Protein AF-0000000072193934 (afdb_homodimer)

Sequence (524 aa):
MEKSPLLPLPPGCVVGRFIRRYKRFSVEMLLDGRNVWVHSNNSGSMLGLTQAGVPLLASPAASPARKLPYTQEAVWLAQRAVPPLPGGTAGADGPAPGRGFWVGVNTSVPNRMIEAAFHAGRLDFAAGYTQCRREARRGESRLDACLTGPDLPPLWVECKNVTMVEDGVACFPDAATERGRKHLRELMDIVRCGERAAMFYLVQRPDGHCFGPADVVDPAYAALFYAALDAGVEVFPYRASVSPAGIDLEGLLPVAPRPAGLMEKSPLLPLPPGCVVGRFIRRYKRFSVEMLLDGRNVWVHSNNSGSMLGLTQAGVPLLASPAASPARKLPYTQEAVWLAQRAVPPLPGGTAGADGPAPGRGFWVGVNTSVPNRMIEAAFHAGRLDFAAGYTQCRREARRGESRLDACLTGPDLPPLWVECKNVTMVEDGVACFPDAATERGRKHLRELMDIVRCGERAAMFYLVQRPDGHCFGPADVVDPAYAALFYAALDAGVEVFPYRASVSPAGIDLEGLLPVAPRPAGL

InterPro domains:
  IPR005224 Sugar fermentation stimulation protein [MF_00095] (7-257)
  IPR005224 Sugar fermentation stimulation protein [PTHR30545] (5-256)
  IPR005224 Sugar fermentation stimulation protein [TIGR00230] (100-255)
  IPR005224 Sugar fermentation stimulation protein [cd22359] (17-255)
  IPR040452 Sugar fermentation stimulation protein, C-terminal [PF03749] (109-245)
  IPR041465 SfsA, N-terminal OB domain [PF17746] (19-81)

pLDDT: mean 92.3, std 11.14, range [39.12, 98.88]

Foldseek 3Di:
DPDFFLFFADPPKDKFWWAFDDPQQWTWTQGPNDTFIAGEPFNADLPQQRDTGWIWIWGADPDPPDPGGTHTFWTWDADDFDAADVVGDGPPVTDDPPDTAIFTRRFCVFLVQVVSCVVVVNDPVLPQFDDKDAQDDDVVDTAGIWTHHPPAFIETEHEGEFRDDDPQETEDDNAADPPLLVVLVVQLVCVVVPHAYEYEYEYRGDRHQAYAYDCVHYVSSRVSVVVSVVSHYYYWYWYWHDDNRGIHTDHTHHHDDDDPPD/DPDFFLFFADPPKDKFWWAFDDPQQWTWTQGPNDTFIAGEPFNADLPQQRDTGWIWIWGADPDPPDPGGTHTFWTWDADDFDAADVVGDGPPVTDDPPHTAIFTRRFCVFLVQVVSCVVVVNDPVLPQFDDKDAQDDDVVDTAGIWTHHPPAFIETEHEGEWRDDDPQETEDDNAADPPLLVVLVVQLVCVVVVHAYEYEYEYRGDRHQAYAYDCVHYVSSRVSVVVSVVSHYHYWYWYWHDDNRGIHTDHTHHHDDDDPPD

Radius of gyration: 24.93 Å; Cα contacts (8 Å, |Δi|>4): 1227; chains: 2; bounding box: 55×71×55 Å

Secondary structure (DSSP, 8-state):
-----SEEPPTT-EEEEEEEEETTTEEEEEETTEEEEEE----S--TT---TTSEEEEEEPS-TT-SSSEEEEEEEEEPPP-PPPTT----TTS--TT-EEEEE--TTHHHHHHHHHHHTT--GGGTT--EEEEEEEETTEEEEEEEE-TTS--EEEEEEEE-EEETTEEEE-SS--HHHHHHHHHHHHHHHTT-EEEEEEEE-SS---EEEE-TTT-HHHHHHHHHHHHHT-EEEEEEEEEETTEEEEEEEPPBPPPPTT-/-----SEEPPTT-EEEEEEEEETTTEEEEEETTEEEEEE----S--TT---TTSEEEEEEPS-TT-SSSEEEEEEEEEPPP-PPPTT----TTS--TT-EEEEE--TTHHHHHHHHHHHTT--GGGTT--EEEEEEEETTEEEEEEEE-TTS--EEEEEEEE-EEETTEEEE-SS--HHHHHHHHHHHHHHHTT-EEEEEEEE-SS---EEEE-TTT-HHHHHHHHHHHHHT-EEEEEEEEEETTEEEEEEEPPBPPPPTT-

Solvent-accessible surface area (backbone atoms only — not comparable to full-atom values): 27691 Å² total; per-residue (Å²): 125,87,78,75,43,74,42,60,50,65,81,74,54,46,76,28,24,28,56,46,80,45,96,53,44,30,32,37,25,41,45,94,91,35,84,41,61,26,33,30,72,33,82,58,58,55,66,93,66,56,57,63,52,21,40,28,34,28,32,56,42,89,49,87,82,45,89,41,62,25,33,45,40,28,34,50,45,47,49,61,42,49,48,47,50,92,93,46,65,68,54,94,74,37,58,57,91,69,44,56,48,41,31,43,53,36,51,64,46,35,52,53,43,55,54,46,32,53,78,68,68,70,42,78,92,49,68,75,48,78,44,77,40,66,67,30,73,58,91,95,42,70,36,41,26,34,33,36,30,84,98,48,66,48,34,38,33,42,58,39,66,28,71,36,62,56,80,43,28,25,27,41,52,64,25,54,50,70,68,61,42,51,50,45,54,51,34,35,51,41,29,72,72,69,36,44,24,33,40,38,36,34,27,20,41,83,73,44,68,24,32,41,59,23,43,47,27,25,50,67,45,30,49,46,51,52,50,21,46,74,59,60,35,41,77,47,39,27,34,24,49,48,52,92,68,20,36,28,81,56,58,76,41,52,71,52,77,79,57,91,92,103,125,86,77,75,44,74,43,58,50,66,82,75,53,45,76,27,24,28,57,46,78,44,94,53,42,30,31,38,27,41,43,95,90,35,82,40,62,25,33,30,74,31,80,59,59,56,66,91,65,59,58,62,51,21,40,28,35,28,31,56,43,89,50,87,83,45,90,40,61,25,33,43,39,30,32,50,44,45,48,62,42,50,49,47,51,93,94,46,66,69,56,94,75,41,57,55,93,69,43,56,47,42,30,44,52,36,51,63,48,35,51,53,43,56,53,47,32,53,78,68,67,70,42,77,93,49,67,74,48,78,43,78,38,66,66,31,72,56,89,94,41,71,35,42,27,34,34,36,30,82,98,47,65,47,34,38,32,42,58,39,66,26,72,35,62,56,79,43,28,24,26,41,52,64,24,55,51,71,67,61,41,51,50,46,54,50,35,36,50,40,30,72,72,69,34,44,24,32,40,38,35,35,26,22,42,83,76,43,68,25,30,40,60,22,42,47,27,25,50,67,44,28,50,45,51,52,53,22,47,74,58,59,34,41,78,47,39,29,33,23,49,49,51,92,66,20,36,28,80,58,57,76,41,52,72,52,78,78,57,90,93,104

Structure (mmCIF, N/CA/C/O backbone):
data_AF-0000000072193934-model_v1
#
loop_
_entity.id
_entity.type
_entity.pdbx_description
1 polymer 'Sugar fermentation stimulation protein homolog'
#
loop_
_atom_site.group_PDB
_atom_site.id
_atom_site.type_symbol
_atom_site.label_atom_id
_atom_site.label_alt_id
_atom_site.label_comp_id
_atom_site.label_asym_id
_atom_site.label_entity_id
_atom_site.label_seq_id
_atom_site.pdbx_PDB_ins_code
_atom_site.Cartn_x
_atom_site.Cartn_y
_atom_site.Cartn_z
_atom_site.occupancy
_atom_site.B_iso_or_equiv
_atom_site.auth_seq_id
_atom_site.auth_comp_id
_atom_site.auth_asym_id
_atom_site.auth_atom_id
_atom_site.pdbx_PDB_model_num
ATOM 1 N N . MET A 1 1 ? -18.656 24.438 23.984 1 39.12 1 MET A N 1
ATOM 2 C CA . MET A 1 1 ? -18.719 24.875 22.594 1 39.12 1 MET A CA 1
ATOM 3 C C . MET A 1 1 ? -17.781 24.047 21.719 1 39.12 1 MET A C 1
ATOM 5 O O . MET A 1 1 ? -16.625 23.828 22.078 1 39.12 1 MET A O 1
ATOM 9 N N . GLU A 1 2 ? -18.266 23.203 20.859 1 54.59 2 GLU A N 1
ATOM 10 C CA . GLU A 1 2 ? -17.422 22.344 20.047 1 54.59 2 GLU A CA 1
ATOM 11 C C . GLU A 1 2 ? -16.312 23.141 19.359 1 54.59 2 GLU A C 1
ATOM 13 O O . GLU A 1 2 ? -16.594 24.141 18.672 1 54.59 2 GLU A O 1
ATOM 18 N N . LYS A 1 3 ? -15.172 23.203 19.859 1 68.38 3 LYS A N 1
ATOM 19 C CA . LYS A 1 3 ? -14.047 24 19.375 1 68.38 3 LYS A CA 1
ATOM 20 C C . LYS A 1 3 ? -13.898 23.859 17.859 1 68.38 3 LYS A C 1
ATOM 22 O O . LYS A 1 3 ? -13.945 22.75 17.312 1 68.38 3 LYS A O 1
ATOM 27 N N . SER A 1 4 ? -14.055 24.953 17.156 1 89.31 4 SER A N 1
ATOM 28 C CA . SER A 1 4 ? -13.883 25.078 15.711 1 89.31 4 SER A CA 1
ATOM 29 C C . SER A 1 4 ? -12.516 24.562 15.273 1 89.31 4 SER A C 1
ATOM 31 O O . SER A 1 4 ? -11.508 24.812 15.945 1 89.31 4 SER A O 1
ATOM 33 N N . PRO A 1 5 ? -12.484 23.828 14.211 1 96.88 5 PRO A N 1
ATOM 34 C CA . PRO A 1 5 ? -11.195 23.328 13.727 1 96.88 5 PRO A CA 1
ATOM 35 C C . PRO A 1 5 ? -10.266 24.453 13.273 1 96.88 5 PRO A C 1
ATOM 37 O O . PRO A 1 5 ? -10.727 25.547 12.922 1 96.88 5 PRO A O 1
ATOM 40 N N . LEU A 1 6 ? -8.992 24.234 13.344 1 98 6 LEU A N 1
ATOM 41 C CA . LEU A 1 6 ? -7.996 25.219 12.922 1 98 6 LEU A CA 1
ATOM 42 C C . LEU A 1 6 ? -8.18 25.578 11.453 1 98 6 LEU A C 1
ATOM 44 O O . LEU A 1 6 ? -7.922 26.703 11.047 1 98 6 LEU A O 1
ATOM 48 N N . LEU A 1 7 ? -8.562 24.531 10.617 1 98.44 7 LEU A N 1
ATOM 49 C CA . LEU A 1 7 ? -8.836 24.75 9.195 1 98.44 7 LEU A CA 1
ATOM 50 C C . LEU A 1 7 ? -10.258 24.328 8.852 1 98.44 7 LEU A C 1
ATOM 52 O O . LEU A 1 7 ? -10.492 23.172 8.469 1 98.44 7 LEU A O 1
ATOM 56 N N . PRO A 1 8 ? -11.172 25.297 9.016 1 97.94 8 PRO A N 1
ATOM 57 C CA . PRO A 1 8 ? -12.523 24.953 8.562 1 97.94 8 PRO A CA 1
ATOM 58 C C . PRO A 1 8 ? -12.609 24.719 7.059 1 97.94 8 PRO A C 1
ATOM 60 O O . PRO A 1 8 ? -11.891 25.359 6.289 1 97.94 8 PRO A O 1
ATOM 63 N N . LEU A 1 9 ? -13.422 23.719 6.656 1 97.25 9 LEU A N 1
ATOM 64 C CA . LEU A 1 9 ? -13.703 23.562 5.23 1 97.25 9 LEU A CA 1
ATOM 65 C C . LEU A 1 9 ? -14.617 24.672 4.727 1 97.25 9 LEU A C 1
ATOM 67 O O . LEU A 1 9 ? -15.438 25.203 5.484 1 97.25 9 LEU A O 1
ATOM 71 N N . PRO A 1 10 ? -14.406 25.062 3.471 1 94.81 10 PRO A N 1
ATOM 72 C CA . PRO A 1 10 ? -15.281 26.109 2.955 1 94.81 10 PRO A CA 1
ATOM 73 C C . PRO A 1 10 ? -16.75 25.688 2.904 1 94.81 10 PRO A C 1
ATOM 75 O O . PRO A 1 10 ? -17.047 24.484 2.844 1 94.81 10 PRO A O 1
ATOM 78 N N . PRO A 1 11 ? -17.609 26.688 2.992 1 94.69 11 PRO A N 1
ATOM 79 C CA . PRO A 1 11 ? -19.031 26.344 2.834 1 94.69 11 PRO A CA 1
ATOM 80 C C . PRO A 1 11 ? -19.328 25.734 1.473 1 94.69 11 PRO A C 1
ATOM 82 O O . PRO A 1 11 ? -18.625 26 0.495 1 94.69 11 PRO A O 1
ATOM 85 N N . GLY A 1 12 ? -20.312 24.875 1.41 1 95.5 12 GLY A N 1
ATOM 86 C CA . GLY A 1 12 ? -20.75 24.297 0.15 1 95.5 12 GLY A CA 1
ATOM 87 C C . GLY A 1 12 ? -20.094 22.969 -0.166 1 95.5 12 GLY A C 1
ATOM 88 O O . GLY A 1 12 ? -20.188 22.484 -1.292 1 95.5 12 GLY A O 1
ATOM 89 N N . CYS A 1 13 ? -19.469 22.406 0.814 1 97.31 13 CYS A N 1
ATOM 90 C CA . CYS A 1 13 ? -18.891 21.078 0.611 1 97.31 13 CYS A CA 1
ATOM 91 C C . CYS A 1 13 ? -19.984 20.047 0.375 1 97.31 13 CYS A C 1
ATOM 93 O O . CYS A 1 13 ? -21.094 20.188 0.888 1 97.31 13 CYS A O 1
ATOM 95 N N . VAL A 1 14 ? -19.656 19.094 -0.427 1 97 14 VAL A N 1
ATOM 96 C CA . VAL A 1 14 ? -20.609 18.047 -0.756 1 97 14 VAL A CA 1
ATOM 97 C C . VAL A 1 14 ? -19.984 16.672 -0.462 1 97 14 VAL A C 1
ATOM 99 O O . VAL A 1 14 ? -18.766 16.547 -0.42 1 97 14 VAL A O 1
ATOM 102 N N . VAL A 1 15 ? -20.844 15.75 -0.174 1 97.19 15 VAL A N 1
ATOM 103 C CA . VAL A 1 15 ? -20.438 14.359 -0.012 1 97.19 15 VAL A CA 1
ATOM 104 C C . VAL A 1 15 ? -21.125 13.484 -1.065 1 97.19 15 VAL A C 1
ATOM 106 O O . VAL A 1 15 ? -22.344 13.484 -1.175 1 97.19 15 VAL A O 1
ATOM 109 N N . GLY A 1 16 ? -20.344 12.859 -1.936 1 97.31 16 GLY A N 1
ATOM 110 C CA . GLY A 1 16 ? -20.797 11.891 -2.922 1 97.31 16 GLY A CA 1
ATOM 111 C C . GLY A 1 16 ? -20.109 10.547 -2.801 1 97.31 16 GLY A C 1
ATOM 112 O O . GLY A 1 16 ? -19.5 10.242 -1.769 1 97.31 16 GLY A O 1
ATOM 113 N N . ARG A 1 17 ? -20.297 9.711 -3.809 1 96.56 17 ARG A N 1
ATOM 114 C CA . ARG A 1 17 ? -19.672 8.391 -3.822 1 96.56 17 ARG A CA 1
ATOM 115 C C . ARG A 1 17 ? -18.5 8.352 -4.797 1 96.56 17 ARG A C 1
ATOM 117 O O . ARG A 1 17 ? -18.641 8.758 -5.953 1 96.56 17 ARG A O 1
ATOM 124 N N . PHE A 1 18 ? -17.438 7.836 -4.297 1 95.81 18 PHE A N 1
ATOM 125 C CA . PHE A 1 18 ? -16.266 7.648 -5.137 1 95.81 18 PHE A CA 1
ATOM 126 C C . PHE A 1 18 ? -16.531 6.613 -6.223 1 95.81 18 PHE A C 1
ATOM 128 O O . PHE A 1 18 ? -17.062 5.535 -5.938 1 95.81 18 PHE A O 1
ATOM 135 N N . ILE A 1 19 ? -16.172 6.938 -7.449 1 94.56 19 ILE A N 1
ATOM 136 C CA . ILE A 1 19 ? -16.344 5.969 -8.531 1 94.56 19 ILE A CA 1
ATOM 137 C C . ILE A 1 19 ? -14.977 5.461 -8.977 1 94.56 19 ILE A C 1
ATOM 139 O O . ILE A 1 19 ? -14.68 4.27 -8.875 1 94.56 19 ILE A O 1
ATOM 143 N N . ARG A 1 20 ? -14.156 6.43 -9.352 1 91.81 20 ARG A N 1
ATOM 144 C CA . ARG A 1 20 ? -12.828 6.047 -9.828 1 91.81 20 ARG A CA 1
ATOM 145 C C . ARG A 1 20 ? -11.906 7.258 -9.906 1 91.81 20 ARG A C 1
ATOM 147 O O . ARG A 1 20 ? -12.375 8.398 -9.969 1 91.81 20 ARG A O 1
ATOM 154 N N . ARG A 1 21 ? -10.656 6.934 -9.836 1 90.88 21 ARG A N 1
ATOM 155 C CA . ARG A 1 21 ? -9.625 7.941 -10.094 1 90.88 21 ARG A CA 1
ATOM 156 C C . ARG A 1 21 ? -9.164 7.898 -11.547 1 90.88 21 ARG A C 1
ATOM 158 O O . ARG A 1 21 ? -9.086 6.824 -12.148 1 90.88 21 ARG A O 1
ATOM 165 N N . TYR A 1 22 ? -8.953 9.141 -12.078 1 86.44 22 TYR A N 1
ATOM 166 C CA . TYR A 1 22 ? -8.484 9.266 -13.453 1 86.44 22 TYR A CA 1
ATOM 167 C C . TYR A 1 22 ? -7.188 10.062 -13.516 1 86.44 22 TYR A C 1
ATOM 169 O O . TYR A 1 22 ? -7.137 11.211 -13.062 1 86.44 22 TYR A O 1
ATOM 177 N N . LYS A 1 23 ? -6.078 9.602 -14.172 1 77 23 LYS A N 1
ATOM 178 C CA . LYS A 1 23 ? -4.777 10.227 -14.398 1 77 23 LYS A CA 1
ATOM 179 C C . LYS A 1 23 ? -4.242 10.859 -13.117 1 77 23 LYS A C 1
ATOM 181 O O . LYS A 1 23 ? -3.578 11.898 -13.156 1 77 23 LYS A O 1
ATOM 186 N N . ARG A 1 24 ? -4.594 10.617 -11.922 1 81.56 24 ARG A N 1
ATOM 187 C CA . ARG A 1 24 ? -4.094 11.008 -10.609 1 81.56 24 ARG A CA 1
ATOM 188 C C . ARG A 1 24 ? -4.773 12.281 -10.117 1 81.56 24 ARG A C 1
ATOM 190 O O . ARG A 1 24 ? -4.953 12.477 -8.914 1 81.56 24 ARG A O 1
ATOM 197 N N . PHE A 1 25 ? -5.129 13.164 -11.133 1 90.5 25 PHE A N 1
ATOM 198 C CA . PHE A 1 25 ? -5.512 14.5 -10.68 1 90.5 25 PHE A CA 1
ATOM 199 C C . PHE A 1 25 ? -7.02 14.703 -10.805 1 90.5 25 PHE A C 1
ATOM 201 O O . PHE A 1 25 ? -7.52 15.812 -10.625 1 90.5 25 PHE A O 1
ATOM 208 N N . SER A 1 26 ? -7.695 13.641 -11.156 1 94.12 26 SER A N 1
ATOM 209 C CA . SER A 1 26 ? -9.148 13.719 -11.242 1 94.12 26 SER A CA 1
ATOM 210 C C . SER A 1 26 ? -9.805 12.469 -10.656 1 94.12 26 SER A C 1
ATOM 212 O O . SER A 1 26 ? -9.289 11.367 -10.805 1 94.12 26 SER A O 1
ATOM 214 N N . VAL A 1 27 ? -10.938 12.742 -10 1 95.62 27 VAL A N 1
ATOM 215 C CA . VAL A 1 27 ? -11.75 11.656 -9.461 1 95.62 27 VAL A CA 1
ATOM 216 C C . VAL A 1 27 ? -13.195 11.812 -9.914 1 95.62 27 VAL A C 1
ATOM 218 O O . VAL A 1 27 ? -13.727 12.93 -9.953 1 95.62 27 VAL A O 1
ATOM 221 N N . GLU A 1 28 ? -13.75 10.711 -10.328 1 96.69 28 GLU A N 1
ATOM 222 C CA . GLU A 1 28 ? -15.18 10.68 -10.648 1 96.69 28 GLU A CA 1
ATOM 223 C C . GLU A 1 28 ? -16.016 10.383 -9.406 1 96.69 28 GLU A C 1
ATOM 225 O O . GLU A 1 28 ? -15.703 9.461 -8.648 1 96.69 28 GLU A O 1
ATOM 230 N N . MET A 1 29 ? -17.016 11.195 -9.211 1 97.19 29 MET A N 1
ATOM 231 C CA . MET A 1 29 ? -17.891 11.094 -8.039 1 97.19 29 MET A CA 1
ATOM 232 C C . MET A 1 29 ? -19.359 11.023 -8.461 1 97.19 29 MET A C 1
ATOM 234 O O . MET A 1 29 ? -19.781 11.734 -9.375 1 97.19 29 MET A O 1
ATOM 238 N N . LEU A 1 30 ? -20.094 10.141 -7.883 1 97.31 30 LEU A N 1
ATOM 239 C CA . LEU A 1 30 ? -21.547 10.148 -8.016 1 97.31 30 LEU A CA 1
ATOM 240 C C . LEU A 1 30 ? -22.172 11.078 -6.988 1 97.31 30 LEU A C 1
ATOM 242 O O . LEU A 1 30 ? -22.125 10.812 -5.785 1 97.31 30 LEU A O 1
ATOM 246 N N . LEU A 1 31 ? -22.672 12.164 -7.445 1 96.56 31 LEU A N 1
ATOM 247 C CA . LEU A 1 31 ? -23.312 13.172 -6.605 1 96.56 31 LEU A CA 1
ATOM 248 C C . LEU A 1 31 ? -24.766 13.367 -7 1 96.56 31 LEU A C 1
ATOM 250 O O . LEU A 1 31 ? -25.062 13.828 -8.102 1 96.56 31 LEU A O 1
ATOM 254 N N . ASP A 1 32 ? -25.688 13.031 -6.125 1 92.75 32 ASP A N 1
ATOM 255 C CA . ASP A 1 32 ? -27.109 13.172 -6.367 1 92.75 32 ASP A CA 1
ATOM 256 C C . ASP A 1 32 ? -27.516 12.508 -7.684 1 92.75 32 ASP A C 1
ATOM 258 O O . ASP A 1 32 ? -28.203 13.109 -8.508 1 92.75 32 ASP A O 1
ATOM 262 N N . GLY A 1 33 ? -26.969 11.32 -7.934 1 93.19 33 GLY A N 1
ATOM 263 C CA . GLY A 1 33 ? -27.344 10.516 -9.086 1 93.19 33 GLY A CA 1
ATOM 264 C C . GLY A 1 33 ? -26.609 10.93 -10.359 1 93.19 33 GLY A C 1
ATOM 265 O O . GLY A 1 33 ? -26.812 10.328 -11.414 1 93.19 33 GLY A O 1
ATOM 266 N N . ARG A 1 34 ? -25.797 11.867 -10.281 1 96.19 34 ARG A N 1
ATOM 267 C CA . ARG A 1 34 ? -25.062 12.352 -11.445 1 96.19 34 ARG A CA 1
ATOM 268 C C . ARG A 1 34 ? -23.562 12.172 -11.266 1 96.19 34 ARG A C 1
ATOM 270 O O . ARG A 1 34 ? -23.031 12.367 -10.172 1 96.19 34 ARG A O 1
ATOM 277 N N . ASN A 1 35 ? -22.875 11.852 -12.336 1 97 35 ASN A N 1
ATOM 278 C CA . ASN A 1 35 ? -21.422 11.781 -12.328 1 97 35 ASN A CA 1
ATOM 279 C C . ASN A 1 35 ? -20.797 13.164 -12.422 1 97 35 ASN A C 1
ATOM 281 O O . ASN A 1 35 ? -21.156 13.969 -13.281 1 97 35 ASN A O 1
ATOM 285 N N . VAL A 1 36 ? -19.938 13.422 -11.508 1 96.25 36 VAL A N 1
ATOM 286 C CA . VAL A 1 36 ? -19.234 14.695 -11.469 1 96.25 36 VAL A CA 1
ATOM 287 C C . VAL A 1 36 ? -17.719 14.445 -11.359 1 96.25 36 VAL A C 1
ATOM 289 O O . VAL A 1 36 ? -17.297 13.539 -10.641 1 96.25 36 VAL A O 1
ATOM 292 N N . TRP A 1 37 ? -16.953 15.242 -12.109 1 96.38 37 TRP A N 1
ATOM 293 C CA . TRP A 1 37 ? -15.5 15.164 -11.992 1 96.38 37 TRP A CA 1
ATOM 294 C C . TRP A 1 37 ? -14.992 16.141 -10.938 1 96.38 37 TRP A C 1
ATOM 296 O O . TRP A 1 37 ? -15.414 17.297 -10.898 1 96.38 37 TRP A O 1
ATOM 306 N N . VAL A 1 38 ? -14.148 15.641 -10.062 1 96.88 38 VAL A N 1
ATOM 307 C CA . VAL A 1 38 ? -13.578 16.375 -8.945 1 96.88 38 VAL A CA 1
ATOM 308 C C . VAL A 1 38 ? -12.062 16.469 -9.102 1 96.88 38 VAL A C 1
ATOM 310 O O . VAL A 1 38 ? -11.398 15.484 -9.438 1 96.88 38 VAL A O 1
ATOM 313 N N . HIS A 1 39 ? -11.539 17.656 -8.867 1 96.75 39 HIS A N 1
ATOM 314 C CA . HIS A 1 39 ? -10.094 17.828 -8.914 1 96.75 39 HIS A CA 1
ATOM 315 C C . HIS A 1 39 ? -9.422 17.172 -7.703 1 96.75 39 HIS A C 1
ATOM 317 O O . HIS A 1 39 ? -9.898 17.312 -6.574 1 96.75 39 HIS A O 1
ATOM 323 N N . SER A 1 40 ? -8.406 16.422 -7.949 1 95.94 40 SER A N 1
ATOM 324 C CA . SER A 1 40 ? -7.539 15.906 -6.898 1 95.94 40 SER A CA 1
ATOM 325 C C . SER A 1 40 ? -6.125 16.453 -7.02 1 95.94 40 SER A C 1
ATOM 327 O O . SER A 1 40 ? -5.508 16.375 -8.086 1 95.94 40 SER A O 1
ATOM 329 N N . ASN A 1 41 ? -5.637 17.016 -5.984 1 94.75 41 ASN A N 1
ATOM 330 C CA . ASN A 1 41 ? -4.273 17.531 -6 1 94.75 41 ASN A CA 1
ATOM 331 C C . ASN A 1 41 ? -3.293 16.547 -5.363 1 94.75 41 ASN A C 1
ATOM 333 O O . ASN A 1 41 ? -2.197 16.938 -4.953 1 94.75 41 ASN A O 1
ATOM 337 N N . ASN A 1 42 ? -3.738 15.367 -5.176 1 93.44 42 ASN A N 1
ATOM 338 C CA . ASN A 1 42 ? -2.91 14.312 -4.605 1 93.44 42 ASN A CA 1
ATOM 339 C C . ASN A 1 42 ? -2.238 13.477 -5.691 1 93.44 42 ASN A C 1
ATOM 341 O O . ASN A 1 42 ? -2.871 12.617 -6.301 1 93.44 42 ASN A O 1
ATOM 345 N N . SER A 1 43 ? -0.944 13.734 -5.828 1 88.44 43 SER A N 1
ATOM 346 C CA . SER A 1 43 ? -0.217 13.008 -6.867 1 88.44 43 SER A CA 1
ATOM 347 C C . SER A 1 43 ? 0.221 11.633 -6.383 1 88.44 43 SER A C 1
ATOM 349 O O . SER A 1 43 ? 0.778 10.844 -7.152 1 88.44 43 SER A O 1
ATOM 351 N N . GLY A 1 44 ? -0.005 11.359 -5.137 1 88 44 GLY A N 1
ATOM 352 C CA . GLY A 1 44 ? 0.38 10.07 -4.59 1 88 44 GLY A CA 1
ATOM 353 C C . GLY A 1 44 ? -0.542 8.938 -5.012 1 88 44 GLY A C 1
ATOM 354 O O . GLY A 1 44 ? -1.383 9.117 -5.895 1 88 44 GLY A O 1
ATOM 355 N N . SER A 1 45 ? -0.258 7.816 -4.461 1 87.81 45 SER A N 1
ATOM 356 C CA . SER A 1 45 ? -0.974 6.609 -4.863 1 87.81 45 SER A CA 1
ATOM 357 C C . SER A 1 45 ? -2.346 6.535 -4.203 1 87.81 45 SER A C 1
ATOM 359 O O . SER A 1 45 ? -3.252 5.871 -4.711 1 87.81 45 SER A O 1
ATOM 361 N N . MET A 1 46 ? -2.498 7.102 -3.035 1 90.94 46 MET A N 1
ATOM 362 C CA . MET A 1 46 ? -3.693 6.977 -2.207 1 90.94 46 MET A CA 1
ATOM 363 C C . MET A 1 46 ? -4.023 5.508 -1.945 1 90.94 46 MET A C 1
ATOM 365 O O . MET A 1 46 ? -5.188 5.109 -2.006 1 90.94 46 MET A O 1
ATOM 369 N N . LEU A 1 47 ? -2.936 4.797 -1.726 1 88.5 47 LEU A N 1
ATOM 370 C CA . LEU A 1 47 ? -3.049 3.363 -1.475 1 88.5 47 LEU A CA 1
ATOM 371 C C . LEU A 1 47 ? -4.098 3.08 -0.402 1 88.5 47 LEU A C 1
ATOM 373 O O . LEU A 1 47 ? -4.051 3.66 0.685 1 88.5 47 LEU A O 1
ATOM 377 N N . GLY A 1 48 ? -5.102 2.238 -0.784 1 89.25 48 GLY A N 1
ATOM 378 C CA . GLY A 1 48 ? -6.109 1.794 0.167 1 89.25 48 GLY A CA 1
ATOM 379 C C . GLY A 1 48 ? -7.289 2.74 0.271 1 89.25 48 GLY A C 1
ATOM 380 O O . GLY A 1 48 ? -8.242 2.473 1.005 1 89.25 48 GLY A O 1
ATOM 381 N N . LEU A 1 49 ? -7.262 3.791 -0.489 1 93.5 49 LEU A N 1
ATOM 382 C CA . LEU A 1 49 ? -8.273 4.824 -0.292 1 93.5 49 LEU A CA 1
ATOM 383 C C . LEU A 1 49 ? -9.141 4.98 -1.538 1 93.5 49 LEU A C 1
ATOM 385 O O . LEU A 1 49 ? -9.961 5.898 -1.616 1 93.5 49 LEU A O 1
ATOM 389 N N . THR A 1 50 ? -9.023 4.074 -2.498 1 88.94 50 THR A N 1
ATOM 390 C CA . THR A 1 50 ? -9.68 4.277 -3.785 1 88.94 50 THR A CA 1
ATOM 391 C C . THR A 1 50 ? -10.758 3.221 -4.02 1 88.94 50 THR A C 1
ATOM 393 O O . THR A 1 50 ? -10.969 2.783 -5.152 1 88.94 50 THR A O 1
ATOM 396 N N . GLN A 1 51 ? -11.375 2.826 -2.984 1 88.5 51 GLN A N 1
ATOM 397 C CA . GLN A 1 51 ? -12.469 1.868 -3.129 1 88.5 51 GLN A CA 1
ATOM 398 C C . GLN A 1 51 ? -13.711 2.533 -3.709 1 88.5 51 GLN A C 1
ATOM 400 O O . GLN A 1 51 ? -14.18 3.545 -3.184 1 88.5 51 GLN A O 1
ATOM 405 N N . ALA A 1 52 ? -14.273 1.92 -4.715 1 90.38 52 ALA A N 1
ATOM 406 C CA . ALA A 1 52 ? -15.492 2.445 -5.332 1 90.38 52 ALA A CA 1
ATOM 407 C C . ALA A 1 52 ? -16.656 2.43 -4.352 1 90.38 52 ALA A C 1
ATOM 409 O O . ALA A 1 52 ? -16.828 1.469 -3.598 1 90.38 52 ALA A O 1
ATOM 410 N N . GLY A 1 53 ? -17.422 3.516 -4.324 1 91.5 53 GLY A N 1
ATOM 411 C CA . GLY A 1 53 ? -18.641 3.572 -3.545 1 91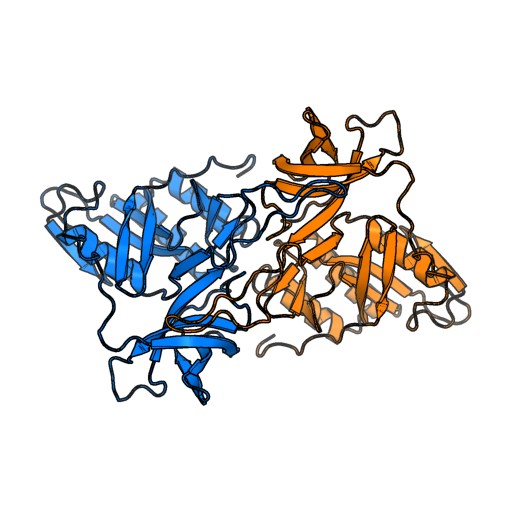.5 53 GLY A CA 1
ATOM 412 C C . GLY A 1 53 ? -18.484 4.301 -2.225 1 91.5 53 GLY A C 1
ATOM 413 O O . GLY A 1 53 ? -19.469 4.707 -1.606 1 91.5 53 GLY A O 1
ATOM 414 N N . VAL A 1 54 ? -17.234 4.43 -1.753 1 92 54 VAL A N 1
ATOM 415 C CA . VAL A 1 54 ? -17.031 5.047 -0.447 1 92 54 VAL A CA 1
ATOM 416 C C . VAL A 1 54 ? -17.359 6.535 -0.519 1 92 54 VAL A C 1
ATOM 418 O O . VAL A 1 54 ? -17.266 7.148 -1.585 1 92 54 VAL A O 1
ATOM 421 N N . PRO A 1 55 ? -17.75 7.086 0.566 1 95.25 55 PRO A N 1
ATOM 422 C CA . PRO A 1 55 ? -18.016 8.523 0.586 1 95.25 55 PRO A CA 1
ATOM 423 C C . PRO A 1 55 ? -16.781 9.359 0.278 1 95.25 55 PRO A C 1
ATOM 425 O O . PRO A 1 55 ? -15.688 9.039 0.746 1 95.25 55 PRO A O 1
ATOM 428 N N . LEU A 1 56 ? -16.969 10.305 -0.519 1 97.62 56 LEU A N 1
ATOM 429 C CA . LEU A 1 56 ? -15.961 11.289 -0.914 1 97.62 56 LEU A CA 1
ATOM 430 C C . LEU A 1 56 ? -16.422 12.703 -0.567 1 97.62 56 LEU A C 1
ATOM 432 O O . LEU A 1 56 ? -17.547 13.094 -0.902 1 97.62 56 LEU A O 1
ATOM 436 N N . LEU A 1 57 ? -15.586 13.43 0.172 1 98.25 57 LEU A N 1
ATOM 437 C CA . LEU A 1 57 ? -15.844 14.812 0.557 1 98.25 57 LEU A CA 1
ATOM 438 C C . LEU A 1 57 ? -15.125 15.781 -0.373 1 98.25 57 LEU A C 1
ATOM 440 O O . LEU A 1 57 ? -13.914 15.672 -0.574 1 98.25 57 LEU A O 1
ATOM 444 N N . ALA A 1 58 ? -15.914 16.703 -0.961 1 98.19 58 ALA A N 1
ATOM 445 C CA . ALA A 1 58 ? -15.336 17.656 -1.908 1 98.19 58 ALA A CA 1
ATOM 446 C C . ALA A 1 58 ? -15.781 19.078 -1.596 1 98.19 58 ALA A C 1
ATOM 448 O O . ALA A 1 58 ? -16.922 19.297 -1.161 1 98.19 58 ALA A O 1
ATOM 449 N N . SER A 1 59 ? -14.867 19.984 -1.782 1 97.81 59 SER A N 1
ATOM 450 C CA . SER A 1 59 ? -15.172 21.406 -1.609 1 97.81 59 SER A CA 1
ATOM 451 C C . SER A 1 59 ? -15.344 22.109 -2.955 1 97.81 59 SER A C 1
ATOM 453 O O . SER A 1 59 ? -14.781 21.672 -3.963 1 97.81 59 SER A O 1
ATOM 455 N N . PRO A 1 60 ? -16.141 23.203 -2.941 1 95.56 60 PRO A N 1
ATOM 456 C CA . PRO A 1 60 ? -16.281 23.938 -4.195 1 95.56 60 PRO A CA 1
ATOM 457 C C . PRO A 1 60 ? -14.992 24.609 -4.633 1 95.56 60 PRO A C 1
ATOM 459 O O . PRO A 1 60 ? -14.219 25.078 -3.791 1 95.56 60 PRO A O 1
ATOM 462 N N . ALA A 1 61 ? -14.812 24.562 -5.996 1 91.56 61 ALA A N 1
ATOM 463 C CA . ALA A 1 61 ? -13.656 25.281 -6.523 1 91.56 61 ALA A CA 1
ATOM 464 C C . ALA A 1 61 ? -13.719 26.75 -6.145 1 91.56 61 ALA A C 1
ATOM 466 O O . ALA A 1 61 ? -14.789 27.375 -6.16 1 91.56 61 ALA A O 1
ATOM 467 N N . ALA A 1 62 ? -12.578 27.234 -5.816 1 79.19 62 ALA A N 1
ATOM 468 C CA . ALA A 1 62 ? -12.508 28.625 -5.395 1 79.19 62 ALA A CA 1
ATOM 469 C C . ALA A 1 62 ? -12.719 29.578 -6.578 1 79.19 62 ALA A C 1
ATOM 471 O O . ALA A 1 62 ? -13.289 30.656 -6.422 1 79.19 62 ALA A O 1
ATOM 472 N N . SER A 1 63 ? -12.156 29.078 -7.711 1 79.38 63 SER A N 1
ATOM 473 C CA . SER A 1 63 ? -12.266 29.938 -8.891 1 79.38 63 SER A CA 1
ATOM 474 C C . SER A 1 63 ? -13.273 29.375 -9.883 1 79.38 63 SER A C 1
ATOM 476 O O . SER A 1 63 ? -13.242 28.172 -10.195 1 79.38 63 SER A O 1
ATOM 478 N N . PRO A 1 64 ? -14.109 30.266 -10.312 1 71.94 64 PRO A N 1
ATOM 479 C CA . PRO A 1 64 ? -15.07 29.828 -11.328 1 71.94 64 PRO A CA 1
ATOM 480 C C . PRO A 1 64 ? -14.398 29.406 -12.633 1 71.94 64 PRO A C 1
ATOM 482 O O . PRO A 1 64 ? -15.008 28.719 -13.453 1 71.94 64 PRO A O 1
ATOM 485 N N . ALA A 1 65 ? -13.18 29.812 -12.766 1 73.12 65 ALA A N 1
ATOM 486 C CA . ALA A 1 65 ? -12.461 29.531 -14.008 1 73.12 65 ALA A CA 1
ATOM 487 C C . ALA A 1 65 ? -11.969 28.094 -14.039 1 73.12 65 ALA A C 1
ATOM 489 O O . ALA A 1 65 ? -11.594 27.562 -15.094 1 73.12 65 ALA A O 1
ATOM 490 N N . ARG A 1 66 ? -12.094 27.516 -12.867 1 77.5 66 ARG A N 1
ATOM 491 C CA . ARG A 1 66 ? -11.617 26.125 -12.828 1 77.5 66 ARG A CA 1
ATOM 492 C C . ARG A 1 66 ? -12.539 25.203 -13.617 1 77.5 66 ARG A C 1
ATOM 494 O O . ARG A 1 66 ? -13.758 25.344 -13.562 1 77.5 66 ARG A O 1
ATOM 501 N N . LYS A 1 67 ? -11.844 24.328 -14.344 1 82.19 67 LYS A N 1
ATOM 502 C CA . LYS A 1 67 ? -12.555 23.406 -15.227 1 82.19 67 LYS A CA 1
ATOM 503 C C . LYS A 1 67 ? -13.438 22.453 -14.422 1 82.19 67 LYS A C 1
ATOM 505 O O . LYS A 1 67 ? -14.594 22.203 -14.789 1 82.19 67 LYS A O 1
ATOM 510 N N . LEU A 1 68 ? -12.898 22.062 -13.258 1 90.44 68 LEU A N 1
ATOM 511 C CA . LEU A 1 68 ? -13.672 21.141 -12.43 1 90.44 68 LEU A CA 1
ATOM 512 C C . LEU A 1 68 ? -14.273 21.875 -11.234 1 90.44 68 LEU A C 1
ATOM 514 O O . LEU A 1 68 ? -13.578 22.625 -10.539 1 90.44 68 LEU A O 1
ATOM 518 N N . PRO A 1 69 ? -15.531 21.672 -10.914 1 93.56 69 PRO A N 1
ATOM 519 C CA . PRO A 1 69 ? -16.266 22.5 -9.969 1 93.56 69 PRO A CA 1
ATOM 520 C C . PRO A 1 69 ? -15.914 22.203 -8.516 1 93.56 69 PRO A C 1
ATOM 522 O O . PRO A 1 69 ? -16.266 22.969 -7.613 1 93.56 69 PRO A O 1
ATOM 525 N N . TYR A 1 70 ? -15.242 21.031 -8.266 1 97.06 70 TYR A N 1
ATOM 526 C CA . TYR A 1 70 ? -14.961 20.641 -6.887 1 97.06 70 TYR A CA 1
ATOM 527 C C . TYR A 1 70 ? -13.508 20.234 -6.727 1 97.06 70 TYR A C 1
ATOM 529 O O . TYR A 1 70 ? -12.836 19.906 -7.711 1 97.06 70 TYR A O 1
ATOM 537 N N . THR A 1 71 ? -13.023 20.297 -5.469 1 97.44 71 THR A N 1
ATOM 538 C CA . THR A 1 71 ? -11.734 19.766 -5.059 1 97.44 71 THR A CA 1
ATOM 539 C C . THR A 1 71 ? -11.906 18.656 -4.027 1 97.44 71 THR A C 1
ATOM 541 O O . THR A 1 71 ? -12.664 18.797 -3.068 1 97.44 71 THR A O 1
ATOM 544 N N . GLN A 1 72 ? -11.219 17.547 -4.273 1 97.62 72 GLN A N 1
ATOM 545 C CA . GLN A 1 72 ? -11.281 16.422 -3.346 1 97.62 72 GLN A CA 1
ATOM 546 C C . GLN A 1 72 ? -10.609 16.766 -2.018 1 97.62 72 GLN A C 1
ATOM 548 O O . GLN A 1 72 ? -9.461 17.203 -1.99 1 97.62 72 GLN A O 1
ATOM 553 N N . GLU A 1 73 ? -11.383 16.594 -0.916 1 98.38 73 GLU A N 1
ATOM 554 C CA . GLU A 1 73 ? -10.859 16.953 0.397 1 98.38 73 GLU A CA 1
ATOM 555 C C . GLU A 1 73 ? -10.539 15.719 1.23 1 98.38 73 GLU A C 1
ATOM 557 O O . GLU A 1 73 ? -9.516 15.672 1.914 1 98.38 73 GLU A O 1
ATOM 562 N N . ALA A 1 74 ? -11.453 14.734 1.225 1 98.38 74 ALA A N 1
ATOM 563 C CA . ALA A 1 74 ? -11.312 13.562 2.076 1 98.38 74 ALA A CA 1
ATOM 564 C C . ALA A 1 74 ? -12.094 12.375 1.515 1 98.38 74 ALA A C 1
ATOM 566 O O . ALA A 1 74 ? -12.961 12.555 0.656 1 98.38 74 ALA A O 1
ATOM 567 N N . VAL A 1 75 ? -11.711 11.219 1.946 1 97.25 75 VAL A N 1
ATOM 568 C CA . VAL A 1 75 ? -12.43 9.984 1.627 1 97.25 75 VAL A CA 1
ATOM 569 C C . VAL A 1 75 ? -12.703 9.203 2.908 1 97.25 75 VAL A C 1
ATOM 571 O O . VAL A 1 75 ? -11.891 9.211 3.834 1 97.25 75 VAL A O 1
ATOM 574 N N . TRP A 1 76 ? -13.883 8.562 2.91 1 95.44 76 TRP A N 1
ATOM 575 C CA . TRP A 1 76 ? -14.227 7.738 4.062 1 95.44 76 TRP A CA 1
ATOM 576 C C . TRP A 1 76 ? -13.516 6.391 4 1 95.44 76 TRP A C 1
ATOM 578 O O . TRP A 1 76 ? -13.539 5.715 2.967 1 95.44 76 TRP A O 1
ATOM 588 N N . LEU A 1 77 ? -12.836 6.066 5.031 1 93.75 77 LEU A N 1
ATOM 589 C CA . LEU A 1 77 ? -12.242 4.742 5.176 1 93.75 77 LEU A CA 1
ATOM 590 C C . LEU A 1 77 ? -12.984 3.93 6.238 1 93.75 77 LEU A C 1
ATOM 592 O O . LEU A 1 77 ? -12.922 4.254 7.426 1 93.75 77 LEU A O 1
ATOM 596 N N . ALA A 1 78 ? -13.625 2.885 5.742 1 88.56 78 ALA A N 1
ATOM 597 C CA . ALA A 1 78 ? -14.367 2.031 6.668 1 88.56 78 ALA A CA 1
ATOM 598 C C . ALA A 1 78 ? -13.414 1.17 7.496 1 88.56 78 ALA A C 1
ATOM 600 O O . ALA A 1 78 ? -12.406 0.682 6.984 1 88.56 78 ALA A O 1
ATOM 601 N N . GLN A 1 79 ? -13.75 1.087 8.719 1 83.38 79 GLN A N 1
ATOM 602 C CA . GLN A 1 79 ? -13.023 0.124 9.547 1 83.38 79 GLN A CA 1
ATOM 603 C C . GLN A 1 79 ? -13.359 -1.308 9.141 1 83.38 79 GLN A C 1
ATOM 605 O O . GLN A 1 79 ? -14.523 -1.627 8.883 1 83.38 79 GLN A O 1
ATOM 610 N N . ARG A 1 80 ? -12.297 -2.092 8.961 1 79.5 80 ARG A N 1
ATOM 611 C CA . ARG A 1 80 ? -12.516 -3.492 8.625 1 79.5 80 ARG A CA 1
ATOM 612 C C . ARG A 1 80 ? -12.977 -4.289 9.836 1 79.5 80 ARG A C 1
ATOM 614 O O . ARG A 1 80 ? -12.453 -4.105 10.938 1 79.5 80 ARG A O 1
ATOM 621 N N . ALA A 1 81 ? -14.023 -5.121 9.547 1 75.25 81 ALA A N 1
ATOM 622 C CA . ALA A 1 81 ? -14.484 -5.992 10.617 1 75.25 81 ALA A CA 1
ATOM 623 C C . ALA A 1 81 ? -13.523 -7.152 10.844 1 75.25 81 ALA A C 1
ATOM 625 O O . ALA A 1 81 ? -12.883 -7.625 9.898 1 75.25 81 ALA A O 1
ATOM 626 N N . VAL A 1 82 ? -13.359 -7.504 12.07 1 76.31 82 VAL A N 1
ATOM 627 C CA . VAL A 1 82 ? -12.672 -8.742 12.414 1 76.31 82 VAL A CA 1
ATOM 628 C C . VAL A 1 82 ? -13.695 -9.859 12.602 1 76.31 82 VAL A C 1
ATOM 630 O O . VAL A 1 82 ? -14.43 -9.875 13.594 1 76.31 82 VAL A O 1
ATOM 633 N N . PRO A 1 83 ? -13.75 -10.727 11.562 1 77.31 83 PRO A N 1
ATOM 634 C CA . PRO A 1 83 ? -14.742 -11.797 11.719 1 77.31 83 PRO A CA 1
ATOM 635 C C . PRO A 1 83 ? -14.375 -12.773 12.836 1 77.31 83 PRO A C 1
ATOM 637 O O . PRO A 1 83 ? -13.203 -12.852 13.234 1 77.31 83 PRO A O 1
ATOM 640 N N . PRO A 1 84 ? -15.438 -13.375 13.328 1 78.25 84 PRO A N 1
ATOM 641 C CA . PRO A 1 84 ? -15.117 -14.445 14.273 1 78.25 84 PRO A CA 1
ATOM 642 C C . PRO A 1 84 ? -14.336 -15.586 13.633 1 78.25 84 PRO A C 1
ATOM 644 O O . PRO A 1 84 ? -14.367 -15.742 12.406 1 78.25 84 PRO A O 1
ATOM 647 N N . LEU A 1 85 ? -13.547 -16.297 14.508 1 83.62 85 LEU A N 1
ATOM 648 C CA . LEU A 1 85 ? -12.914 -17.516 14.016 1 83.62 85 LEU A CA 1
ATOM 649 C C . LEU A 1 85 ? -13.961 -18.578 13.68 1 83.62 85 LEU A C 1
ATOM 651 O O . LEU A 1 85 ? -15.102 -18.5 14.148 1 83.62 85 LEU A O 1
ATOM 655 N N . PRO A 1 86 ? -13.469 -19.469 12.656 1 75.12 86 PRO A N 1
ATOM 656 C CA . PRO A 1 86 ? -14.422 -20.562 12.438 1 75.12 86 PRO A CA 1
ATOM 657 C C . PRO A 1 86 ? -14.906 -21.188 13.742 1 75.12 86 PRO A C 1
ATOM 659 O O . PRO A 1 86 ? -14.094 -21.484 14.625 1 75.12 86 PRO A O 1
ATOM 662 N N . GLY A 1 87 ? -16.234 -21.312 13.828 1 70.44 87 GLY A N 1
ATOM 663 C CA . GLY A 1 87 ? -16.812 -21.891 15.031 1 70.44 87 GLY A CA 1
ATOM 664 C C . GLY A 1 87 ? -16.969 -20.891 16.156 1 70.44 87 GLY A C 1
ATOM 665 O O . GLY A 1 87 ? -17.531 -21.219 17.203 1 70.44 87 GLY A O 1
ATOM 666 N N . GLY A 1 88 ? -16.328 -19.75 15.875 1 69.44 88 GLY A N 1
ATOM 667 C CA . GLY A 1 88 ? -16.422 -18.719 16.891 1 69.44 88 GLY A CA 1
ATOM 668 C C . GLY A 1 88 ? -17.656 -17.859 16.75 1 69.44 88 GLY A C 1
ATOM 669 O O . GLY A 1 88 ? -18.375 -17.938 15.758 1 69.44 88 GLY A O 1
ATOM 670 N N . THR A 1 89 ? -18.094 -17.281 17.875 1 60.97 89 THR A N 1
ATOM 671 C CA . THR A 1 89 ? -19.203 -16.328 17.859 1 60.97 89 THR A CA 1
ATOM 672 C C . THR A 1 89 ? -18.688 -14.914 17.641 1 60.97 89 THR A C 1
ATOM 674 O O . THR A 1 89 ? -17.562 -14.594 17.984 1 60.97 89 THR A O 1
ATOM 677 N N . ALA A 1 90 ? -19.438 -14.406 16.656 1 55.94 90 ALA A N 1
ATOM 678 C CA . ALA A 1 90 ? -19.078 -13.016 16.406 1 55.94 90 ALA A CA 1
ATOM 679 C C . ALA A 1 90 ? -18.984 -12.219 17.703 1 55.94 90 ALA A C 1
ATOM 681 O O . ALA A 1 90 ? -19.859 -12.32 18.562 1 55.94 90 ALA A O 1
ATOM 682 N N . GLY A 1 91 ? -17.797 -11.922 18.125 1 51.59 91 GLY A N 1
ATOM 683 C CA . GLY A 1 91 ? -17.734 -11.117 19.328 1 51.59 91 GLY A CA 1
ATOM 684 C C . GLY A 1 91 ? -18.516 -9.82 19.234 1 51.59 91 GLY A C 1
ATOM 685 O O . GLY A 1 91 ? -18.875 -9.398 18.125 1 51.59 91 GLY A O 1
ATOM 686 N N . ALA A 1 92 ? -19.203 -9.398 20.312 1 45.12 92 ALA A N 1
ATOM 687 C CA . ALA A 1 92 ? -19.969 -8.164 20.453 1 45.12 92 ALA A CA 1
ATOM 688 C C . ALA A 1 92 ? -19.234 -6.992 19.797 1 45.12 92 ALA A C 1
ATOM 690 O O . ALA A 1 92 ? -19.844 -5.945 19.547 1 45.12 92 ALA A O 1
ATOM 691 N N . ASP A 1 93 ? -17.984 -7.105 19.656 1 46.69 93 ASP A N 1
ATOM 692 C CA . ASP A 1 93 ? -17.172 -5.938 19.312 1 46.69 93 ASP A CA 1
ATOM 693 C C . ASP A 1 93 ? -16.844 -5.914 17.828 1 46.69 93 ASP A C 1
ATOM 695 O O . ASP A 1 93 ? -15.859 -5.289 17.422 1 46.69 93 ASP A O 1
ATOM 699 N N . GLY A 1 94 ? -17.469 -6.824 17.125 1 49.34 94 GLY A N 1
ATOM 700 C CA . GLY A 1 94 ? -17.156 -6.66 15.719 1 49.34 94 GLY A CA 1
ATOM 701 C C . GLY A 1 94 ? -17.516 -5.285 15.18 1 49.34 94 GLY A C 1
ATOM 702 O O . GLY A 1 94 ? -18.328 -4.574 15.781 1 49.34 94 GLY A O 1
ATOM 703 N N . PRO A 1 95 ? -16.719 -4.801 14.344 1 50.81 95 PRO A N 1
ATOM 704 C CA . PRO A 1 95 ? -17.047 -3.434 13.938 1 50.81 95 PRO A CA 1
ATOM 705 C C . PRO A 1 95 ? -18.484 -3.295 13.438 1 50.81 95 PRO A C 1
ATOM 707 O O . PRO A 1 95 ? -18.984 -4.168 12.727 1 50.81 95 PRO A O 1
ATOM 710 N N . ALA A 1 96 ? -19.25 -2.506 14.219 1 50.53 96 ALA A N 1
ATOM 711 C CA . ALA A 1 96 ? -20.594 -2.121 13.781 1 50.53 96 ALA A CA 1
ATOM 712 C C . ALA A 1 96 ? -20.562 -1.533 12.375 1 50.53 96 ALA A C 1
ATOM 714 O O . ALA A 1 96 ? -19.578 -0.898 11.977 1 50.53 96 ALA A O 1
ATOM 715 N N . PRO A 1 97 ? -21.531 -1.966 11.523 1 50.62 97 PRO A N 1
ATOM 716 C CA . PRO A 1 97 ? -21.734 -1.264 10.25 1 50.62 97 PRO A CA 1
ATOM 717 C C . PRO A 1 97 ? -21.609 0.252 10.391 1 50.62 97 PRO A C 1
ATOM 719 O O . PRO A 1 97 ? -22.156 0.835 11.328 1 50.62 97 PRO A O 1
ATOM 722 N N . GLY A 1 98 ? -20.641 0.788 9.672 1 59.59 98 GLY A N 1
ATOM 723 C CA . GLY A 1 98 ? -20.562 2.24 9.633 1 59.59 98 GLY A CA 1
ATOM 724 C C . GLY A 1 98 ? -19.359 2.797 10.367 1 59.59 98 GLY A C 1
ATOM 725 O O . GLY A 1 98 ? -19.094 4.004 10.328 1 59.59 98 GLY A O 1
ATOM 726 N N . ARG A 1 99 ? -18.609 1.842 10.969 1 82.25 99 ARG A N 1
ATOM 727 C CA . ARG A 1 99 ? -17.469 2.41 11.664 1 82.25 99 ARG A CA 1
ATOM 728 C C . ARG A 1 99 ? -16.344 2.729 10.695 1 82.25 99 ARG A C 1
ATOM 730 O O . ARG A 1 99 ? -16.156 2.025 9.703 1 82.25 99 ARG A O 1
ATOM 737 N N . GLY A 1 100 ? -15.742 3.826 10.875 1 91.75 100 GLY A N 1
ATOM 738 C CA . GLY A 1 100 ? -14.695 4.367 10.023 1 91.75 100 GLY A CA 1
ATOM 739 C C . GLY A 1 100 ? -14.352 5.812 10.336 1 91.75 100 GLY A C 1
ATOM 740 O O . GLY A 1 100 ? -14.656 6.305 11.422 1 91.75 100 GLY A O 1
ATOM 741 N N . PHE A 1 101 ? -13.641 6.336 9.469 1 95.12 101 PHE A N 1
ATOM 742 C CA . PHE A 1 101 ? -13.227 7.719 9.648 1 95.12 101 PHE A CA 1
ATOM 743 C C . PHE A 1 101 ? -12.875 8.359 8.312 1 95.12 101 PHE A C 1
ATOM 745 O O . PHE A 1 101 ? -12.664 7.656 7.316 1 95.12 101 PHE A O 1
ATOM 752 N N . TRP A 1 102 ? -12.906 9.688 8.289 1 97.06 102 TRP A N 1
ATOM 753 C CA . TRP A 1 102 ? -12.445 10.461 7.137 1 97.06 102 TRP A CA 1
ATOM 754 C C . TRP A 1 102 ? -10.922 10.508 7.086 1 97.06 102 TRP A C 1
ATOM 756 O O . TRP A 1 102 ? -10.266 10.688 8.109 1 97.06 102 TRP A O 1
ATOM 766 N N . VAL A 1 103 ? -10.367 10.32 5.926 1 98.25 103 VAL A N 1
ATOM 767 C CA . VAL A 1 103 ? -8.945 10.516 5.664 1 98.25 103 VAL A CA 1
ATOM 768 C C . VAL A 1 103 ? -8.75 11.742 4.77 1 98.25 103 VAL A C 1
ATOM 770 O O . VAL A 1 103 ? -9.32 11.82 3.68 1 98.25 103 VAL A O 1
ATOM 773 N N . GLY A 1 104 ? -7.988 12.711 5.262 1 98.62 104 GLY A N 1
ATOM 774 C CA . GLY A 1 104 ? -7.695 13.875 4.449 1 98.62 104 GLY A CA 1
ATOM 775 C C . GLY A 1 104 ? -6.699 13.594 3.338 1 98.62 104 GLY A C 1
ATOM 776 O O . GLY A 1 104 ? -5.586 13.133 3.598 1 98.62 104 GLY A O 1
ATOM 777 N N . VAL A 1 105 ? -7.094 13.953 2.047 1 98.06 105 VAL A N 1
ATOM 778 C CA . VAL A 1 105 ? -6.242 13.57 0.925 1 98.06 105 VAL A CA 1
ATOM 779 C C . VAL A 1 105 ? -5.797 14.82 0.167 1 98.06 105 VAL A C 1
ATOM 781 O O . VAL A 1 105 ? -5.004 14.727 -0.775 1 98.06 105 VAL A O 1
ATOM 784 N N . ASN A 1 106 ? -6.285 16 0.512 1 97.75 106 ASN A N 1
ATOM 785 C CA . ASN A 1 106 ? -5.852 17.25 -0.1 1 97.75 106 ASN A CA 1
ATOM 786 C C . ASN A 1 106 ? -4.445 17.641 0.347 1 97.75 106 ASN A C 1
ATOM 788 O O . ASN A 1 106 ? -4.238 18 1.503 1 97.75 106 ASN A O 1
ATOM 792 N N . THR A 1 107 ? -3.516 17.594 -0.563 1 97.5 107 THR A N 1
ATOM 793 C CA . THR A 1 107 ? -2.102 17.703 -0.219 1 97.5 107 THR A CA 1
ATOM 794 C C . THR A 1 107 ? -1.714 19.156 0.034 1 97.5 107 THR A C 1
ATOM 796 O O . THR A 1 107 ? -0.584 19.438 0.438 1 97.5 107 THR A O 1
ATOM 799 N N . SER A 1 108 ? -2.635 20.094 -0.1 1 96.56 108 SER A N 1
ATOM 800 C CA . SER A 1 108 ? -2.369 21.484 0.231 1 96.56 108 SER A CA 1
ATOM 801 C C . SER A 1 108 ? -2.645 21.766 1.704 1 96.56 108 SER A C 1
ATOM 803 O O . SER A 1 108 ? -2.256 22.812 2.225 1 96.56 108 SER A O 1
ATOM 805 N N . VAL A 1 109 ? -3.203 20.844 2.357 1 98.25 109 VAL A N 1
ATOM 806 C CA . VAL A 1 109 ? -3.658 21.078 3.725 1 98.25 109 VAL A CA 1
ATOM 807 C C . VAL A 1 109 ? -2.453 21.234 4.648 1 98.25 109 VAL A C 1
ATOM 809 O O . VAL A 1 109 ? -2.426 22.141 5.488 1 98.25 109 VAL A O 1
ATOM 812 N N . PRO A 1 110 ? -1.405 20.438 4.516 1 98.56 110 PRO A N 1
ATOM 813 C CA . PRO A 1 110 ? -0.298 20.562 5.465 1 98.56 110 PRO A CA 1
ATOM 814 C C . PRO A 1 110 ? 0.32 21.953 5.477 1 98.56 110 PRO A C 1
ATOM 816 O O . PRO A 1 110 ? 0.617 22.5 6.547 1 98.56 110 PRO A O 1
ATOM 819 N N . ASN A 1 111 ? 0.479 22.531 4.316 1 97.5 111 ASN A N 1
ATOM 820 C CA . ASN A 1 111 ? 1.051 23.875 4.25 1 97.5 111 ASN A CA 1
ATOM 821 C C . ASN A 1 111 ? 0.143 24.891 4.918 1 97.5 111 ASN A C 1
ATOM 823 O O . ASN A 1 111 ? 0.619 25.781 5.637 1 97.5 111 ASN A O 1
ATOM 827 N N . ARG A 1 112 ? -1.136 24.781 4.711 1 97.88 112 ARG A N 1
ATOM 828 C CA . ARG A 1 112 ? -2.096 25.656 5.363 1 97.88 112 ARG A CA 1
ATOM 829 C C . ARG A 1 112 ? -2.121 25.422 6.871 1 97.88 112 ARG A C 1
ATOM 831 O O . ARG A 1 112 ? -2.268 26.375 7.648 1 97.88 112 ARG A O 1
ATOM 838 N N . MET A 1 113 ? -1.936 24.219 7.23 1 98.69 113 MET A N 1
ATOM 839 C CA . MET A 1 113 ? -1.998 23.844 8.641 1 98.69 113 MET A CA 1
ATOM 840 C C . MET A 1 113 ? -0.821 24.438 9.414 1 98.69 113 MET A C 1
ATOM 842 O O . MET A 1 113 ? -0.988 24.922 10.531 1 98.69 113 MET A O 1
ATOM 846 N N . ILE A 1 114 ? 0.373 24.406 8.852 1 98.25 114 ILE A N 1
ATOM 847 C CA . ILE A 1 114 ? 1.548 24.922 9.539 1 98.25 114 ILE A CA 1
ATOM 848 C C . ILE A 1 114 ? 1.344 26.406 9.859 1 98.25 114 ILE A C 1
ATOM 850 O O . ILE A 1 114 ? 1.674 26.859 10.961 1 98.25 114 ILE A O 1
ATOM 854 N N . GLU A 1 115 ? 0.768 27.125 8.922 1 98.12 115 GLU A N 1
ATOM 855 C CA . GLU A 1 115 ? 0.518 28.547 9.141 1 98.12 115 GLU A CA 1
ATOM 856 C C . GLU A 1 115 ? -0.54 28.766 10.219 1 98.12 115 GLU A C 1
ATOM 858 O O . GLU A 1 115 ? -0.329 29.531 11.164 1 98.12 115 GLU A O 1
ATOM 863 N N . ALA A 1 116 ? -1.653 28.078 10.086 1 98.38 116 ALA A N 1
ATOM 864 C CA . ALA A 1 116 ? -2.742 28.219 11.047 1 98.38 116 ALA A CA 1
ATOM 865 C C . ALA A 1 116 ? -2.287 27.812 12.453 1 98.38 116 ALA A C 1
ATOM 867 O O . ALA A 1 116 ? -2.574 28.516 13.422 1 98.38 116 ALA A O 1
ATOM 868 N N . ALA A 1 117 ? -1.573 26.719 12.547 1 98.62 117 ALA A N 1
ATOM 869 C CA . ALA A 1 117 ? -1.1 26.219 13.836 1 98.62 117 ALA A CA 1
ATOM 870 C C . ALA A 1 117 ? -0.089 27.172 14.461 1 98.62 117 ALA A C 1
ATOM 872 O O . ALA A 1 117 ? -0.065 27.359 15.68 1 98.62 117 ALA A O 1
ATOM 873 N N . PHE A 1 118 ? 0.753 27.797 13.641 1 98.44 118 PHE A N 1
ATOM 874 C CA . PHE A 1 118 ? 1.719 28.781 14.109 1 98.44 118 PHE A CA 1
ATOM 875 C C . PHE A 1 118 ? 1.012 29.953 14.766 1 98.44 118 PHE A C 1
ATOM 877 O O . PHE A 1 118 ? 1.322 30.328 15.898 1 98.44 118 PHE A O 1
ATOM 884 N N . HIS A 1 119 ? 0.002 30.469 14.086 1 97.88 119 HIS A N 1
ATOM 885 C CA . HIS A 1 119 ? -0.7 31.656 14.562 1 97.88 119 HIS A CA 1
ATOM 886 C C . HIS A 1 119 ? -1.545 31.328 15.797 1 97.88 119 HIS A C 1
ATOM 888 O O . HIS A 1 119 ? -1.76 32.188 16.641 1 97.88 119 HIS A O 1
ATOM 894 N N . ALA A 1 120 ? -1.922 30.078 15.906 1 97.56 120 ALA A N 1
ATOM 895 C CA . ALA A 1 120 ? -2.729 29.641 17.047 1 97.56 120 ALA A CA 1
ATOM 896 C C . ALA A 1 120 ? -1.845 29.234 18.219 1 97.56 120 ALA A C 1
ATOM 898 O O . ALA A 1 120 ? -2.348 28.891 19.297 1 97.56 120 ALA A O 1
ATOM 899 N N . GLY A 1 121 ? -0.584 29.219 18.016 1 97.12 121 GLY A N 1
ATOM 900 C CA . GLY A 1 121 ? 0.339 28.828 19.078 1 97.12 121 GLY A CA 1
ATOM 901 C C . GLY A 1 121 ? 0.302 27.344 19.406 1 97.12 121 GLY A C 1
ATOM 902 O O . GLY A 1 121 ? 0.449 26.953 20.562 1 97.12 121 GLY A O 1
ATOM 903 N N . ARG A 1 122 ? 0.108 26.5 18.391 1 97.12 122 ARG A N 1
ATOM 904 C CA . ARG A 1 122 ? -0.088 25.078 18.625 1 97.12 122 ARG A CA 1
ATOM 905 C C . ARG A 1 122 ? 1.145 24.281 18.203 1 97.12 122 ARG A C 1
ATOM 907 O O . ARG A 1 122 ? 1.117 23.047 18.188 1 97.12 122 ARG A O 1
ATOM 914 N N . LEU A 1 123 ? 2.195 25 17.859 1 98 123 LEU A N 1
ATOM 915 C CA . LEU A 1 123 ? 3.447 24.359 17.453 1 98 123 LEU A CA 1
ATOM 916 C C . LEU A 1 123 ? 4.535 24.594 18.5 1 98 123 LEU A C 1
ATOM 918 O O . LEU A 1 123 ? 5.219 25.625 18.453 1 98 123 LEU A O 1
ATOM 922 N N . ASP A 1 124 ? 4.793 23.609 19.328 1 96.94 124 ASP A N 1
ATOM 923 C CA . ASP A 1 124 ? 5.766 23.766 20.406 1 96.94 124 ASP A CA 1
ATOM 924 C C . ASP A 1 124 ? 7.164 24.031 19.844 1 96.94 124 ASP A C 1
ATOM 926 O O . ASP A 1 124 ? 7.918 24.828 20.406 1 96.94 124 ASP A O 1
ATOM 930 N N . PHE A 1 125 ? 7.469 23.406 18.766 1 97.31 125 PHE A N 1
ATOM 931 C CA . PHE A 1 125 ? 8.812 23.516 18.203 1 97.31 125 PHE A CA 1
ATOM 932 C C . PHE A 1 125 ? 9.047 24.906 17.625 1 97.31 125 PHE A C 1
ATOM 934 O O . PHE A 1 125 ? 10.18 25.281 17.312 1 97.31 125 PHE A O 1
ATOM 941 N N . ALA A 1 126 ? 7.973 25.766 17.531 1 97.62 126 ALA A N 1
ATOM 942 C CA . ALA A 1 126 ? 8.062 27.109 16.938 1 97.62 126 ALA A CA 1
ATOM 943 C C . ALA A 1 126 ? 8.109 28.172 18.031 1 97.62 126 ALA A C 1
ATOM 945 O O . ALA A 1 126 ? 7.973 29.375 17.734 1 97.62 126 ALA A O 1
ATOM 946 N N . ALA A 1 127 ? 8.25 27.75 19.25 1 96.44 127 ALA A N 1
ATOM 947 C CA . ALA A 1 127 ? 8.32 28.719 20.344 1 96.44 127 ALA A CA 1
ATOM 948 C C . ALA A 1 127 ? 9.398 29.766 20.078 1 96.44 127 ALA A C 1
ATOM 950 O O . ALA A 1 127 ? 10.516 29.422 19.688 1 96.44 127 ALA A O 1
ATOM 951 N N . GLY A 1 128 ? 9.062 30.984 20.234 1 97.25 128 GLY A N 1
ATOM 952 C CA . GLY A 1 128 ? 10.016 32.094 20.078 1 97.25 128 GLY A CA 1
ATOM 953 C C . GLY A 1 128 ? 9.969 32.719 18.703 1 97.25 128 GLY A C 1
ATOM 954 O O . GLY A 1 128 ? 10.414 33.844 18.516 1 97.25 128 GLY A O 1
ATOM 955 N N . TYR A 1 129 ? 9.562 31.953 17.734 1 98.44 129 TYR A N 1
ATOM 956 C CA . TYR A 1 129 ? 9.406 32.531 16.391 1 98.44 129 TYR A CA 1
ATOM 957 C C . TYR A 1 129 ? 8.188 33.438 16.328 1 98.44 129 TYR A C 1
ATOM 959 O O . TYR A 1 129 ? 7.148 33.156 16.922 1 98.44 129 TYR A O 1
ATOM 967 N N . THR A 1 130 ? 8.258 34.531 15.531 1 98.12 130 THR A N 1
ATOM 968 C CA . THR A 1 130 ? 7.191 35.531 15.539 1 98.12 130 THR A CA 1
ATOM 969 C C . THR A 1 130 ? 6.594 35.688 14.141 1 98.12 130 THR A C 1
ATOM 971 O O . THR A 1 130 ? 5.531 36.312 13.984 1 98.12 130 THR A O 1
ATOM 974 N N . GLN A 1 131 ? 7.27 35.156 13.133 1 98.12 131 GLN A N 1
ATOM 975 C CA . GLN A 1 131 ? 6.789 35.281 11.766 1 98.12 131 GLN A CA 1
ATOM 976 C C . GLN A 1 131 ? 6.793 33.906 11.07 1 98.12 131 GLN A C 1
ATOM 978 O O . GLN A 1 131 ? 7.699 33.094 11.281 1 98.12 131 GLN A O 1
ATOM 983 N N . CYS A 1 132 ? 5.797 33.719 10.289 1 98.31 132 CYS A N 1
ATOM 984 C CA . CYS A 1 132 ? 5.672 32.531 9.453 1 98.31 132 CYS A CA 1
ATOM 985 C C . CYS A 1 132 ? 5.379 32.906 8.008 1 98.31 132 CYS A C 1
ATOM 987 O O . CYS A 1 132 ? 4.336 33.5 7.711 1 98.31 132 CYS A O 1
ATOM 989 N N . ARG A 1 133 ? 6.32 32.625 7.102 1 97.62 133 ARG A N 1
ATOM 990 C CA . ARG A 1 133 ? 6.141 32.844 5.672 1 97.62 133 ARG A CA 1
ATOM 991 C C . ARG A 1 133 ? 5.93 31.531 4.926 1 97.62 133 ARG A C 1
ATOM 993 O O . ARG A 1 133 ? 6.781 30.641 4.969 1 97.62 133 ARG A O 1
ATOM 1000 N N . ARG A 1 134 ? 4.84 31.438 4.246 1 96.94 134 ARG A N 1
ATOM 1001 C CA . ARG A 1 134 ? 4.578 30.234 3.449 1 96.94 134 ARG A CA 1
ATOM 1002 C C . ARG A 1 134 ? 5.258 30.328 2.088 1 96.94 134 ARG A C 1
ATOM 1004 O O . ARG A 1 134 ? 5.531 31.422 1.598 1 96.94 134 ARG A O 1
ATOM 1011 N N . GLU A 1 135 ? 5.488 29.188 1.56 1 96.94 135 GLU A N 1
ATOM 1012 C CA . GLU A 1 135 ? 6.09 29.094 0.233 1 96.94 135 GLU A CA 1
ATOM 1013 C C . GLU A 1 135 ? 7.324 29.984 0.122 1 96.94 135 GLU A C 1
ATOM 1015 O O . GLU A 1 135 ? 7.422 30.812 -0.787 1 96.94 135 GLU A O 1
ATOM 1020 N N . ALA A 1 136 ? 8.219 29.797 1.014 1 96.75 136 ALA A N 1
ATOM 1021 C CA . ALA A 1 136 ? 9.391 30.656 1.132 1 96.75 136 ALA A CA 1
ATOM 1022 C C . ALA A 1 136 ? 10.531 30.172 0.238 1 96.75 136 ALA A C 1
ATOM 1024 O O . ALA A 1 136 ? 10.82 28.969 0.199 1 96.75 136 ALA A O 1
ATOM 1025 N N . ARG A 1 137 ? 11.18 31.016 -0.385 1 96.06 137 ARG A N 1
ATOM 1026 C CA . ARG A 1 137 ? 12.266 30.672 -1.297 1 96.06 137 ARG A CA 1
ATOM 1027 C C . ARG A 1 137 ? 13.602 30.656 -0.568 1 96.06 137 ARG A C 1
ATOM 1029 O O . ARG A 1 137 ? 13.867 31.516 0.283 1 96.06 137 ARG A O 1
ATOM 1036 N N . ARG A 1 138 ? 14.367 29.688 -0.825 1 94.12 138 ARG A N 1
ATOM 1037 C CA . ARG A 1 138 ? 15.766 29.562 -0.416 1 94.12 138 ARG A CA 1
ATOM 1038 C C . ARG A 1 138 ? 16.656 29.203 -1.604 1 94.12 138 ARG A C 1
ATOM 1040 O O . ARG A 1 138 ? 16.781 28.031 -1.958 1 94.12 138 ARG A O 1
ATOM 1047 N N . GLY A 1 139 ? 17.391 30.141 -2.154 1 91.06 139 GLY A N 1
ATOM 1048 C CA . GLY A 1 139 ? 18.094 29.906 -3.404 1 91.06 139 GLY A CA 1
ATOM 1049 C C . GLY A 1 139 ? 17.172 29.562 -4.555 1 91.06 139 GLY A C 1
ATOM 1050 O O . GLY A 1 139 ? 16.266 30.328 -4.883 1 91.06 139 GLY A O 1
ATOM 1051 N N . GLU A 1 140 ? 17.391 28.359 -5.039 1 89 140 GLU A N 1
ATOM 1052 C CA . GLU A 1 140 ? 16.594 27.938 -6.188 1 89 140 GLU A CA 1
ATOM 1053 C C . GLU A 1 140 ? 15.414 27.062 -5.754 1 89 140 GLU A C 1
ATOM 1055 O O . GLU A 1 140 ? 14.609 26.641 -6.582 1 89 140 GLU A O 1
ATOM 1060 N N . SER A 1 141 ? 15.336 26.938 -4.402 1 92.19 141 SER A N 1
ATOM 1061 C CA . SER A 1 141 ? 14.297 26.047 -3.908 1 92.19 141 SER A CA 1
ATOM 1062 C C . SER A 1 141 ? 13.219 26.828 -3.16 1 92.19 141 SER A C 1
ATOM 1064 O O . SER A 1 141 ? 13.422 27.984 -2.781 1 92.19 141 SER A O 1
ATOM 1066 N N . ARG A 1 142 ? 12.07 26.25 -3.197 1 95.94 142 ARG A N 1
ATOM 1067 C CA . ARG A 1 142 ? 10.953 26.75 -2.402 1 95.94 142 ARG A CA 1
ATOM 1068 C C . ARG A 1 142 ? 10.5 25.719 -1.387 1 95.94 142 ARG A C 1
ATOM 1070 O O . ARG A 1 142 ? 10.297 24.547 -1.732 1 95.94 142 ARG A O 1
ATOM 1077 N N . LEU A 1 143 ? 10.492 26.172 -0.119 1 97.62 143 LEU A N 1
ATOM 1078 C CA . LEU A 1 143 ? 10.016 25.297 0.943 1 97.62 143 LEU A CA 1
ATOM 1079 C C . LEU A 1 143 ? 8.648 25.75 1.455 1 97.62 143 LEU A C 1
ATOM 1081 O O . LEU A 1 143 ? 8.234 26.891 1.19 1 97.62 143 LEU A O 1
ATOM 1085 N N . ASP A 1 144 ? 7.984 24.938 2.113 1 98.25 144 ASP A N 1
ATOM 1086 C CA . ASP A 1 144 ? 6.582 25.156 2.455 1 98.25 144 ASP A CA 1
ATOM 1087 C C . ASP A 1 144 ? 6.434 26.312 3.43 1 98.25 144 ASP A C 1
ATOM 1089 O O . ASP A 1 144 ? 5.449 27.062 3.373 1 98.25 144 ASP A O 1
ATOM 1093 N N . ALA A 1 145 ? 7.441 26.469 4.359 1 98.5 145 ALA A N 1
ATOM 1094 C CA . ALA A 1 145 ? 7.379 27.594 5.293 1 98.5 145 ALA A CA 1
ATOM 1095 C C . ALA A 1 145 ? 8.773 27.969 5.801 1 98.5 145 ALA A C 1
ATOM 1097 O O . ALA A 1 145 ? 9.688 27.141 5.781 1 98.5 145 ALA A O 1
ATOM 1098 N N . CYS A 1 146 ? 8.867 29.188 6.191 1 98.75 146 CYS A N 1
ATOM 1099 C CA . CYS A 1 146 ? 10.023 29.703 6.918 1 98.75 146 CYS A CA 1
ATOM 1100 C C . CYS A 1 146 ? 9.594 30.516 8.133 1 98.75 146 CYS A C 1
ATOM 1102 O O . CYS A 1 146 ? 8.805 31.453 8.016 1 98.75 146 CYS A O 1
ATOM 1104 N N . LEU A 1 147 ? 10 30.047 9.289 1 98.75 147 LEU A N 1
ATOM 1105 C CA . LEU A 1 147 ? 9.734 30.766 10.523 1 98.75 147 LEU A CA 1
ATOM 1106 C C . LEU A 1 147 ? 10.938 31.625 10.914 1 98.75 147 LEU A C 1
ATOM 1108 O O . LEU A 1 147 ? 12.086 31.188 10.797 1 98.75 147 LEU A O 1
ATOM 1112 N N . THR A 1 148 ? 10.641 32.875 11.305 1 98.38 148 THR A N 1
ATOM 1113 C CA . THR A 1 148 ? 11.695 33.75 11.766 1 98.38 148 THR A CA 1
ATOM 1114 C C . THR A 1 148 ? 11.297 34.438 13.086 1 98.38 148 THR A C 1
ATOM 1116 O O . THR A 1 148 ? 10.117 34.5 13.414 1 98.38 148 THR A O 1
ATOM 1119 N N . GLY A 1 149 ? 12.219 34.688 13.875 1 96.94 149 GLY A N 1
ATOM 1120 C CA . GLY A 1 149 ? 12.07 35.344 15.156 1 96.94 149 GLY A CA 1
ATOM 1121 C C . GLY A 1 149 ? 13.352 35.969 15.648 1 96.94 149 GLY A C 1
ATOM 1122 O O . GLY A 1 149 ? 14.43 35.719 15.109 1 96.94 149 GLY A O 1
ATOM 1123 N N . PRO A 1 150 ? 13.195 36.969 16.609 1 95.69 150 PRO A N 1
ATOM 1124 C CA . PRO A 1 150 ? 14.391 37.625 17.141 1 95.69 150 PRO A CA 1
ATOM 1125 C C . PRO A 1 150 ? 15.383 36.656 17.766 1 95.69 150 PRO A C 1
ATOM 1127 O O . PRO A 1 150 ? 14.984 35.75 18.531 1 95.69 150 PRO A O 1
ATOM 1130 N N . ASP A 1 151 ? 16.656 36.75 17.422 1 94.56 151 ASP A N 1
ATOM 1131 C CA . ASP A 1 151 ? 17.797 36.062 18.016 1 94.56 151 ASP A CA 1
ATOM 1132 C C . ASP A 1 151 ? 17.703 34.562 17.781 1 94.56 151 ASP A C 1
ATOM 1134 O O . ASP A 1 151 ? 18.188 33.781 18.609 1 94.56 151 ASP A O 1
ATOM 1138 N N . LEU A 1 152 ? 16.922 34.094 16.812 1 96.88 152 LEU A N 1
ATOM 1139 C CA . LEU A 1 152 ? 16.828 32.688 16.438 1 96.88 152 LEU A CA 1
ATOM 1140 C C . LEU A 1 152 ? 17.203 32.5 14.969 1 96.88 152 LEU A C 1
ATOM 1142 O O . LEU A 1 152 ? 16.906 33.344 14.125 1 96.88 152 LEU A O 1
ATOM 1146 N N . PRO A 1 153 ? 17.891 31.422 14.695 1 97.75 153 PRO A N 1
ATOM 1147 C CA . PRO A 1 153 ? 18.094 31.125 13.273 1 97.75 153 PRO A CA 1
ATOM 1148 C C . PRO A 1 153 ? 16.781 30.812 12.547 1 97.75 153 PRO A C 1
ATOM 1150 O O . PRO A 1 153 ? 15.844 30.297 13.156 1 97.75 153 PRO A O 1
ATOM 1153 N N . PRO A 1 154 ? 16.719 31.125 11.242 1 98.31 154 PRO A N 1
ATOM 1154 C CA . PRO A 1 154 ? 15.523 30.75 10.492 1 98.31 154 PRO A CA 1
ATOM 1155 C C . PRO A 1 154 ? 15.25 29.25 10.555 1 98.31 154 PRO A C 1
ATOM 1157 O O . PRO A 1 154 ? 16.188 28.438 10.562 1 98.31 154 PRO A O 1
ATOM 1160 N N . LEU A 1 155 ? 13.984 28.938 10.727 1 98.81 155 LEU A N 1
ATOM 1161 C CA . LEU A 1 155 ? 13.547 27.547 10.672 1 98.81 155 LEU A CA 1
ATOM 1162 C C . LEU A 1 155 ? 12.781 27.266 9.375 1 98.81 155 LEU A C 1
ATOM 1164 O O . LEU A 1 155 ? 11.703 27.828 9.156 1 98.81 155 LEU A O 1
ATOM 1168 N N . TRP A 1 156 ? 13.391 26.391 8.508 1 98.75 156 TRP A N 1
ATOM 1169 C CA . TRP A 1 156 ? 12.773 25.984 7.258 1 98.75 156 TRP A CA 1
ATOM 1170 C C . TRP A 1 156 ? 11.969 24.688 7.449 1 98.75 156 TRP A C 1
ATOM 1172 O O . TRP A 1 156 ? 12.477 23.719 8.008 1 98.75 156 TRP A O 1
ATOM 1182 N N . VAL A 1 157 ? 10.672 24.734 7.004 1 98.81 157 VAL A N 1
ATOM 1183 C CA . VAL A 1 157 ? 9.789 23.609 7.266 1 98.81 157 VAL A CA 1
ATOM 1184 C C . VAL A 1 157 ? 9.266 23.047 5.945 1 98.81 157 VAL A C 1
ATOM 1186 O O . VAL A 1 157 ? 8.781 23.797 5.09 1 98.81 157 VAL A O 1
ATOM 1189 N N . GLU A 1 158 ? 9.461 21.797 5.711 1 98.69 158 GLU A N 1
ATOM 1190 C CA . GLU A 1 158 ? 8.852 21.031 4.625 1 98.69 158 GLU A CA 1
ATOM 1191 C C . GLU A 1 158 ? 7.672 20.203 5.129 1 98.69 158 GLU A C 1
ATOM 1193 O O . GLU A 1 158 ? 7.781 19.516 6.141 1 98.69 158 GLU A O 1
ATOM 1198 N N . CYS A 1 159 ? 6.566 20.297 4.363 1 98.69 159 CYS A N 1
ATOM 1199 C CA . CYS A 1 159 ? 5.344 19.641 4.824 1 98.69 159 CYS A CA 1
ATOM 1200 C C . CYS A 1 159 ? 4.961 18.484 3.916 1 98.69 159 CYS A C 1
ATOM 1202 O O . CYS A 1 159 ? 5.133 18.562 2.697 1 98.69 159 CYS A O 1
ATOM 1204 N N . LYS A 1 160 ? 4.461 17.438 4.477 1 98.69 160 LYS A N 1
ATOM 1205 C CA . LYS A 1 160 ? 3.945 16.297 3.742 1 98.69 160 LYS A CA 1
ATOM 1206 C C . LYS A 1 160 ? 2.57 15.875 4.258 1 98.69 160 LYS A C 1
ATOM 1208 O O . LYS A 1 160 ? 2.297 15.977 5.457 1 98.69 160 LYS A O 1
ATOM 1213 N N . ASN A 1 161 ? 1.686 15.422 3.381 1 98.62 161 ASN A N 1
ATOM 1214 C CA . ASN A 1 161 ? 0.41 14.797 3.715 1 98.62 161 ASN A CA 1
ATOM 1215 C C . ASN A 1 161 ? 0.544 13.289 3.852 1 98.62 161 ASN A C 1
ATOM 1217 O O . ASN A 1 161 ? 0.996 12.609 2.926 1 98.62 161 ASN A O 1
ATOM 1221 N N . VAL A 1 162 ? 0.229 12.758 5.027 1 98.62 162 VAL A N 1
ATOM 1222 C CA . VAL A 1 162 ? 0.39 11.328 5.293 1 98.62 162 VAL A CA 1
ATOM 1223 C C . VAL A 1 162 ? -0.979 10.656 5.348 1 98.62 162 VAL A C 1
ATOM 1225 O O . VAL A 1 162 ? -1.811 10.992 6.195 1 98.62 162 VAL A O 1
ATOM 1228 N N . THR A 1 163 ? -1.173 9.68 4.414 1 97.56 163 THR A N 1
ATOM 1229 C CA . THR A 1 163 ? -2.475 9.023 4.348 1 97.56 163 THR A CA 1
ATOM 1230 C C . THR A 1 163 ? -2.328 7.512 4.527 1 97.56 163 THR A C 1
ATOM 1232 O O . THR A 1 163 ? -3.326 6.793 4.613 1 97.56 163 THR A O 1
ATOM 1235 N N . MET A 1 164 ? -1.128 7.035 4.594 1 96 164 MET A N 1
ATOM 1236 C CA . MET A 1 164 ? -0.905 5.594 4.676 1 96 164 MET A CA 1
ATOM 1237 C C . MET A 1 164 ? -0.614 5.168 6.109 1 96 164 MET A C 1
ATOM 1239 O O . MET A 1 164 ? 0.166 5.82 6.809 1 96 164 MET A O 1
ATOM 1243 N N . VAL A 1 165 ? -1.333 4.191 6.59 1 93.88 165 VAL A N 1
ATOM 1244 C CA . VAL A 1 165 ? -1.031 3.541 7.859 1 93.88 165 VAL A CA 1
ATOM 1245 C C . VAL A 1 165 ? -0.924 2.031 7.656 1 93.88 165 VAL A C 1
ATOM 1247 O O . VAL A 1 165 ? -1.812 1.415 7.059 1 93.88 165 VAL A O 1
ATOM 1250 N N . GLU A 1 166 ? 0.205 1.512 7.98 1 88.75 166 GLU A N 1
ATOM 1251 C CA . GLU A 1 166 ? 0.466 0.077 7.914 1 88.75 166 GLU A CA 1
ATOM 1252 C C . GLU A 1 166 ? 0.916 -0.464 9.266 1 88.75 166 GLU A C 1
ATOM 1254 O O . GLU A 1 166 ? 1.897 0.015 9.836 1 88.75 166 GLU A O 1
ATOM 1259 N N . ASP A 1 167 ? 0.226 -1.482 9.758 1 83.12 167 ASP A N 1
ATOM 1260 C CA . ASP A 1 167 ? 0.545 -2.105 11.039 1 83.12 167 ASP A CA 1
ATOM 1261 C C . ASP A 1 167 ? 0.622 -1.062 12.156 1 83.12 167 ASP A C 1
ATOM 1263 O O . ASP A 1 167 ? 1.58 -1.045 12.93 1 83.12 167 ASP A O 1
ATOM 1267 N N . GLY A 1 168 ? -0.298 -0.08 12.086 1 89 168 GLY A N 1
ATOM 1268 C CA . GLY A 1 168 ? -0.406 0.932 13.125 1 89 168 GLY A CA 1
ATOM 1269 C C . GLY A 1 168 ? 0.618 2.043 12.984 1 89 168 GLY A C 1
ATOM 1270 O O . GLY A 1 168 ? 0.655 2.967 13.805 1 89 168 GLY A O 1
ATOM 1271 N N . VAL A 1 169 ? 1.431 1.96 11.992 1 93.31 169 VAL A N 1
ATOM 1272 C CA . VAL A 1 169 ? 2.451 2.975 11.758 1 93.31 169 VAL A CA 1
ATOM 1273 C C . VAL A 1 169 ? 2.02 3.879 10.602 1 93.31 169 VAL A C 1
ATOM 1275 O O . VAL A 1 169 ? 1.782 3.408 9.492 1 93.31 169 VAL A O 1
ATOM 1278 N N . ALA A 1 170 ? 1.825 5.145 10.898 1 97.5 170 ALA A N 1
ATOM 1279 C CA . ALA A 1 170 ? 1.683 6.105 9.812 1 97.5 170 ALA A CA 1
ATOM 1280 C C . ALA A 1 170 ? 2.98 6.234 9.016 1 97.5 170 ALA A C 1
ATOM 1282 O O . ALA A 1 170 ? 4.062 6.336 9.602 1 97.5 170 ALA A O 1
ATOM 1283 N N . CYS A 1 171 ? 2.809 6.172 7.707 1 96.62 171 CYS A N 1
ATOM 1284 C CA . CYS A 1 171 ? 4.035 6.066 6.918 1 96.62 171 CYS A CA 1
ATOM 1285 C C . CYS A 1 171 ? 3.994 7.008 5.719 1 96.62 171 CYS A C 1
ATOM 1287 O O . CYS A 1 171 ? 2.922 7.277 5.172 1 96.62 171 CYS A O 1
ATOM 1289 N N . PHE A 1 172 ? 5.145 7.43 5.383 1 97.75 172 PHE A N 1
ATOM 1290 C CA . PHE A 1 172 ? 5.379 8.203 4.168 1 97.75 172 PHE A CA 1
ATOM 1291 C C . PHE A 1 172 ? 6.664 7.754 3.482 1 97.75 172 PHE A C 1
ATOM 1293 O O . PHE A 1 172 ? 7.656 7.453 4.148 1 97.75 172 PHE A O 1
ATOM 1300 N N . PRO A 1 173 ? 6.676 7.742 2.105 1 97.56 173 PRO A N 1
ATOM 1301 C CA . PRO A 1 173 ? 5.594 8.094 1.181 1 97.56 173 PRO A CA 1
ATOM 1302 C C . PRO A 1 173 ? 4.715 6.895 0.823 1 97.56 173 PRO A C 1
ATOM 1304 O O . PRO A 1 173 ? 5.039 5.762 1.178 1 97.56 173 PRO A O 1
ATOM 1307 N N . ASP A 1 174 ? 3.566 7.18 0.192 1 94.94 174 ASP A N 1
ATOM 1308 C CA . ASP A 1 174 ? 2.707 6.09 -0.26 1 94.94 174 ASP A CA 1
ATOM 1309 C C . ASP A 1 174 ? 3.027 5.695 -1.7 1 94.94 174 ASP A C 1
ATOM 1311 O O . ASP A 1 174 ? 2.326 4.875 -2.297 1 94.94 174 ASP A O 1
ATOM 1315 N N . ALA A 1 175 ? 4.008 6.27 -2.297 1 93.81 175 ALA A N 1
ATOM 1316 C CA . ALA A 1 175 ? 4.574 5.969 -3.609 1 93.81 175 ALA A CA 1
ATOM 1317 C C . ALA A 1 175 ? 6.043 6.375 -3.676 1 93.81 175 ALA A C 1
ATOM 1319 O O . ALA A 1 175 ? 6.48 7.273 -2.955 1 93.81 175 ALA A O 1
ATOM 1320 N N . ALA A 1 176 ? 6.789 5.688 -4.504 1 93.62 176 ALA A N 1
ATOM 1321 C CA . ALA A 1 176 ? 8.164 6.133 -4.695 1 93.62 176 ALA A CA 1
ATOM 1322 C C . ALA A 1 176 ? 8.219 7.617 -5.035 1 93.62 176 ALA A C 1
ATOM 1324 O O . ALA A 1 176 ? 7.406 8.109 -5.816 1 93.62 176 ALA A O 1
ATOM 1325 N N . THR A 1 177 ? 9.18 8.359 -4.426 1 96 177 THR A N 1
ATOM 1326 C CA . THR A 1 177 ? 9.133 9.812 -4.574 1 96 177 THR A CA 1
ATOM 1327 C C . THR A 1 177 ? 10.539 10.383 -4.719 1 96 177 THR A C 1
ATOM 1329 O O . THR A 1 177 ? 11.273 10.5 -3.732 1 96 177 THR A O 1
ATOM 1332 N N . GLU A 1 178 ? 10.891 10.773 -5.883 1 94.56 178 GLU A N 1
ATOM 1333 C CA . GLU A 1 178 ? 12.156 11.453 -6.137 1 94.56 178 GLU A CA 1
ATOM 1334 C C . GLU A 1 178 ? 12.164 12.859 -5.531 1 94.56 178 GLU A C 1
ATOM 1336 O O . GLU A 1 178 ? 13.156 13.281 -4.945 1 94.56 178 GLU A O 1
ATOM 1341 N N . ARG A 1 179 ? 11.078 13.578 -5.656 1 94.5 179 ARG A N 1
ATOM 1342 C CA . ARG A 1 179 ? 10.977 14.93 -5.129 1 94.5 179 ARG A CA 1
ATOM 1343 C C . ARG A 1 179 ? 11.109 14.945 -3.611 1 94.5 179 ARG A C 1
ATOM 1345 O O . ARG A 1 179 ? 11.75 15.828 -3.043 1 94.5 179 ARG A O 1
ATOM 1352 N N . GLY A 1 180 ? 10.508 13.945 -2.984 1 96.69 180 GLY A N 1
ATOM 1353 C CA . GLY A 1 180 ? 10.648 13.836 -1.54 1 96.69 180 GLY A CA 1
ATOM 1354 C C . GLY A 1 180 ? 12.086 13.664 -1.09 1 96.69 180 GLY A C 1
ATOM 1355 O O . GLY A 1 180 ? 12.516 14.281 -0.11 1 96.69 180 GLY A O 1
ATOM 1356 N N . ARG A 1 181 ? 12.805 12.891 -1.795 1 97.94 181 ARG A N 1
ATOM 1357 C CA . ARG A 1 181 ? 14.211 12.648 -1.482 1 97.94 181 ARG A CA 1
ATOM 1358 C C . ARG A 1 181 ? 15.031 13.914 -1.653 1 97.94 181 ARG A C 1
ATOM 1360 O O . ARG A 1 181 ? 15.891 14.219 -0.82 1 97.94 181 ARG A O 1
ATOM 1367 N N . LYS A 1 182 ? 14.719 14.625 -2.666 1 97.06 182 LYS A N 1
ATOM 1368 C CA . LYS A 1 182 ? 15.422 15.875 -2.918 1 97.06 182 LYS A CA 1
ATOM 1369 C C . LYS A 1 182 ? 15.211 16.859 -1.778 1 97.06 182 LYS A C 1
ATOM 1371 O O . LYS A 1 182 ? 16.141 17.547 -1.354 1 97.06 182 LYS A O 1
ATOM 1376 N N . HIS A 1 183 ? 14.023 16.906 -1.306 1 97.94 183 HIS A N 1
ATOM 1377 C CA . HIS A 1 183 ? 13.719 17.828 -0.208 1 97.94 183 HIS A CA 1
ATOM 1378 C C . HIS A 1 183 ? 14.508 17.453 1.045 1 97.94 183 HIS A C 1
ATOM 1380 O O . HIS A 1 183 ? 14.984 18.344 1.761 1 97.94 183 HIS A O 1
ATOM 1386 N N . LEU A 1 184 ? 14.625 16.156 1.336 1 98.56 184 LEU A N 1
ATOM 1387 C CA . LEU A 1 184 ? 15.391 15.727 2.498 1 98.56 184 LEU A CA 1
ATOM 1388 C C . LEU A 1 184 ? 16.844 16.172 2.383 1 98.56 184 LEU A C 1
ATOM 1390 O O . LEU A 1 184 ? 17.438 16.656 3.355 1 98.56 184 LEU A O 1
ATOM 1394 N N . ARG A 1 185 ? 17.391 16.016 1.202 1 98.19 185 ARG A N 1
ATOM 1395 C CA . ARG A 1 185 ? 18.781 16.438 0.977 1 98.19 185 ARG A CA 1
ATOM 1396 C C . ARG A 1 185 ? 18.922 17.953 1.172 1 98.19 185 ARG A C 1
ATOM 1398 O O . ARG A 1 185 ? 19.891 18.406 1.769 1 98.19 185 ARG A O 1
ATOM 1405 N N . GLU A 1 186 ? 17.969 18.641 0.681 1 98.19 186 GLU A N 1
ATOM 1406 C CA . GLU A 1 186 ? 17.984 20.094 0.832 1 98.19 186 GLU A CA 1
ATOM 1407 C C . GLU A 1 186 ? 17.922 20.484 2.303 1 98.19 186 GLU A C 1
ATOM 1409 O O . GLU A 1 186 ? 18.625 21.406 2.73 1 98.19 186 GLU A O 1
ATOM 1414 N N . LEU A 1 187 ? 17.109 19.844 3.08 1 98.69 187 LEU A N 1
ATOM 1415 C CA . LEU A 1 187 ? 16.984 20.156 4.5 1 98.69 187 LEU A CA 1
ATOM 1416 C C . LEU A 1 187 ? 18.297 19.875 5.227 1 98.69 187 LEU A C 1
ATOM 1418 O O . LEU A 1 187 ? 18.703 20.641 6.113 1 98.69 187 LEU A O 1
ATOM 1422 N N . MET A 1 188 ? 18.938 18.797 4.859 1 98.69 188 MET A N 1
ATOM 1423 C CA . MET A 1 188 ? 20.25 18.484 5.445 1 98.69 188 MET A CA 1
ATOM 1424 C C . MET A 1 188 ? 21.25 19.594 5.141 1 98.69 188 MET A C 1
ATOM 1426 O O . MET A 1 188 ? 22.047 19.969 6 1 98.69 188 MET A O 1
ATOM 1430 N N . ASP A 1 189 ? 21.188 20.094 3.955 1 98.19 189 ASP A N 1
ATOM 1431 C CA . ASP A 1 189 ? 22.078 21.188 3.555 1 98.19 189 ASP A CA 1
ATOM 1432 C C . ASP A 1 189 ? 21.797 22.438 4.375 1 98.19 189 ASP A C 1
ATOM 1434 O O . ASP A 1 189 ? 22.719 23.156 4.758 1 98.19 189 ASP A O 1
ATOM 1438 N N . ILE A 1 190 ? 20.609 22.703 4.637 1 98.44 190 ILE A N 1
ATOM 1439 C CA . ILE A 1 190 ? 20.219 23.859 5.434 1 98.44 190 ILE A CA 1
ATOM 1440 C C . ILE A 1 190 ? 20.828 23.766 6.824 1 98.44 190 ILE A C 1
ATOM 1442 O O . ILE A 1 190 ? 21.422 24.734 7.32 1 98.44 190 ILE A O 1
ATOM 1446 N N . VAL A 1 191 ? 20.719 22.625 7.406 1 98.62 191 VAL A N 1
ATOM 1447 C CA . VAL A 1 191 ? 21.281 22.406 8.742 1 98.62 191 VAL A CA 1
ATOM 1448 C C . VAL A 1 191 ? 22.797 22.578 8.703 1 98.62 191 VAL A C 1
ATOM 1450 O O . VAL A 1 191 ? 23.375 23.203 9.594 1 98.62 191 VAL A O 1
ATOM 1453 N N . ARG A 1 192 ? 23.375 22.078 7.684 1 98 192 ARG A N 1
ATOM 1454 C CA . ARG A 1 192 ? 24.828 22.203 7.527 1 98 192 ARG A CA 1
ATOM 1455 C C . ARG A 1 192 ? 25.25 23.672 7.48 1 98 192 ARG A C 1
ATOM 1457 O O . ARG A 1 192 ? 26.328 24.016 7.957 1 98 192 ARG A O 1
ATOM 1464 N N . CYS A 1 193 ? 24.438 24.516 7.027 1 97.31 193 CYS A N 1
ATOM 1465 C CA . CYS A 1 193 ? 24.719 25.938 6.875 1 97.31 193 CYS A CA 1
ATOM 1466 C C . CYS A 1 193 ? 24.422 26.688 8.164 1 97.31 193 CYS A C 1
ATOM 1468 O O . CYS A 1 193 ? 24.5 27.922 8.203 1 97.31 193 CYS A O 1
ATOM 1470 N N . GLY A 1 194 ? 23.953 26.062 9.141 1 97.44 194 GLY A N 1
ATOM 1471 C CA . GLY A 1 194 ? 23.797 26.688 10.445 1 97.44 194 GLY A CA 1
ATOM 1472 C C . GLY A 1 194 ? 22.375 27.156 10.711 1 97.44 194 GLY A C 1
ATOM 1473 O O . GLY A 1 194 ? 22.125 27.844 11.703 1 97.44 194 GLY A O 1
ATOM 1474 N N . GLU A 1 195 ? 21.469 26.75 9.852 1 98.06 195 GLU A N 1
ATOM 1475 C CA . GLU A 1 195 ? 20.062 27.078 10.055 1 98.06 195 GLU A CA 1
ATOM 1476 C C . GLU A 1 195 ? 19.281 25.859 10.562 1 98.06 195 GLU A C 1
ATOM 1478 O O . GLU A 1 195 ? 19.828 24.766 10.664 1 98.06 195 GLU A O 1
ATOM 1483 N N . ARG A 1 196 ? 18.062 26.125 10.992 1 98.62 196 ARG A N 1
ATOM 1484 C CA . ARG A 1 196 ? 17.219 25.031 11.461 1 98.62 196 ARG A CA 1
ATOM 1485 C C . ARG A 1 196 ? 16.312 24.516 10.344 1 98.62 196 ARG A C 1
ATOM 1487 O O . ARG A 1 196 ? 15.836 25.297 9.516 1 98.62 196 ARG A O 1
ATOM 1494 N N . ALA A 1 197 ? 16.094 23.219 10.203 1 98.81 197 ALA A N 1
ATOM 1495 C CA . ALA A 1 197 ? 15.227 22.594 9.219 1 98.81 197 ALA A CA 1
ATOM 1496 C C . ALA A 1 197 ? 14.359 21.516 9.852 1 98.81 197 ALA A C 1
ATOM 1498 O O . ALA A 1 197 ? 14.812 20.797 10.742 1 98.81 197 ALA A O 1
ATOM 1499 N N . ALA A 1 198 ? 13.094 21.469 9.414 1 98.88 198 ALA A N 1
ATOM 1500 C CA . ALA A 1 198 ? 12.164 20.5 10 1 98.88 198 ALA A CA 1
ATOM 1501 C C . ALA A 1 198 ? 11.258 19.891 8.93 1 98.88 198 ALA A C 1
ATOM 1503 O O . ALA A 1 198 ? 10.891 20.578 7.969 1 98.88 198 ALA A O 1
ATOM 1504 N N . MET A 1 199 ? 10.969 18.656 9.125 1 98.81 199 MET A N 1
ATOM 1505 C CA . MET A 1 199 ? 9.875 18 8.406 1 98.81 199 MET A CA 1
ATOM 1506 C C . MET A 1 199 ? 8.594 18.016 9.234 1 98.81 199 MET A C 1
ATOM 1508 O O . MET A 1 199 ? 8.594 17.609 10.398 1 98.81 199 MET A O 1
ATOM 1512 N N . PHE A 1 200 ? 7.547 18.547 8.641 1 98.81 200 PHE A N 1
ATOM 1513 C CA . PHE A 1 200 ? 6.203 18.516 9.211 1 98.81 200 PHE A CA 1
ATOM 1514 C C . PHE A 1 200 ? 5.328 17.5 8.492 1 98.81 200 PHE A C 1
ATOM 1516 O O . PHE A 1 200 ? 4.879 17.734 7.371 1 98.81 200 PHE A O 1
ATOM 1523 N N . TYR A 1 201 ? 5.125 16.344 9.086 1 98.88 201 TYR A N 1
ATOM 1524 C CA . TYR A 1 201 ? 4.25 15.312 8.539 1 98.88 201 TYR A CA 1
ATOM 1525 C C . TYR A 1 201 ? 2.855 15.406 9.141 1 98.88 201 TYR A C 1
ATOM 1527 O O . TYR A 1 201 ? 2.674 15.164 10.336 1 98.88 201 TYR A O 1
ATOM 1535 N N . LEU A 1 202 ? 1.909 15.766 8.336 1 98.88 202 LEU A N 1
ATOM 1536 C CA . LEU A 1 202 ? 0.533 15.828 8.82 1 98.88 202 LEU A CA 1
ATOM 1537 C C . LEU A 1 202 ? -0.203 14.523 8.539 1 98.88 202 LEU A C 1
ATOM 1539 O O . LEU A 1 202 ? -0.564 14.242 7.391 1 98.88 202 LEU A O 1
ATOM 1543 N N . VAL A 1 203 ? -0.441 13.734 9.609 1 98.81 203 VAL A N 1
ATOM 1544 C CA . VAL A 1 203 ? -1.12 12.445 9.492 1 98.81 203 VAL A CA 1
ATOM 1545 C C . VAL A 1 203 ? -2.631 12.656 9.57 1 98.81 203 VAL A C 1
ATOM 1547 O O . VAL A 1 203 ? -3.191 12.789 10.664 1 98.81 203 VAL A O 1
ATOM 1550 N N . GLN A 1 204 ? -3.275 12.625 8.422 1 98.62 204 GLN A N 1
ATOM 1551 C CA . GLN A 1 204 ? -4.691 12.977 8.375 1 98.62 204 GLN A CA 1
ATOM 1552 C C . GLN A 1 204 ? -5.57 11.727 8.461 1 98.62 204 GLN A C 1
ATOM 1554 O O . GLN A 1 204 ? -6.477 11.547 7.645 1 98.62 204 GLN A O 1
ATOM 1559 N N . ARG A 1 205 ? -5.355 10.945 9.414 1 96.69 205 ARG A N 1
ATOM 1560 C CA . ARG A 1 205 ? -6.172 9.82 9.844 1 96.69 205 ARG A CA 1
ATOM 1561 C C . ARG A 1 205 ? -5.848 9.422 11.281 1 96.69 205 ARG A C 1
ATOM 1563 O O . ARG A 1 205 ? -4.738 9.664 11.766 1 96.69 205 ARG A O 1
ATOM 1570 N N . PRO A 1 206 ? -6.789 8.789 11.992 1 95.69 206 PRO A N 1
ATOM 1571 C CA . PRO A 1 206 ? -6.672 8.672 13.445 1 95.69 206 PRO A CA 1
ATOM 1572 C C . PRO A 1 206 ? -6 7.371 13.883 1 95.69 206 PRO A C 1
ATOM 1574 O O . PRO A 1 206 ? -5.688 7.199 15.062 1 95.69 206 PRO A O 1
ATOM 1577 N N . ASP A 1 207 ? -5.695 6.453 13 1 92.94 207 ASP A N 1
ATOM 1578 C CA . ASP A 1 207 ? -5.457 5.074 13.422 1 92.94 207 ASP A CA 1
ATOM 1579 C C . ASP A 1 207 ? -3.965 4.75 13.406 1 92.94 207 ASP A C 1
ATOM 1581 O O . ASP A 1 207 ? -3.574 3.598 13.609 1 92.94 207 ASP A O 1
ATOM 1585 N N . GLY A 1 208 ? -3.145 5.711 13.188 1 94.69 208 GLY A N 1
ATOM 1586 C CA . GLY A 1 208 ? -1.711 5.527 13.352 1 94.69 208 GLY A CA 1
ATOM 1587 C C . GLY A 1 208 ? -1.231 5.809 14.766 1 94.69 208 GLY A C 1
ATOM 1588 O O . GLY A 1 208 ? -1.675 6.77 15.398 1 94.69 208 GLY A O 1
ATOM 1589 N N . HIS A 1 209 ? -0.236 5.047 15.258 1 95.44 209 HIS A N 1
ATOM 1590 C CA . HIS A 1 209 ? 0.214 5.191 16.641 1 95.44 209 HIS A CA 1
ATOM 1591 C C . HIS A 1 209 ? 1.618 5.781 16.703 1 95.44 209 HIS A C 1
ATOM 1593 O O . HIS A 1 209 ? 2.057 6.238 17.75 1 95.44 209 HIS A O 1
ATOM 1599 N N . CYS A 1 210 ? 2.297 5.672 15.711 1 97.56 210 CYS A N 1
ATOM 1600 C CA . CYS A 1 210 ? 3.607 6.273 15.5 1 97.56 210 CYS A CA 1
ATOM 1601 C C . CYS A 1 210 ? 3.842 6.578 14.023 1 97.56 210 CYS A C 1
ATOM 1603 O O . CYS A 1 210 ? 2.955 6.367 13.195 1 97.56 210 CYS A O 1
ATOM 1605 N N . PHE A 1 211 ? 5.008 7.25 13.82 1 98.31 211 PHE A N 1
ATOM 1606 C CA . PHE A 1 211 ? 5.328 7.605 12.445 1 98.31 211 PHE A CA 1
ATOM 1607 C C . PHE A 1 211 ? 6.699 7.07 12.055 1 98.31 211 PHE A C 1
ATOM 1609 O O . PHE A 1 211 ? 7.641 7.117 12.852 1 98.31 211 PHE A O 1
ATOM 1616 N N . GLY A 1 212 ? 6.75 6.637 10.797 1 97.38 212 GLY A N 1
ATOM 1617 C CA . GLY A 1 212 ? 8.031 6.285 10.195 1 97.38 212 GLY A CA 1
ATOM 1618 C C . GLY A 1 212 ? 8.008 6.316 8.68 1 97.38 212 GLY A C 1
ATOM 1619 O O . GLY A 1 212 ? 6.941 6.375 8.07 1 97.38 212 GLY A O 1
ATOM 1620 N N . PRO A 1 213 ? 9.227 6.352 8.094 1 97.62 213 PRO A N 1
ATOM 1621 C CA . PRO A 1 213 ? 9.281 6.27 6.629 1 97.62 213 PRO A CA 1
ATOM 1622 C C . PRO A 1 213 ? 8.805 4.918 6.098 1 97.62 213 PRO A C 1
ATOM 1624 O O . PRO A 1 213 ? 8.93 3.9 6.785 1 97.62 213 PRO A O 1
ATOM 1627 N N . ALA A 1 214 ? 8.18 4.945 4.926 1 95.06 214 ALA A N 1
ATOM 1628 C CA . ALA A 1 214 ? 7.715 3.725 4.273 1 95.06 214 ALA A CA 1
ATOM 1629 C C . ALA A 1 214 ? 8.836 3.07 3.475 1 95.06 214 ALA A C 1
ATOM 1631 O O . ALA A 1 214 ? 8.891 3.195 2.248 1 95.06 214 ALA A O 1
ATOM 1632 N N . ASP A 1 215 ? 9.664 2.305 4.098 1 93.06 215 ASP A N 1
ATOM 1633 C CA . ASP A 1 215 ? 10.828 1.689 3.459 1 93.06 215 ASP A CA 1
ATOM 1634 C C . ASP A 1 215 ? 10.398 0.656 2.42 1 93.06 215 ASP A C 1
ATOM 1636 O O . ASP A 1 215 ? 11.086 0.454 1.417 1 93.06 215 ASP A O 1
ATOM 1640 N N . VAL A 1 216 ? 9.195 0.123 2.619 1 90.44 216 VAL A N 1
ATOM 1641 C CA . VAL A 1 216 ? 8.695 -0.891 1.696 1 90.44 216 VAL A CA 1
ATOM 1642 C C . VAL A 1 216 ? 8.352 -0.244 0.357 1 90.44 216 VAL A C 1
ATOM 1644 O O . VAL A 1 216 ? 8.453 -0.882 -0.693 1 90.44 216 VAL A O 1
ATOM 1647 N N . VAL A 1 217 ? 7.973 0.985 0.434 1 93.44 217 VAL A N 1
ATOM 1648 C CA . VAL A 1 217 ? 7.555 1.7 -0.768 1 93.44 217 VAL A CA 1
ATOM 1649 C C . VAL A 1 217 ? 8.758 2.391 -1.401 1 93.44 217 VAL A C 1
ATOM 1651 O O . VAL A 1 217 ? 8.969 2.301 -2.613 1 93.44 217 VAL A O 1
ATOM 1654 N N . ASP A 1 218 ? 9.539 3.037 -0.573 1 95.62 218 ASP A N 1
ATOM 1655 C CA . ASP A 1 218 ? 10.695 3.785 -1.053 1 95.62 218 ASP A CA 1
ATOM 1656 C C . ASP A 1 218 ? 11.875 3.648 -0.091 1 95.62 218 ASP A C 1
ATOM 1658 O O . ASP A 1 218 ? 12.086 4.512 0.761 1 95.62 218 ASP A O 1
ATOM 1662 N N . PRO A 1 219 ? 12.688 2.619 -0.327 1 95 219 PRO A N 1
ATOM 1663 C CA . PRO A 1 219 ? 13.812 2.377 0.576 1 95 219 PRO A CA 1
ATOM 1664 C C . PRO A 1 219 ? 14.828 3.518 0.573 1 95 219 PRO A C 1
ATOM 1666 O O . PRO A 1 219 ? 15.445 3.801 1.601 1 95 219 PRO A O 1
ATOM 1669 N N . ALA A 1 220 ? 15.008 4.125 -0.558 1 96 220 ALA A N 1
ATOM 1670 C CA . ALA A 1 220 ? 15.945 5.246 -0.647 1 96 220 ALA A CA 1
ATOM 1671 C C . ALA A 1 220 ? 15.461 6.43 0.184 1 96 220 ALA A C 1
ATOM 1673 O O . ALA A 1 220 ? 16.266 7.094 0.849 1 96 220 ALA A O 1
ATOM 1674 N N . TYR A 1 221 ? 14.164 6.742 0.149 1 97.69 221 TYR A N 1
ATOM 1675 C CA . TYR A 1 221 ? 13.609 7.797 0.992 1 97.69 221 TYR A CA 1
ATOM 1676 C C . TYR A 1 221 ? 13.836 7.488 2.467 1 97.69 221 TYR A C 1
ATOM 1678 O O . TYR A 1 221 ? 14.219 8.367 3.24 1 97.69 221 TYR A O 1
ATOM 1686 N N . ALA A 1 222 ? 13.555 6.227 2.799 1 97.38 222 ALA A N 1
ATOM 1687 C CA . ALA A 1 222 ? 13.719 5.824 4.191 1 97.38 222 ALA A CA 1
ATOM 1688 C C . ALA A 1 222 ? 15.156 6.023 4.66 1 97.38 222 ALA A C 1
ATOM 1690 O O . ALA A 1 222 ? 15.391 6.547 5.754 1 97.38 222 ALA A O 1
ATOM 1691 N N . ALA A 1 223 ? 16.094 5.621 3.85 1 97.06 223 ALA A N 1
ATOM 1692 C CA . ALA A 1 223 ? 17.5 5.809 4.184 1 97.06 223 ALA A CA 1
ATOM 1693 C C . ALA A 1 223 ? 17.828 7.289 4.375 1 97.06 223 ALA A C 1
ATOM 1695 O O . ALA A 1 223 ? 18.5 7.664 5.34 1 97.06 223 ALA A O 1
ATOM 1696 N N . LEU A 1 224 ? 17.312 8.117 3.514 1 97.88 224 LEU A N 1
ATOM 1697 C CA . LEU A 1 224 ? 17.562 9.555 3.568 1 97.88 224 LEU A CA 1
ATOM 1698 C C . LEU A 1 224 ? 16.891 10.18 4.785 1 97.88 224 LEU A C 1
ATOM 1700 O O . LEU A 1 224 ? 17.406 11.125 5.375 1 97.88 224 LEU A O 1
ATOM 1704 N N . PHE A 1 225 ? 15.742 9.664 5.141 1 98.56 225 PHE A N 1
ATOM 1705 C CA . PHE A 1 225 ? 15.023 10.141 6.316 1 98.56 225 PHE A CA 1
ATOM 1706 C C . PHE A 1 225 ? 15.883 10.016 7.566 1 98.56 225 PHE A C 1
ATOM 1708 O O . PHE A 1 225 ? 16.031 10.977 8.32 1 98.56 225 PHE A O 1
ATOM 1715 N N . TYR A 1 226 ? 16.453 8.914 7.715 1 97.5 226 TYR A N 1
ATOM 1716 C CA . TYR A 1 226 ? 17.266 8.688 8.906 1 97.5 226 TYR A CA 1
ATOM 1717 C C . TYR A 1 226 ? 18.578 9.453 8.82 1 97.5 226 TYR A C 1
ATOM 1719 O O . TYR A 1 226 ? 19.094 9.953 9.828 1 97.5 226 TYR A O 1
ATOM 1727 N N . ALA A 1 227 ? 19.141 9.523 7.652 1 97.62 227 ALA A N 1
ATOM 1728 C CA . ALA A 1 227 ? 20.328 10.367 7.465 1 97.62 227 ALA A CA 1
ATOM 1729 C C . ALA A 1 227 ? 20.031 11.812 7.84 1 97.62 227 ALA A C 1
ATOM 1731 O O . ALA A 1 227 ? 20.875 12.5 8.422 1 97.62 227 ALA A O 1
ATOM 1732 N N . ALA A 1 228 ? 18.828 12.25 7.496 1 98.5 228 ALA A N 1
ATOM 1733 C CA . ALA A 1 228 ? 18.406 13.617 7.82 1 98.5 228 ALA A CA 1
ATOM 1734 C C . ALA A 1 228 ? 18.297 13.805 9.328 1 98.5 228 ALA A C 1
ATOM 1736 O O . ALA A 1 228 ? 18.75 14.828 9.867 1 98.5 228 ALA A O 1
ATOM 1737 N N . LEU A 1 229 ? 17.734 12.867 9.984 1 98.06 229 LEU A N 1
ATOM 1738 C CA . LEU A 1 229 ? 17.656 12.906 11.445 1 98.06 229 LEU A CA 1
ATOM 1739 C C . LEU A 1 229 ? 19.047 13.031 12.055 1 98.06 229 LEU A C 1
ATOM 1741 O O . LEU A 1 229 ? 19.281 13.867 12.93 1 98.06 229 LEU A O 1
ATOM 1745 N N . ASP A 1 230 ? 19.938 12.258 11.531 1 97.62 230 ASP A N 1
ATOM 1746 C CA . ASP A 1 230 ? 21.312 12.242 12.039 1 97.62 230 ASP A CA 1
ATOM 1747 C C . ASP A 1 230 ? 22 13.586 11.797 1 97.62 230 ASP A C 1
ATOM 1749 O O . ASP A 1 230 ? 22.859 14.008 12.578 1 97.62 230 ASP A O 1
ATOM 1753 N N . ALA A 1 231 ? 21.641 14.211 10.75 1 98.38 231 ALA A N 1
ATOM 1754 C CA . ALA A 1 231 ? 22.25 15.477 10.352 1 98.38 231 ALA A CA 1
ATOM 1755 C C . ALA A 1 231 ? 21.672 16.641 11.148 1 98.38 231 ALA A C 1
ATOM 1757 O O . ALA A 1 231 ? 22.172 17.766 11.07 1 98.38 231 ALA A O 1
ATOM 1758 N N . GLY A 1 232 ? 20.562 16.391 11.852 1 98.56 232 GLY A N 1
ATOM 1759 C CA . GLY A 1 232 ? 20.016 17.422 12.711 1 98.56 232 GLY A CA 1
ATOM 1760 C C . GLY A 1 232 ? 18.703 17.969 12.211 1 98.56 232 GLY A C 1
ATOM 1761 O O . GLY A 1 232 ? 18.141 18.891 12.812 1 98.56 232 GLY A O 1
ATOM 1762 N N . VAL A 1 233 ? 18.203 17.422 11.117 1 98.88 233 VAL A N 1
ATOM 1763 C CA . VAL A 1 233 ? 16.875 17.812 10.68 1 98.88 233 VAL A CA 1
ATOM 1764 C C . VAL A 1 233 ? 15.836 17.359 11.695 1 98.88 233 VAL A C 1
ATOM 1766 O O . VAL A 1 233 ? 15.867 16.203 12.156 1 98.88 233 VAL A O 1
ATOM 1769 N N . GLU A 1 234 ? 14.953 18.25 12.094 1 98.81 234 GLU A N 1
ATOM 1770 C CA . GLU A 1 234 ? 13.906 17.922 13.055 1 98.81 234 GLU A CA 1
ATOM 1771 C C . GLU A 1 234 ? 12.688 17.312 12.367 1 98.81 234 GLU A C 1
ATOM 1773 O O . GLU A 1 234 ? 12.422 17.625 11.203 1 98.81 234 GLU A O 1
ATOM 1778 N N . VAL A 1 235 ? 12.023 16.422 13.086 1 98.75 235 VAL A N 1
ATOM 1779 C CA . VAL A 1 235 ? 10.867 15.734 12.5 1 98.75 235 VAL A CA 1
ATOM 1780 C C . VAL A 1 235 ? 9.672 15.852 13.438 1 98.75 235 VAL A C 1
ATOM 1782 O O . VAL A 1 235 ? 9.75 15.477 14.609 1 98.75 235 VAL A O 1
ATOM 1785 N N . PHE A 1 236 ? 8.562 16.344 12.859 1 98.75 236 PHE A N 1
ATOM 1786 C CA . PHE A 1 236 ? 7.359 16.578 13.648 1 98.75 236 PHE A CA 1
ATOM 1787 C C . PHE A 1 236 ? 6.145 15.938 12.977 1 98.75 236 PHE A C 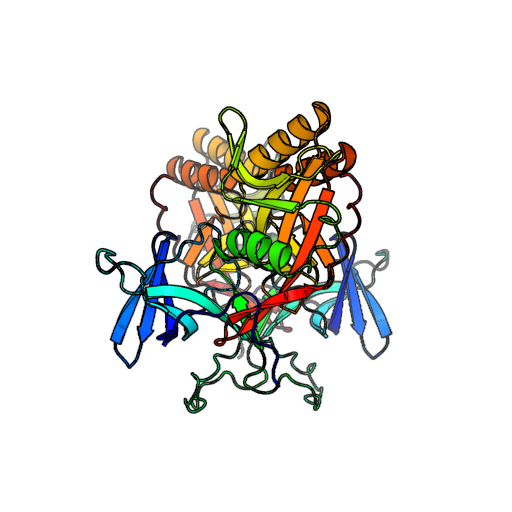1
ATOM 1789 O O . PHE A 1 236 ? 5.438 16.609 12.219 1 98.75 236 PHE A O 1
ATOM 1796 N N . PRO A 1 237 ? 5.898 14.672 13.258 1 98.81 237 PRO A N 1
ATOM 1797 C CA . PRO A 1 237 ? 4.641 14.062 12.828 1 98.81 237 PRO A CA 1
ATOM 1798 C C . PRO A 1 237 ? 3.465 14.438 13.727 1 98.81 237 PRO A C 1
ATOM 1800 O O . PRO A 1 237 ? 3.469 14.117 14.922 1 98.81 237 PRO A O 1
ATOM 1803 N N . TYR A 1 238 ? 2.5 15.148 13.164 1 98.75 238 TYR A N 1
ATOM 1804 C CA . TYR A 1 238 ? 1.305 15.539 13.906 1 98.75 238 TYR A CA 1
ATOM 1805 C C . TYR A 1 238 ? 0.084 14.773 13.406 1 98.75 238 TYR A C 1
ATOM 1807 O O . TYR A 1 238 ? -0.086 14.578 12.203 1 98.75 238 TYR A O 1
ATOM 1815 N N . ARG A 1 239 ? -0.746 14.312 14.305 1 98.62 239 ARG A N 1
ATOM 1816 C CA . ARG A 1 239 ? -2.057 13.781 13.945 1 98.62 239 ARG A CA 1
ATOM 1817 C C . ARG A 1 239 ? -3.045 14.914 13.672 1 98.62 239 ARG A C 1
ATOM 1819 O O . ARG A 1 239 ? -3.014 15.945 14.344 1 98.62 239 ARG A O 1
ATOM 1826 N N . ALA A 1 240 ? -3.85 14.703 12.719 1 98.5 240 ALA A N 1
ATOM 1827 C CA . ALA A 1 240 ? -4.953 15.625 12.453 1 98.5 240 ALA A CA 1
ATOM 1828 C C . ALA A 1 240 ? -6.297 14.898 12.516 1 98.5 240 ALA A C 1
ATOM 1830 O O . ALA A 1 240 ? -6.402 13.742 12.094 1 98.5 240 ALA A O 1
ATOM 1831 N N . SER A 1 241 ? -7.27 15.547 13.039 1 97.94 241 SER A N 1
ATOM 1832 C CA . SER A 1 241 ? -8.648 15.078 12.945 1 97.94 241 SER A CA 1
ATOM 1833 C C . SER A 1 241 ? -9.344 15.672 11.727 1 97.94 241 SER A C 1
ATOM 1835 O O . SER A 1 241 ? -9.234 16.875 11.461 1 97.94 241 SER A O 1
ATOM 1837 N N . VAL A 1 242 ? -10.023 14.812 10.969 1 98.19 242 VAL A N 1
ATOM 1838 C CA . VAL A 1 242 ? -10.664 15.211 9.719 1 98.19 242 VAL A CA 1
ATOM 1839 C C . VAL A 1 242 ? -12.172 14.992 9.812 1 98.19 242 VAL A C 1
ATOM 1841 O O . VAL A 1 242 ? -12.625 13.93 10.25 1 98.19 242 VAL A O 1
ATOM 1844 N N . SER A 1 243 ? -12.93 15.977 9.523 1 96.69 243 SER A N 1
ATOM 1845 C CA . SER A 1 243 ? -14.383 15.898 9.469 1 96.69 243 SER A CA 1
ATOM 1846 C C . SER A 1 243 ? -14.945 16.859 8.422 1 96.69 243 SER A C 1
ATOM 1848 O O . SER A 1 243 ? -14.227 17.719 7.914 1 96.69 243 SER A O 1
ATOM 1850 N N . PRO A 1 244 ? -16.219 16.719 8.078 1 96.25 244 PRO A N 1
ATOM 1851 C CA . PRO A 1 244 ? -16.828 17.656 7.137 1 96.25 244 PRO A CA 1
ATOM 1852 C C . PRO A 1 244 ? -16.812 19.109 7.637 1 96.25 244 PRO A C 1
ATOM 1854 O O . PRO A 1 244 ? -16.984 20.031 6.848 1 96.25 244 PRO A O 1
ATOM 1857 N N . ALA A 1 245 ? -16.578 19.281 8.922 1 96.81 245 ALA A N 1
ATOM 1858 C CA . ALA A 1 245 ? -16.484 20.641 9.469 1 96.81 245 ALA A CA 1
ATOM 1859 C C . ALA A 1 245 ? -15.109 21.234 9.195 1 96.81 245 ALA A C 1
ATOM 1861 O O . ALA A 1 245 ? -14.945 22.469 9.203 1 96.81 245 ALA A O 1
ATOM 1862 N N . GLY A 1 246 ? -14.148 20.391 9.039 1 98.19 246 GLY A N 1
ATOM 1863 C CA . GLY A 1 246 ? -12.797 20.859 8.812 1 98.19 246 GLY A CA 1
ATOM 1864 C C . GLY A 1 246 ? -11.742 19.938 9.398 1 98.19 246 GLY A C 1
ATOM 1865 O O . GLY A 1 246 ? -12.016 18.781 9.688 1 98.19 246 GLY A O 1
ATOM 1866 N N . ILE A 1 247 ? -10.484 20.453 9.43 1 98.62 247 ILE A N 1
ATOM 1867 C CA . ILE A 1 247 ? -9.32 19.703 9.891 1 98.62 247 ILE A CA 1
ATOM 1868 C C . ILE A 1 247 ? -8.68 20.406 11.078 1 98.62 247 ILE A C 1
ATOM 1870 O O . ILE A 1 247 ? -8.477 21.625 11.055 1 98.62 247 ILE A O 1
ATOM 1874 N N . ASP A 1 248 ? -8.477 19.625 12.125 1 98.62 248 ASP A N 1
ATOM 1875 C CA . ASP A 1 248 ? -7.832 20.188 13.312 1 98.62 248 ASP A CA 1
ATOM 1876 C C . ASP A 1 248 ? -6.52 19.453 13.609 1 98.62 248 ASP A C 1
ATOM 1878 O O . ASP A 1 248 ? -6.305 18.328 13.156 1 98.62 248 ASP A O 1
ATOM 1882 N N . LEU A 1 249 ? -5.664 20.188 14.289 1 98.5 249 LEU A N 1
ATOM 1883 C CA . LEU A 1 249 ? -4.371 19.625 14.664 1 98.5 249 LEU A CA 1
ATOM 1884 C C . LEU A 1 249 ? -4.438 18.984 16.047 1 98.5 249 LEU A C 1
ATOM 1886 O O . LEU A 1 249 ? -4.93 19.594 17 1 98.5 249 LEU A O 1
ATOM 1890 N N . GLU A 1 250 ? -4.016 17.703 16.062 1 97.12 250 GLU A N 1
ATOM 1891 C CA . GLU A 1 250 ? -3.922 17 17.328 1 97.12 250 GLU A CA 1
ATOM 1892 C C . GLU A 1 250 ? -2.477 16.922 17.828 1 97.12 250 GLU A C 1
ATOM 1894 O O . GLU A 1 250 ? -1.699 17.859 17.609 1 97.12 250 GLU A O 1
ATOM 1899 N N . GLY A 1 251 ? -2.129 15.914 18.531 1 96.25 251 GLY A N 1
ATOM 1900 C CA . GLY A 1 251 ? -0.812 15.852 19.156 1 96.25 251 GLY A CA 1
ATOM 1901 C C . GLY A 1 251 ? 0.23 15.195 18.266 1 96.25 251 GLY A C 1
ATOM 1902 O O . GLY A 1 251 ? -0.088 14.719 17.172 1 96.25 251 GLY A O 1
ATOM 1903 N N . LEU A 1 252 ? 1.476 15.242 18.781 1 98.12 252 LEU A N 1
ATOM 1904 C CA . LEU A 1 252 ? 2.615 14.625 18.109 1 98.12 252 LEU A CA 1
ATOM 1905 C C . LEU A 1 252 ? 2.564 13.109 18.234 1 98.12 252 LEU A C 1
ATOM 1907 O O . LEU A 1 252 ? 2.223 12.578 19.297 1 98.12 252 LEU A O 1
ATOM 1911 N N . LEU A 1 253 ? 2.807 12.453 17.125 1 98.38 253 LEU A N 1
ATOM 1912 C CA . LEU A 1 253 ? 3.076 11.016 17.172 1 98.38 253 LEU A CA 1
ATOM 1913 C C . LEU A 1 253 ? 4.559 10.75 17.406 1 98.38 253 LEU A C 1
ATOM 1915 O O . LEU A 1 253 ? 5.414 11.477 16.891 1 98.38 253 LEU A O 1
ATOM 1919 N N . PRO A 1 254 ? 4.844 9.688 18.188 1 97.88 254 PRO A N 1
ATOM 1920 C CA . PRO A 1 254 ? 6.262 9.328 18.281 1 97.88 254 PRO A CA 1
ATOM 1921 C C . PRO A 1 254 ? 6.836 8.828 16.953 1 97.88 254 PRO A C 1
ATOM 1923 O O . PRO A 1 254 ? 6.129 8.195 16.172 1 97.88 254 PRO A O 1
ATOM 1926 N N . VAL A 1 255 ? 8.094 9.195 16.703 1 96.75 255 VAL A N 1
ATOM 1927 C CA . VAL A 1 255 ? 8.797 8.625 15.555 1 96.75 255 VAL A CA 1
ATOM 1928 C C . VAL A 1 255 ? 9.188 7.18 15.852 1 96.75 255 VAL A C 1
ATOM 1930 O O . VAL A 1 255 ? 9.727 6.883 16.906 1 96.75 255 VAL A O 1
ATOM 1933 N N . ALA A 1 256 ? 8.82 6.32 14.914 1 93.06 256 ALA A N 1
ATOM 1934 C CA . ALA A 1 256 ? 9.117 4.902 15.094 1 93.06 256 ALA A CA 1
ATOM 1935 C C . ALA A 1 256 ? 10.625 4.66 15.172 1 93.06 256 ALA A C 1
ATOM 1937 O O . ALA A 1 256 ? 11.406 5.391 14.57 1 93.06 256 ALA A O 1
ATOM 1938 N N . PRO A 1 257 ? 10.969 3.613 15.906 1 88.81 257 PRO A N 1
ATOM 1939 C CA . PRO A 1 257 ? 12.391 3.275 15.977 1 88.81 257 PRO A CA 1
ATOM 1940 C C . PRO A 1 257 ? 12.977 2.922 14.609 1 88.81 257 PRO A C 1
ATOM 1942 O O . PRO A 1 257 ? 12.289 2.328 13.773 1 88.81 257 PRO A O 1
ATOM 1945 N N . ARG A 1 258 ? 14.211 3.291 14.523 1 89.69 258 ARG A N 1
ATOM 1946 C CA . ARG A 1 258 ? 14.938 2.977 13.297 1 89.69 258 ARG A CA 1
ATOM 1947 C C . ARG A 1 258 ? 15.086 1.469 13.117 1 89.69 258 ARG A C 1
ATOM 1949 O O . ARG A 1 258 ? 15.562 0.776 14.016 1 89.69 258 ARG A O 1
ATOM 1956 N N . PRO A 1 259 ? 14.531 0.948 11.922 1 81.81 259 PRO A N 1
ATOM 1957 C CA . PRO A 1 259 ? 14.758 -0.48 11.688 1 81.81 259 PRO A CA 1
ATOM 1958 C C . PRO A 1 259 ? 16.234 -0.842 11.633 1 81.81 259 PRO A C 1
ATOM 1960 O O . PRO A 1 259 ? 17.078 0 11.289 1 81.81 259 PRO A O 1
ATOM 1963 N N . ALA A 1 260 ? 16.453 -2.145 11.961 1 73.06 260 ALA A N 1
ATOM 1964 C CA . ALA A 1 260 ? 17.844 -2.619 11.922 1 73.06 260 ALA A CA 1
ATOM 1965 C C . ALA A 1 260 ? 18.422 -2.531 10.516 1 73.06 260 ALA A C 1
ATOM 1967 O O . ALA A 1 260 ? 17.734 -2.84 9.539 1 73.06 260 ALA A O 1
ATOM 1968 N N . GLY A 1 261 ? 19.578 -1.926 10.414 1 69.19 261 GLY A N 1
ATOM 1969 C CA . GLY A 1 261 ? 20.266 -1.875 9.133 1 69.19 261 GLY A CA 1
ATOM 1970 C C . GLY A 1 261 ? 20.141 -0.532 8.438 1 69.19 261 GLY A C 1
ATOM 1971 O O . GLY A 1 261 ? 20.734 -0.318 7.379 1 69.19 261 GLY A O 1
ATOM 1972 N N . LEU A 1 262 ? 19.188 0.21 8.891 1 70.69 262 LEU A N 1
ATOM 1973 C CA . LEU A 1 262 ? 19.047 1.54 8.312 1 70.69 262 LEU A CA 1
ATOM 1974 C C . LEU A 1 262 ? 19.766 2.586 9.164 1 70.69 262 LEU A C 1
ATOM 1976 O O . LEU A 1 262 ? 19.734 2.51 10.398 1 70.69 262 LEU A O 1
ATOM 1980 N N . MET B 1 1 ? -19.719 -33.469 -6.652 1 39.19 1 MET B N 1
ATOM 1981 C CA . MET B 1 1 ? -18.594 -33.656 -5.75 1 39.19 1 MET B CA 1
ATOM 1982 C C . MET B 1 1 ? -17.703 -32.406 -5.699 1 39.19 1 MET B C 1
ATOM 1984 O O . MET B 1 1 ? -17.375 -31.844 -6.738 1 39.19 1 MET B O 1
ATOM 1988 N N . GLU B 1 2 ? -17.672 -31.641 -4.637 1 54.66 2 GLU B N 1
ATOM 1989 C CA . GLU B 1 2 ? -16.891 -30.406 -4.566 1 54.66 2 GLU B CA 1
ATOM 1990 C C . GLU B 1 2 ? -15.453 -30.641 -5.02 1 54.66 2 GLU B C 1
ATOM 1992 O O . GLU B 1 2 ? -14.781 -31.547 -4.52 1 54.66 2 GLU B O 1
ATOM 1997 N N . LYS B 1 3 ? -15.133 -30.344 -6.211 1 65.88 3 LYS B N 1
ATOM 1998 C CA . LYS B 1 3 ? -13.836 -30.594 -6.832 1 65.88 3 LYS B CA 1
ATOM 1999 C C . LYS B 1 3 ? -12.695 -30.188 -5.902 1 65.88 3 LYS B C 1
ATOM 2001 O O . LYS B 1 3 ? -12.711 -29.094 -5.332 1 65.88 3 LYS B O 1
ATOM 2006 N N . SER B 1 4 ? -11.906 -31.156 -5.469 1 89.19 4 SER B N 1
ATOM 2007 C CA . SER B 1 4 ? -10.711 -30.969 -4.652 1 89.19 4 SER B CA 1
ATOM 2008 C C . SER B 1 4 ? -9.773 -29.938 -5.266 1 89.19 4 SER B C 1
ATOM 2010 O O . SER B 1 4 ? -9.578 -29.922 -6.48 1 89.19 4 SER B O 1
ATOM 2012 N N . PRO B 1 5 ? -9.234 -29.094 -4.453 1 96.81 5 PRO B N 1
ATOM 2013 C CA . PRO B 1 5 ? -8.305 -28.094 -4.98 1 96.81 5 PRO B CA 1
ATOM 2014 C C . PRO B 1 5 ? -7.027 -28.719 -5.543 1 96.81 5 PRO B C 1
ATOM 2016 O O . PRO B 1 5 ? -6.648 -29.828 -5.148 1 96.81 5 PRO B O 1
ATOM 2019 N N . LEU B 1 6 ? -6.426 -28.062 -6.48 1 98 6 LEU B N 1
ATOM 2020 C CA . LEU B 1 6 ? -5.188 -28.547 -7.086 1 98 6 LEU B CA 1
ATOM 2021 C C . LEU B 1 6 ? -4.094 -28.703 -6.031 1 98 6 LEU B C 1
ATOM 2023 O O . LEU B 1 6 ? -3.246 -29.594 -6.145 1 98 6 LEU B O 1
ATOM 2027 N N . LEU B 1 7 ? -4.074 -27.75 -5.023 1 98.44 7 LEU B N 1
ATOM 2028 C CA . LEU B 1 7 ? -3.133 -27.812 -3.912 1 98.44 7 LEU B CA 1
ATOM 2029 C C . LEU B 1 7 ? -3.869 -27.875 -2.578 1 98.44 7 LEU B C 1
ATOM 2031 O O . LEU B 1 7 ? -4.129 -26.844 -1.957 1 98.44 7 LEU B O 1
ATOM 2035 N N . PRO B 1 8 ? -4.172 -29.125 -2.172 1 97.94 8 PRO B N 1
ATOM 2036 C CA . PRO B 1 8 ? -4.762 -29.219 -0.835 1 97.94 8 PRO B CA 1
ATOM 2037 C C . PRO B 1 8 ? -3.801 -28.781 0.267 1 97.94 8 PRO B C 1
ATOM 2039 O O . PRO B 1 8 ? -2.59 -29 0.156 1 97.94 8 PRO B O 1
ATOM 2042 N N . LEU B 1 9 ? -4.336 -28.109 1.286 1 97.25 9 LEU B N 1
ATOM 2043 C CA . LEU B 1 9 ? -3.518 -27.828 2.461 1 97.25 9 LEU B CA 1
ATOM 2044 C C . LEU B 1 9 ? -3.301 -29.094 3.283 1 97.25 9 LEU B C 1
ATOM 2046 O O . LEU B 1 9 ? -4.148 -29.984 3.287 1 97.25 9 LEU B O 1
ATOM 2050 N N . PRO B 1 10 ? -2.141 -29.156 3.908 1 94.81 10 PRO B N 1
ATOM 2051 C CA . PRO B 1 10 ? -1.91 -30.359 4.719 1 94.81 10 PRO B CA 1
ATOM 2052 C C . PRO B 1 10 ? -2.893 -30.469 5.883 1 94.81 10 PRO B C 1
ATOM 2054 O O . PRO B 1 10 ? -3.445 -29.469 6.336 1 94.81 10 PRO B O 1
ATOM 2057 N N . PRO B 1 11 ? -3.109 -31.719 6.289 1 94.75 11 PRO B N 1
ATOM 2058 C CA . PRO B 1 11 ? -3.953 -31.891 7.473 1 94.75 11 PRO B CA 1
ATOM 2059 C C . PRO B 1 11 ? -3.371 -31.219 8.711 1 94.75 11 PRO B C 1
ATOM 2061 O O . PRO B 1 11 ? -2.152 -31.062 8.82 1 94.75 11 PRO B O 1
ATOM 2064 N N . GLY B 1 12 ? -4.207 -30.766 9.586 1 95.5 12 GLY B N 1
ATOM 2065 C CA . GLY B 1 12 ? -3.76 -30.188 10.852 1 95.5 12 GLY B CA 1
ATOM 2066 C C . GLY B 1 12 ? -3.615 -28.688 10.805 1 95.5 12 GLY B C 1
ATOM 2067 O O . GLY B 1 12 ? -3.027 -28.078 11.711 1 95.5 12 GLY B O 1
ATOM 2068 N N . CYS B 1 13 ? -4.137 -28.109 9.781 1 97.38 13 CYS B N 1
ATOM 2069 C CA . CYS B 1 13 ? -4.121 -26.641 9.727 1 97.38 13 CYS B CA 1
ATOM 2070 C C . CYS B 1 13 ? -4.965 -26.047 10.844 1 97.38 13 CYS B C 1
ATOM 2072 O O . CYS B 1 13 ? -5.941 -26.656 11.281 1 97.38 13 CYS B O 1
ATOM 2074 N N . VAL B 1 14 ? -4.516 -24.922 11.289 1 97.06 14 VAL B N 1
ATOM 2075 C CA . VAL B 1 14 ? -5.215 -24.234 12.375 1 97.06 14 VAL B CA 1
ATOM 2076 C C . VAL B 1 14 ? -5.547 -22.812 11.953 1 97.06 14 VAL B C 1
ATOM 2078 O O . VAL B 1 14 ? -4.902 -22.25 11.062 1 97.06 14 VAL B O 1
ATOM 2081 N N . VAL B 1 15 ? -6.594 -22.312 12.539 1 97.25 15 VAL B N 1
ATOM 2082 C CA . VAL B 1 15 ? -6.957 -20.906 12.359 1 97.25 15 VAL B CA 1
ATOM 2083 C C . VAL B 1 15 ? -6.898 -20.188 13.703 1 97.25 15 VAL B C 1
ATOM 2085 O O . VAL B 1 15 ? -7.543 -20.609 14.664 1 97.25 15 VAL B O 1
ATOM 2088 N N . GLY B 1 16 ? -6.027 -19.188 13.812 1 97.31 16 GLY B N 1
ATOM 2089 C CA . GLY B 1 16 ? -5.926 -18.312 14.961 1 97.31 16 GLY B CA 1
ATOM 2090 C C . GLY B 1 16 ? -6.078 -16.844 14.609 1 97.31 16 GLY B C 1
ATOM 2091 O O . GLY B 1 16 ? -6.562 -16.5 13.523 1 97.31 16 GLY B O 1
ATOM 2092 N N . ARG B 1 17 ? -5.77 -15.984 15.57 1 96.56 17 ARG B N 1
ATOM 2093 C CA . ARG B 1 17 ? -5.855 -14.539 15.344 1 96.56 17 ARG B CA 1
ATOM 2094 C C . ARG B 1 17 ? -4.469 -13.93 15.156 1 96.56 17 ARG B C 1
ATOM 2096 O O . ARG B 1 17 ? -3.566 -14.172 15.961 1 96.56 17 ARG B O 1
ATOM 2103 N N . PHE B 1 18 ? -4.387 -13.164 14.133 1 95.75 18 PHE B N 1
ATOM 2104 C CA . PHE B 1 18 ? -3.146 -12.445 13.875 1 95.75 18 PHE B CA 1
ATOM 2105 C C . PHE B 1 18 ? -2.887 -11.406 14.961 1 95.75 18 PHE B C 1
ATOM 2107 O O . PHE B 1 18 ? -3.785 -10.648 15.328 1 95.75 18 PHE B O 1
ATOM 2114 N N . ILE B 1 19 ? -1.66 -11.391 15.469 1 94.5 19 ILE B N 1
ATOM 2115 C CA . ILE B 1 19 ? -1.317 -10.383 16.469 1 94.5 19 ILE B CA 1
ATOM 2116 C C . ILE B 1 19 ? -0.362 -9.359 15.867 1 94.5 19 ILE B C 1
ATOM 2118 O O . ILE B 1 19 ? -0.689 -8.172 15.773 1 94.5 19 ILE B O 1
ATOM 2122 N N . ARG B 1 20 ? 0.748 -9.891 15.375 1 91.5 20 ARG B N 1
ATOM 2123 C CA . ARG B 1 20 ? 1.739 -8.992 14.789 1 91.5 20 ARG B CA 1
ATOM 2124 C C . ARG B 1 20 ? 2.771 -9.766 13.977 1 91.5 20 ARG B C 1
ATOM 2126 O O . ARG B 1 20 ? 2.943 -10.977 14.172 1 91.5 20 ARG B O 1
ATOM 2133 N N . ARG B 1 21 ? 3.34 -9.031 13.078 1 90.94 21 ARG B N 1
ATOM 2134 C CA . ARG B 1 21 ? 4.484 -9.555 12.336 1 90.94 21 ARG B CA 1
ATOM 2135 C C . ARG B 1 21 ? 5.797 -9.117 12.984 1 90.94 21 ARG B C 1
ATOM 2137 O O . ARG B 1 21 ? 5.902 -8.008 13.5 1 90.94 21 ARG B O 1
ATOM 2144 N N . TYR B 1 22 ? 6.738 -10.117 12.984 1 86.5 22 TYR B N 1
ATOM 2145 C CA . TYR B 1 22 ? 8.062 -9.836 13.539 1 86.5 22 TYR B CA 1
ATOM 2146 C C . TYR B 1 22 ? 9.148 -10.109 12.516 1 86.5 22 TYR B C 1
ATOM 2148 O O . TYR B 1 22 ? 9.25 -11.219 11.984 1 86.5 22 TYR B O 1
ATOM 2156 N N . LYS B 1 23 ? 10.117 -9.195 12.211 1 77.19 23 LYS B N 1
ATOM 2157 C CA . LYS B 1 23 ? 11.266 -9.273 11.32 1 77.19 23 LYS B CA 1
ATOM 2158 C C . LYS B 1 23 ? 10.875 -9.883 9.977 1 77.19 23 LYS B C 1
ATOM 2160 O O . LYS B 1 23 ? 11.664 -10.617 9.367 1 77.19 23 LYS B O 1
ATOM 2165 N N . ARG B 1 24 ? 9.711 -9.906 9.477 1 81.75 24 ARG B N 1
ATOM 2166 C CA . ARG B 1 24 ? 9.195 -10.305 8.172 1 81.75 24 ARG B CA 1
ATOM 2167 C C . ARG B 1 24 ? 8.898 -11.797 8.133 1 81.75 24 ARG B C 1
ATOM 2169 O O . ARG B 1 24 ? 7.992 -12.234 7.414 1 81.75 24 ARG B O 1
ATOM 2176 N N . PHE B 1 25 ? 9.727 -12.578 8.93 1 90.62 25 PHE B N 1
ATOM 2177 C CA . PHE B 1 25 ? 9.656 -14.016 8.688 1 90.62 25 PHE B CA 1
ATOM 2178 C C . PHE B 1 25 ? 8.922 -14.719 9.828 1 90.62 25 PHE B C 1
ATOM 2180 O O . PHE B 1 25 ? 8.891 -15.945 9.891 1 90.62 25 PHE B O 1
ATOM 2187 N N . SER B 1 26 ? 8.414 -13.93 10.727 1 94.19 26 SER B N 1
ATOM 2188 C CA . SER B 1 26 ? 7.645 -14.508 11.82 1 94.19 26 SER B CA 1
ATOM 2189 C C . SER B 1 26 ? 6.387 -13.695 12.102 1 94.19 26 SER B C 1
ATOM 2191 O O . SER B 1 26 ? 6.402 -12.461 12.016 1 94.19 26 SER B O 1
ATOM 2193 N N . VAL B 1 27 ? 5.332 -14.469 12.453 1 95.69 27 VAL B N 1
ATOM 2194 C CA . VAL B 1 27 ? 4.07 -13.844 12.844 1 95.69 27 VAL B CA 1
ATOM 2195 C C . VAL B 1 27 ? 3.594 -14.43 14.172 1 95.69 27 VAL B C 1
ATOM 2197 O O . VAL B 1 27 ? 3.701 -15.633 14.398 1 95.69 27 VAL B O 1
ATOM 2200 N N . GLU B 1 28 ? 3.199 -13.547 15.031 1 96.75 28 GLU B N 1
ATOM 2201 C CA . GLU B 1 28 ? 2.574 -13.977 16.281 1 96.75 28 GLU B CA 1
ATOM 2202 C C . GLU B 1 28 ? 1.075 -14.195 16.094 1 96.75 28 GLU B C 1
ATOM 2204 O O . GLU B 1 28 ? 0.383 -13.352 15.523 1 96.75 28 GLU B O 1
ATOM 2209 N N . MET B 1 29 ? 0.625 -15.328 16.562 1 97.19 29 MET B N 1
ATOM 2210 C CA . MET B 1 29 ? -0.773 -15.727 16.422 1 97.19 29 MET B CA 1
ATOM 2211 C C . MET B 1 29 ? -1.357 -16.125 17.781 1 97.19 29 MET B C 1
ATOM 2213 O O . MET B 1 29 ? -0.695 -16.781 18.578 1 97.19 29 MET B O 1
ATOM 2217 N N . LEU B 1 30 ? -2.525 -15.656 18.078 1 97.31 30 LEU B N 1
ATOM 2218 C CA . LEU B 1 30 ? -3.281 -16.156 19.219 1 97.31 30 LEU B CA 1
ATOM 2219 C C . LEU B 1 30 ? -4.074 -17.406 18.844 1 97.31 30 LEU B C 1
ATOM 2221 O O . LEU B 1 30 ? -5.004 -17.344 18.031 1 97.31 30 LEU B O 1
ATOM 2225 N N . LEU B 1 31 ? -3.662 -18.5 19.328 1 96.62 31 LEU B N 1
ATOM 2226 C CA . LEU B 1 31 ? -4.289 -19.797 19.062 1 96.62 31 LEU B CA 1
ATOM 2227 C C . LEU B 1 31 ? -4.793 -20.438 20.344 1 96.62 31 LEU B C 1
ATOM 2229 O O . LEU B 1 31 ? -3.998 -20.781 21.219 1 96.62 31 LEU B O 1
ATOM 2233 N N . ASP B 1 32 ? -6.086 -20.578 20.484 1 92.81 32 ASP B N 1
ATOM 2234 C CA . ASP B 1 32 ? -6.707 -21.188 21.656 1 92.81 32 ASP B CA 1
ATOM 2235 C C . ASP B 1 32 ? -6.23 -20.5 22.938 1 92.81 32 ASP B C 1
ATOM 2237 O O . ASP B 1 32 ? -5.836 -21.172 23.891 1 92.81 32 ASP B O 1
ATOM 2241 N N . GLY B 1 33 ? -6.148 -19.188 22.906 1 93.25 33 GLY B N 1
ATOM 2242 C CA . GLY B 1 33 ? -5.816 -18.391 24.078 1 93.25 33 GLY B CA 1
ATOM 2243 C C . GLY B 1 33 ? -4.324 -18.312 24.328 1 93.25 33 GLY B C 1
ATOM 2244 O O . GLY B 1 33 ? -3.891 -17.672 25.297 1 93.25 33 GLY B O 1
ATOM 2245 N N . ARG B 1 34 ? -3.547 -18.891 23.516 1 96.12 34 ARG B N 1
ATOM 2246 C CA . ARG B 1 34 ? -2.1 -18.891 23.688 1 96.12 34 ARG B CA 1
ATOM 2247 C C . ARG B 1 34 ? -1.406 -18.219 22.516 1 96.12 34 ARG B C 1
ATOM 2249 O O . ARG B 1 34 ? -1.817 -18.391 21.359 1 96.12 34 ARG B O 1
ATOM 2256 N N . ASN B 1 35 ? -0.35 -17.516 22.797 1 97.06 35 ASN B N 1
ATOM 2257 C CA . ASN B 1 35 ? 0.479 -16.922 21.75 1 97.06 35 ASN B CA 1
ATOM 2258 C C . ASN B 1 35 ? 1.407 -17.969 21.125 1 97.06 35 ASN B C 1
ATOM 2260 O O . ASN B 1 35 ? 2.105 -18.688 21.844 1 97.06 35 ASN B O 1
ATOM 2264 N N . VAL B 1 36 ? 1.338 -18.031 19.859 1 96.25 36 VAL B N 1
ATOM 2265 C CA . VAL B 1 36 ? 2.184 -18.969 19.109 1 96.25 36 VAL B CA 1
ATOM 2266 C C . VAL B 1 36 ? 2.898 -18.219 17.984 1 96.25 36 VAL B C 1
ATOM 2268 O O . VAL B 1 36 ? 2.312 -17.344 17.344 1 96.25 36 VAL B O 1
ATOM 2271 N N . TRP B 1 37 ? 4.188 -18.562 17.797 1 96.38 37 TRP B N 1
ATOM 2272 C CA . TRP B 1 37 ? 4.93 -17.984 16.672 1 96.38 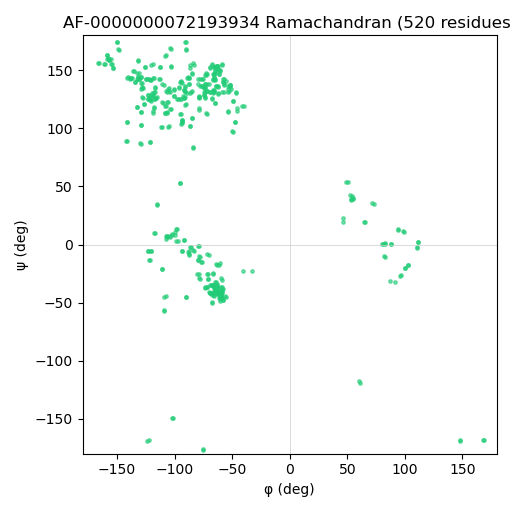37 TRP B CA 1
ATOM 2273 C C . TRP B 1 37 ? 4.812 -18.875 15.438 1 96.38 37 TRP B C 1
ATOM 2275 O O . TRP B 1 37 ? 4.953 -20.094 15.523 1 96.38 37 TRP B O 1
ATOM 2285 N N . VAL B 1 38 ? 4.496 -18.25 14.328 1 96.88 38 VAL B N 1
ATOM 2286 C CA . VAL B 1 38 ? 4.285 -18.906 13.039 1 96.88 38 VAL B CA 1
ATOM 2287 C C . VAL B 1 38 ? 5.336 -18.422 12.039 1 96.88 38 VAL B C 1
ATOM 2289 O O . VAL B 1 38 ? 5.617 -17.234 11.953 1 96.88 38 VAL B O 1
ATOM 2292 N N . HIS B 1 39 ? 5.898 -19.375 11.305 1 96.81 39 HIS B N 1
ATOM 2293 C CA . HIS B 1 39 ? 6.844 -19.016 10.258 1 96.81 39 HIS B CA 1
ATOM 2294 C C . HIS B 1 39 ? 6.133 -18.359 9.078 1 96.81 39 HIS B C 1
ATOM 2296 O O . HIS B 1 39 ? 5.082 -18.844 8.641 1 96.81 39 HIS B O 1
ATOM 2302 N N . SER B 1 40 ? 6.645 -17.281 8.625 1 96 40 SER B N 1
ATOM 2303 C CA . SER B 1 40 ? 6.211 -16.656 7.375 1 96 40 SER B CA 1
ATOM 2304 C C . SER B 1 40 ? 7.332 -16.656 6.34 1 96 40 SER B C 1
ATOM 2306 O O . SER B 1 40 ? 8.438 -16.172 6.621 1 96 40 SER B O 1
ATOM 2308 N N . ASN B 1 41 ? 7.066 -17.156 5.199 1 94.81 41 ASN B N 1
ATOM 2309 C CA . ASN B 1 41 ? 8.07 -17.141 4.137 1 94.81 41 ASN B CA 1
ATOM 2310 C C . ASN B 1 41 ? 7.84 -15.992 3.16 1 94.81 41 ASN B C 1
ATOM 2312 O O . ASN B 1 41 ? 8.32 -16.031 2.027 1 94.81 41 ASN B O 1
ATOM 2316 N N . ASN B 1 42 ? 7.016 -15.102 3.559 1 93.56 42 ASN B N 1
ATOM 2317 C CA . ASN B 1 42 ? 6.719 -13.922 2.754 1 93.56 42 ASN B CA 1
ATOM 2318 C C . ASN B 1 42 ? 7.613 -12.742 3.135 1 93.56 42 ASN B C 1
ATOM 2320 O O . ASN B 1 42 ? 7.379 -12.086 4.152 1 93.56 42 ASN B O 1
ATOM 2324 N N . SER B 1 43 ? 8.562 -12.484 2.248 1 88.44 43 SER B N 1
ATOM 2325 C CA . SER B 1 43 ? 9.484 -11.391 2.541 1 88.44 43 SER B CA 1
ATOM 2326 C C . SER B 1 43 ? 8.906 -10.047 2.119 1 88.44 4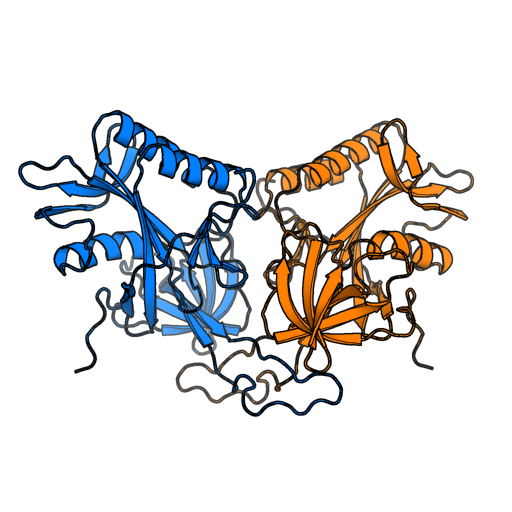3 SER B C 1
ATOM 2328 O O . SER B 1 43 ? 9.516 -9 2.357 1 88.44 43 SER B O 1
ATOM 2330 N N . GLY B 1 44 ? 7.773 -10.07 1.495 1 87.88 44 GLY B N 1
ATOM 2331 C CA . GLY B 1 44 ? 7.145 -8.828 1.054 1 87.88 44 GLY B CA 1
ATOM 2332 C C . GLY B 1 44 ? 6.508 -8.047 2.186 1 87.88 44 GLY B C 1
ATOM 2333 O O . GLY B 1 44 ? 6.707 -8.367 3.359 1 87.88 44 GLY B O 1
ATOM 2334 N N . SER B 1 45 ? 5.891 -6.988 1.789 1 87.81 45 SER B N 1
ATOM 2335 C CA . SER B 1 45 ? 5.328 -6.066 2.77 1 87.81 45 SER B CA 1
ATOM 2336 C C . SER B 1 45 ? 4.012 -6.594 3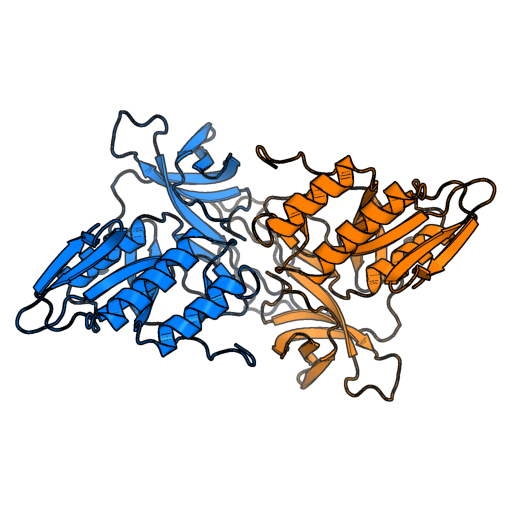.332 1 87.81 45 SER B C 1
ATOM 2338 O O . SER B 1 45 ? 3.609 -6.223 4.438 1 87.81 45 SER B O 1
ATOM 2340 N N . MET B 1 46 ? 3.279 -7.352 2.568 1 90.94 46 MET B N 1
ATOM 2341 C CA . MET B 1 46 ? 1.928 -7.797 2.902 1 90.94 46 MET B CA 1
ATOM 2342 C C . MET B 1 46 ? 1.026 -6.605 3.211 1 90.94 46 MET B C 1
ATOM 2344 O O . MET B 1 46 ? 0.231 -6.648 4.152 1 90.94 46 MET B O 1
ATOM 2348 N N . LEU B 1 47 ? 1.258 -5.594 2.41 1 88.56 47 LEU B N 1
ATOM 2349 C CA . LEU B 1 47 ? 0.499 -4.359 2.562 1 88.56 47 LEU B CA 1
ATOM 2350 C C . LEU B 1 47 ? -0.997 -4.645 2.643 1 88.56 47 LEU B C 1
ATOM 2352 O O . LEU B 1 47 ? -1.549 -5.332 1.781 1 88.56 47 LEU B O 1
ATOM 2356 N N . GLY B 1 48 ? -1.617 -4.168 3.762 1 89.25 48 GLY B N 1
ATOM 2357 C CA . GLY B 1 48 ? -3.059 -4.27 3.922 1 89.25 48 GLY B CA 1
ATOM 2358 C C . GLY B 1 48 ? -3.498 -5.578 4.551 1 89.25 48 GLY B C 1
ATOM 2359 O O . GLY B 1 48 ? -4.691 -5.789 4.789 1 89.25 48 GLY B O 1
ATOM 2360 N N . LEU B 1 49 ? -2.557 -6.414 4.871 1 93.56 49 LEU B N 1
ATOM 2361 C CA . LEU B 1 49 ? -2.932 -7.758 5.301 1 93.56 49 LEU B CA 1
ATOM 2362 C C . LEU B 1 49 ? -2.488 -8.016 6.734 1 93.56 49 LEU B C 1
ATOM 2364 O O . LEU B 1 49 ? -2.598 -9.133 7.234 1 93.56 49 LEU B O 1
ATOM 2368 N N . THR B 1 50 ? -2.041 -6.984 7.445 1 88.88 50 THR B N 1
ATOM 2369 C CA . THR B 1 50 ? -1.428 -7.203 8.75 1 88.88 50 THR B CA 1
ATOM 2370 C C . THR B 1 50 ? -2.268 -6.57 9.859 1 88.88 50 THR B C 1
ATOM 2372 O O . THR B 1 50 ? -1.727 -6.051 10.836 1 88.88 50 THR B O 1
ATOM 2375 N N . GLN B 1 51 ? -3.525 -6.598 9.672 1 88.31 51 GLN B N 1
ATOM 2376 C CA . GLN B 1 51 ? -4.402 -6.082 10.719 1 88.31 51 GLN B CA 1
ATOM 2377 C C . GLN B 1 51 ? -4.48 -7.047 11.898 1 88.31 51 GLN B C 1
ATOM 2379 O O . GLN B 1 51 ? -4.781 -8.227 11.727 1 88.31 51 GLN B O 1
ATOM 2384 N N . ALA B 1 52 ? -4.297 -6.52 13.094 1 90.38 52 ALA B N 1
ATOM 2385 C CA . ALA B 1 52 ? -4.375 -7.34 14.297 1 90.38 52 ALA B CA 1
ATOM 2386 C C . ALA B 1 52 ? -5.781 -7.902 14.492 1 90.38 52 ALA B C 1
ATOM 2388 O O . ALA B 1 52 ? -6.77 -7.199 14.273 1 90.38 52 ALA B O 1
ATOM 2389 N N . GLY B 1 53 ? -5.859 -9.172 14.844 1 91.44 53 GLY B N 1
ATOM 2390 C CA . GLY B 1 53 ? -7.129 -9.789 15.203 1 91.44 53 GLY B CA 1
ATOM 2391 C C . GLY B 1 53 ? -7.734 -10.609 14.078 1 91.44 53 GLY B C 1
ATOM 2392 O O . GLY B 1 53 ? -8.617 -11.43 14.312 1 91.44 53 GLY B O 1
ATOM 2393 N N . VAL B 1 54 ? -7.309 -10.359 12.844 1 91.94 54 VAL B N 1
ATOM 2394 C CA . VAL B 1 54 ? -7.914 -11.055 11.719 1 91.94 54 VAL B CA 1
ATOM 2395 C C . VAL B 1 54 ? -7.527 -12.531 11.758 1 91.94 54 VAL B C 1
ATOM 2397 O O . VAL B 1 54 ? -6.477 -12.891 12.297 1 91.94 54 VAL B O 1
ATOM 2400 N N . PRO B 1 55 ? -8.367 -13.352 11.219 1 95.12 55 PRO B N 1
ATOM 2401 C CA . PRO B 1 55 ? -8.023 -14.773 11.164 1 95.12 55 PRO B CA 1
ATOM 2402 C C . PRO B 1 55 ? -6.777 -15.047 10.328 1 95.12 55 PRO B C 1
ATOM 2404 O O . PRO B 1 55 ? -6.582 -14.438 9.281 1 95.12 55 PRO B O 1
ATOM 2407 N N . LEU B 1 56 ? -5.965 -15.867 10.844 1 97.62 56 LEU B N 1
ATOM 2408 C CA . LEU B 1 56 ? -4.734 -16.359 10.227 1 97.62 56 LEU B CA 1
ATOM 2409 C C . LEU B 1 56 ? -4.754 -17.875 10.094 1 97.62 56 LEU B C 1
ATOM 2411 O O . LEU B 1 56 ? -5.031 -18.578 11.07 1 97.62 56 LEU B O 1
ATOM 2415 N N . LEU B 1 57 ? -4.551 -18.359 8.867 1 98.25 57 LEU B N 1
ATOM 2416 C CA . LEU B 1 57 ? -4.496 -19.781 8.57 1 98.25 57 LEU B CA 1
ATOM 2417 C C . LEU B 1 57 ? -3.051 -20.266 8.516 1 98.25 57 LEU B C 1
ATOM 2419 O O . LEU B 1 57 ? -2.229 -19.703 7.793 1 98.25 57 LEU B O 1
ATOM 2423 N N . ALA B 1 58 ? -2.768 -21.312 9.336 1 98.19 58 ALA B N 1
ATOM 2424 C CA . ALA B 1 58 ? -1.403 -21.828 9.391 1 98.19 58 ALA B CA 1
ATOM 2425 C C . ALA B 1 58 ? -1.389 -23.344 9.281 1 98.19 58 ALA B C 1
ATOM 2427 O O . ALA B 1 58 ? -2.293 -24.031 9.773 1 98.19 58 ALA B O 1
ATOM 2428 N N . SER B 1 59 ? -0.398 -23.828 8.594 1 97.81 59 SER B N 1
ATOM 2429 C CA . SER B 1 59 ? -0.204 -25.266 8.469 1 97.81 59 SER B CA 1
ATOM 2430 C C . SER B 1 59 ? 0.916 -25.75 9.375 1 97.81 59 SER B C 1
ATOM 2432 O O . SER B 1 59 ? 1.823 -25 9.719 1 97.81 59 SER B O 1
ATOM 2434 N N . PRO B 1 60 ? 0.805 -27.047 9.773 1 95.56 60 PRO B N 1
ATOM 2435 C CA . PRO B 1 60 ? 1.895 -27.578 10.594 1 95.56 60 PRO B CA 1
ATOM 2436 C C . PRO B 1 60 ? 3.215 -27.672 9.836 1 95.56 60 PRO B C 1
ATOM 2438 O O . PRO B 1 60 ? 3.223 -27.953 8.633 1 95.56 60 PRO B O 1
ATOM 2441 N N . ALA B 1 61 ? 4.301 -27.344 10.617 1 91.62 61 ALA B N 1
ATOM 2442 C CA . ALA B 1 61 ? 5.621 -27.516 10.016 1 91.62 61 ALA B CA 1
ATOM 2443 C C . ALA B 1 61 ? 5.836 -28.953 9.562 1 91.62 61 ALA B C 1
ATOM 2445 O O . ALA B 1 61 ? 5.43 -29.891 10.25 1 91.62 61 ALA B O 1
ATOM 2446 N N . ALA B 1 62 ? 6.438 -29.031 8.445 1 79.69 62 ALA B N 1
ATOM 2447 C CA . ALA B 1 62 ? 6.672 -30.359 7.883 1 79.69 62 ALA B CA 1
ATOM 2448 C C . ALA B 1 62 ? 7.742 -31.109 8.672 1 79.69 62 ALA B C 1
ATOM 2450 O O . ALA B 1 62 ? 7.676 -32.312 8.812 1 79.69 62 ALA B O 1
ATOM 2451 N N . SER B 1 63 ? 8.727 -30.281 9.102 1 79.62 63 SER B N 1
ATOM 2452 C CA . SER B 1 63 ? 9.82 -30.906 9.828 1 79.62 63 SER B CA 1
ATOM 2453 C C . SER B 1 63 ? 9.742 -30.594 11.32 1 79.62 63 SER B C 1
ATOM 2455 O O . SER B 1 63 ? 9.555 -29.438 11.711 1 79.62 63 SER B O 1
ATOM 2457 N N . PRO B 1 64 ? 9.867 -31.656 12.07 1 72.06 64 PRO B N 1
ATOM 2458 C CA . PRO B 1 64 ? 9.883 -31.438 13.516 1 72.06 64 PRO B CA 1
ATOM 2459 C C . PRO B 1 64 ? 11.07 -30.594 13.977 1 72.06 64 PRO B C 1
ATOM 2461 O O . PRO B 1 64 ? 11.047 -30.062 15.086 1 72.06 64 PRO B O 1
ATOM 2464 N N . ALA B 1 65 ? 12.039 -30.516 13.117 1 73 65 ALA B N 1
ATOM 2465 C CA . ALA B 1 65 ? 13.258 -29.812 13.492 1 73 65 ALA B CA 1
ATOM 2466 C C . ALA B 1 65 ? 13.062 -28.297 13.391 1 73 65 ALA B C 1
ATOM 2468 O O . ALA B 1 65 ? 13.867 -27.516 13.922 1 73 65 ALA B O 1
ATOM 2469 N N . ARG B 1 66 ? 11.93 -27.984 12.805 1 77.62 66 ARG B N 1
ATOM 2470 C CA . ARG B 1 66 ? 11.703 -26.547 12.656 1 77.62 66 ARG B CA 1
ATOM 2471 C C . ARG B 1 66 ? 11.398 -25.906 14 1 77.62 66 ARG B C 1
ATOM 2473 O O . ARG B 1 66 ? 10.688 -26.469 14.828 1 77.62 66 ARG B O 1
ATOM 2480 N N . LYS B 1 67 ? 12.031 -24.734 14.125 1 82.12 67 LYS B N 1
ATOM 2481 C CA . LYS B 1 67 ? 11.922 -24 15.383 1 82.12 67 LYS B CA 1
ATOM 2482 C C . LYS B 1 67 ? 10.484 -23.562 15.633 1 82.12 67 LYS B C 1
ATOM 2484 O O . LYS B 1 67 ? 9.977 -23.688 16.75 1 82.12 67 LYS B O 1
ATOM 2489 N N . LEU B 1 68 ? 9.812 -23.203 14.523 1 90.5 68 LEU B N 1
ATOM 2490 C CA . LEU B 1 68 ? 8.43 -22.781 14.68 1 90.5 68 LEU B CA 1
ATOM 2491 C C . LEU B 1 68 ? 7.461 -23.844 14.188 1 90.5 68 LEU B C 1
ATOM 2493 O O . LEU B 1 68 ? 7.641 -24.406 13.102 1 90.5 68 LEU B O 1
ATOM 2497 N N . PRO B 1 69 ? 6.434 -24.156 14.914 1 93.62 69 PRO B N 1
ATOM 2498 C CA . PRO B 1 69 ? 5.602 -25.328 14.672 1 93.62 69 PRO B CA 1
ATOM 2499 C C . PRO B 1 69 ? 4.648 -25.156 13.5 1 93.62 69 PRO B C 1
ATOM 2501 O O . PRO B 1 69 ? 4.059 -26.125 13.023 1 93.62 69 PRO B O 1
ATOM 2504 N N . TYR B 1 70 ? 4.453 -23.906 13.039 1 97.12 70 TYR B N 1
ATOM 2505 C CA . TYR B 1 70 ? 3.484 -23.672 11.969 1 97.12 70 TYR B CA 1
ATOM 2506 C C . TYR B 1 70 ? 4.082 -22.797 10.875 1 97.12 70 TYR B C 1
ATOM 2508 O O . TYR B 1 70 ? 5.074 -22.094 11.102 1 97.12 70 TYR B O 1
ATOM 2516 N N . THR B 1 71 ? 3.475 -22.875 9.68 1 97.5 71 THR B N 1
ATOM 2517 C CA . THR B 1 71 ? 3.756 -22 8.555 1 97.5 71 THR B CA 1
ATOM 2518 C C . THR B 1 71 ? 2.514 -21.203 8.164 1 97.5 71 THR B C 1
ATOM 2520 O O . THR B 1 71 ? 1.421 -21.75 8.047 1 97.5 71 THR B O 1
ATOM 2523 N N . GLN B 1 72 ? 2.707 -19.906 8.016 1 97.62 72 GLN B N 1
ATOM 2524 C CA . GLN B 1 72 ? 1.603 -19.031 7.621 1 97.62 72 GLN B CA 1
ATOM 2525 C C . GLN B 1 72 ? 1.157 -19.328 6.191 1 97.62 72 GLN B C 1
ATOM 2527 O O . GLN B 1 72 ? 1.977 -19.344 5.27 1 97.62 72 GLN B O 1
ATOM 2532 N N . GLU B 1 73 ? -0.152 -19.594 6.035 1 98.38 73 GLU B N 1
ATOM 2533 C CA . GLU B 1 73 ? -0.665 -19.953 4.715 1 98.38 73 GLU B CA 1
ATOM 2534 C C . GLU B 1 73 ? -1.515 -18.828 4.129 1 98.38 73 GLU B C 1
ATOM 2536 O O . GLU B 1 73 ? -1.419 -18.531 2.936 1 98.38 73 GLU B O 1
ATOM 2541 N N . ALA B 1 74 ? -2.406 -18.266 4.957 1 98.38 74 ALA B N 1
ATOM 2542 C CA . ALA B 1 74 ? -3.357 -17.266 4.477 1 98.38 74 ALA B CA 1
ATOM 2543 C C . ALA B 1 74 ? -3.832 -16.359 5.613 1 98.38 74 ALA B C 1
ATOM 2545 O O . ALA B 1 74 ? -3.652 -16.688 6.789 1 98.38 74 ALA B O 1
ATOM 2546 N N . VAL B 1 75 ? -4.324 -15.234 5.25 1 97.25 75 VAL B N 1
ATOM 2547 C CA . VAL B 1 75 ? -4.953 -14.305 6.184 1 97.25 75 VAL B CA 1
ATOM 2548 C C . VAL B 1 75 ? -6.32 -13.883 5.652 1 97.25 75 VAL B C 1
ATOM 2550 O O . VAL B 1 75 ? -6.508 -13.75 4.441 1 97.25 75 VAL B O 1
ATOM 2553 N N . TRP B 1 76 ? -7.246 -13.711 6.598 1 95.56 76 TRP B N 1
ATOM 2554 C CA . TRP B 1 76 ? -8.578 -13.258 6.219 1 95.56 76 TRP B CA 1
ATOM 2555 C C . TRP B 1 76 ? -8.594 -11.758 5.965 1 95.56 76 TRP B C 1
ATOM 2557 O O . TRP B 1 76 ? -8.094 -10.977 6.785 1 95.56 76 TRP B O 1
ATOM 2567 N N . LEU B 1 77 ? -9.047 -11.383 4.84 1 93.69 77 LEU B N 1
ATOM 2568 C CA . LEU B 1 77 ? -9.266 -9.969 4.531 1 93.69 77 LEU B CA 1
ATOM 2569 C C . LEU B 1 77 ? -10.758 -9.656 4.488 1 93.69 77 LEU B C 1
ATOM 2571 O O . LEU B 1 77 ? -11.469 -10.117 3.592 1 93.69 77 LEU B O 1
ATOM 2575 N N . ALA B 1 78 ? -11.148 -8.852 5.457 1 88.5 78 ALA B N 1
ATOM 2576 C CA . ALA B 1 78 ? -12.555 -8.469 5.516 1 88.5 78 ALA B CA 1
ATOM 2577 C C . ALA B 1 78 ? -12.898 -7.465 4.418 1 88.5 78 ALA B C 1
ATOM 2579 O O . ALA B 1 78 ? -12.102 -6.578 4.113 1 88.5 78 ALA B O 1
ATOM 2580 N N . GLN B 1 79 ? -14.016 -7.688 3.842 1 83.38 79 GLN B N 1
ATOM 2581 C CA . GLN B 1 79 ? -14.523 -6.672 2.924 1 83.38 79 GLN B CA 1
ATOM 2582 C C . GLN B 1 79 ? -14.945 -5.414 3.676 1 83.38 79 GLN B C 1
ATOM 2584 O O . GLN B 1 79 ? -15.555 -5.496 4.746 1 83.38 79 GLN B O 1
ATOM 2589 N N . ARG B 1 80 ? -14.469 -4.281 3.156 1 78.25 80 ARG B N 1
ATOM 2590 C CA . ARG B 1 80 ? -14.852 -3.018 3.777 1 78.25 80 ARG B CA 1
ATOM 2591 C C . ARG B 1 80 ? -16.297 -2.652 3.426 1 78.25 80 ARG B C 1
ATOM 2593 O O . ARG B 1 80 ? -16.719 -2.809 2.279 1 78.25 80 ARG B O 1
ATOM 2600 N N . ALA B 1 81 ? -16.984 -2.205 4.52 1 75.06 81 ALA B N 1
ATOM 2601 C CA . ALA B 1 81 ? -18.344 -1.747 4.277 1 75.06 81 ALA B CA 1
ATOM 2602 C C . ALA B 1 81 ? -18.359 -0.365 3.631 1 75.06 81 ALA B C 1
ATOM 2604 O O . ALA B 1 81 ? -17.484 0.457 3.895 1 75.06 81 ALA B O 1
ATOM 2605 N N . VAL B 1 82 ? -19.266 -0.187 2.74 1 75.88 82 VAL B N 1
ATOM 2606 C CA . VAL B 1 82 ? -19.547 1.146 2.221 1 75.88 82 VAL B CA 1
ATOM 2607 C C . VAL B 1 82 ? -20.688 1.778 3.014 1 75.88 82 VAL B C 1
ATOM 2609 O O . VAL B 1 82 ? -21.844 1.362 2.887 1 75.88 82 VAL B O 1
ATOM 2612 N N . PRO B 1 83 ? -20.266 2.729 3.889 1 76.75 83 PRO B N 1
ATOM 2613 C CA . PRO B 1 83 ? -21.359 3.336 4.664 1 76.75 83 PRO B CA 1
ATOM 2614 C C . PRO B 1 83 ? -22.297 4.18 3.803 1 76.75 83 PRO B C 1
ATOM 2616 O O . PRO B 1 83 ? -21.922 4.602 2.707 1 76.75 83 PRO B O 1
ATOM 2619 N N . PRO B 1 84 ? -23.484 4.277 4.34 1 77.69 84 PRO B N 1
ATOM 2620 C CA . PRO B 1 84 ? -24.359 5.219 3.637 1 77.69 84 PRO B CA 1
ATOM 2621 C C . PRO B 1 84 ? -23.844 6.652 3.676 1 77.69 84 PRO B C 1
ATOM 2623 O O . PRO B 1 84 ? -23.031 6.996 4.543 1 77.69 84 PRO B O 1
ATOM 2626 N N . LEU B 1 85 ? -24.25 7.434 2.617 1 83.44 85 LEU B N 1
ATOM 2627 C CA . LEU B 1 85 ? -23.953 8.859 2.674 1 83.44 85 LEU B CA 1
ATOM 2628 C C . LEU B 1 85 ? -24.703 9.523 3.822 1 83.44 85 LEU B C 1
ATOM 2630 O O . LEU B 1 85 ? -25.688 8.977 4.324 1 83.44 85 LEU B O 1
ATOM 2634 N N . PRO B 1 86 ? -24 10.68 4.293 1 74.5 86 PRO B N 1
ATOM 2635 C CA . PRO B 1 86 ? -24.797 11.383 5.297 1 74.5 86 PRO B CA 1
ATOM 2636 C C . PRO B 1 86 ? -26.25 11.578 4.871 1 74.5 86 PRO B C 1
ATOM 2638 O O . PRO B 1 86 ? -26.516 11.992 3.742 1 74.5 86 PRO B O 1
ATOM 2641 N N . GLY B 1 87 ? -27.172 11.227 5.785 1 70.5 87 GLY B N 1
ATOM 2642 C CA . GLY B 1 87 ? -28.578 11.352 5.492 1 70.5 87 GLY B CA 1
ATOM 2643 C C . GLY B 1 87 ? -29.141 10.188 4.695 1 70.5 87 GLY B C 1
ATOM 2644 O O . GLY B 1 87 ? -30.344 10.109 4.449 1 70.5 87 GLY B O 1
ATOM 2645 N N . GLY B 1 88 ? -28.156 9.367 4.234 1 70.5 88 GLY B N 1
ATOM 2646 C CA . GLY B 1 88 ? -28.578 8.211 3.461 1 70.5 88 GLY B CA 1
ATOM 2647 C C . GLY B 1 88 ? -28.906 7.008 4.32 1 70.5 88 GLY B C 1
ATOM 2648 O O . GLY B 1 88 ? -28.656 7.016 5.527 1 70.5 88 GLY B O 1
ATOM 2649 N N . THR B 1 89 ? -29.828 6.16 3.795 1 63.22 89 THR B N 1
ATOM 2650 C CA . THR B 1 89 ? -30.125 4.895 4.457 1 63.22 89 THR B CA 1
ATOM 2651 C C . THR B 1 89 ? -29.141 3.811 4.039 1 63.22 89 THR B C 1
ATOM 2653 O O . THR B 1 89 ? -28.594 3.854 2.936 1 63.22 89 THR B O 1
ATOM 2656 N N . ALA B 1 90 ? -28.734 3.23 5.207 1 56.62 90 ALA B N 1
ATOM 2657 C CA . ALA B 1 90 ? -27.859 2.107 4.902 1 56.62 90 ALA B CA 1
ATOM 2658 C C . ALA B 1 90 ? -28.453 1.21 3.826 1 56.62 90 ALA B C 1
ATOM 2660 O O . ALA B 1 90 ? -29.641 0.865 3.885 1 56.62 90 ALA B O 1
ATOM 2661 N N . GLY B 1 91 ? -27.938 1.286 2.641 1 52.31 91 GLY B N 1
ATOM 2662 C CA . GLY B 1 91 ? -28.469 0.371 1.647 1 52.31 91 GLY B CA 1
ATOM 2663 C C . GLY B 1 91 ? -28.422 -1.081 2.084 1 52.31 91 GLY B C 1
ATOM 2664 O O . GLY B 1 91 ? -27.719 -1.425 3.035 1 52.31 91 GLY B O 1
ATOM 2665 N N . ALA B 1 92 ? -29.516 -1.794 1.877 1 45.69 92 ALA B N 1
ATOM 2666 C CA . ALA B 1 92 ? -29.625 -3.23 2.123 1 45.69 92 ALA B CA 1
ATOM 2667 C C . ALA B 1 92 ? -28.297 -3.939 1.849 1 45.69 92 ALA B C 1
ATOM 2669 O O . ALA B 1 92 ? -28.109 -5.082 2.266 1 45.69 92 ALA B O 1
ATOM 2670 N N . ASP B 1 93 ? -27.422 -3.424 1.07 1 45.88 93 ASP B N 1
ATOM 2671 C CA . ASP B 1 93 ? -26.281 -4.152 0.529 1 45.88 93 ASP B CA 1
ATOM 2672 C C . ASP B 1 93 ? -25.016 -3.848 1.319 1 45.88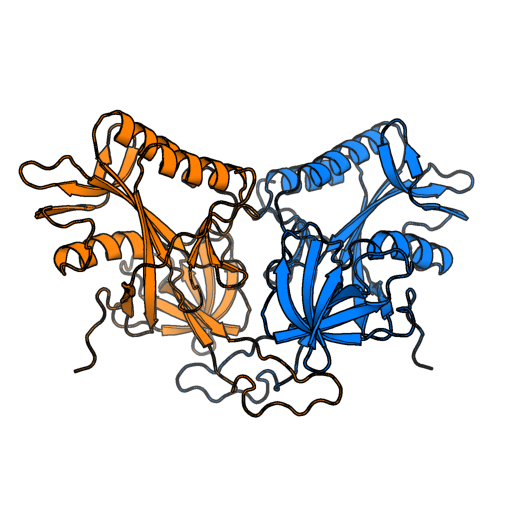 93 ASP B C 1
ATOM 2674 O O . ASP B 1 93 ? -23.906 -3.996 0.801 1 45.88 93 ASP B O 1
ATOM 2678 N N . GLY B 1 94 ? -25.172 -3.193 2.434 1 49.44 94 GLY B N 1
ATOM 2679 C CA . GLY B 1 94 ? -23.938 -3.008 3.168 1 49.44 94 GLY B CA 1
ATOM 2680 C C . GLY B 1 94 ? -23.234 -4.312 3.504 1 49.44 94 GLY B C 1
ATOM 2681 O O . GLY B 1 94 ? -23.859 -5.375 3.498 1 49.44 94 GLY B O 1
ATOM 2682 N N . PRO B 1 95 ? -21.984 -4.285 3.439 1 51.03 95 PRO B N 1
ATOM 2683 C CA . PRO B 1 95 ? -21.359 -5.59 3.682 1 51.03 95 PRO B CA 1
ATOM 2684 C C . PRO B 1 95 ? -21.812 -6.219 5 1 51.03 95 PRO B C 1
ATOM 2686 O O . PRO B 1 95 ? -21.906 -5.527 6.016 1 51.03 95 PRO B O 1
ATOM 2689 N N . ALA B 1 96 ? -22.516 -7.316 4.832 1 50.59 96 ALA B N 1
ATOM 2690 C CA . ALA B 1 96 ? -22.844 -8.133 5.992 1 50.59 96 ALA B CA 1
ATOM 2691 C C . ALA B 1 96 ? -21.609 -8.438 6.82 1 50.59 96 ALA B C 1
ATOM 2693 O O . ALA B 1 96 ? -20.5 -8.57 6.277 1 50.59 96 ALA B O 1
ATOM 2694 N N . PRO B 1 97 ? -21.734 -8.273 8.203 1 50.47 97 PRO B N 1
ATOM 2695 C CA . PRO B 1 97 ? -20.656 -8.789 9.062 1 50.47 97 PRO B CA 1
ATOM 2696 C C . PRO B 1 97 ? -20.141 -10.148 8.602 1 50.47 97 PRO B C 1
ATOM 2698 O O . PRO B 1 97 ? -20.922 -11.031 8.25 1 50.47 97 PRO B O 1
ATOM 2701 N N . GLY B 1 98 ? -18.844 -10.148 8.273 1 59.59 98 GLY B N 1
ATOM 2702 C CA . GLY B 1 98 ? -18.234 -11.43 7.965 1 59.59 98 GLY B CA 1
ATOM 2703 C C . GLY B 1 98 ? -17.875 -11.586 6.5 1 59.59 98 GLY B C 1
ATOM 2704 O O . GLY B 1 98 ? -17.25 -12.578 6.109 1 59.59 98 GLY B O 1
ATOM 2705 N N . ARG B 1 99 ? -18.25 -10.523 5.75 1 82.25 99 ARG B N 1
ATOM 2706 C CA . ARG B 1 99 ? -17.891 -10.703 4.352 1 82.25 99 ARG B CA 1
ATOM 2707 C C . ARG B 1 99 ? -16.391 -10.438 4.129 1 82.25 99 ARG B C 1
ATOM 2709 O O . ARG B 1 99 ? -15.812 -9.57 4.785 1 82.25 99 ARG B O 1
ATOM 2716 N N . GLY B 1 100 ? -15.805 -11.266 3.383 1 91.69 100 GLY B N 1
ATOM 2717 C CA . GLY B 1 100 ? -14.375 -11.258 3.107 1 91.69 100 GLY B CA 1
ATOM 2718 C C . GLY B 1 100 ? -13.891 -12.516 2.42 1 91.69 100 GLY B C 1
ATOM 2719 O O . GLY B 1 100 ? -14.688 -13.258 1.831 1 91.69 100 GLY B O 1
ATOM 2720 N N . PHE B 1 101 ? -12.656 -12.609 2.4 1 95.25 101 PHE B N 1
ATOM 2721 C CA . PHE B 1 101 ? -12.047 -13.766 1.75 1 95.25 101 PHE B CA 1
ATOM 2722 C C . PHE B 1 101 ? -10.648 -14.016 2.287 1 95.25 101 PHE B C 1
ATOM 2724 O O . PHE B 1 101 ? -10.055 -13.133 2.916 1 95.25 101 PHE B O 1
ATOM 2731 N N . TRP B 1 102 ? -10.18 -15.25 2.113 1 97.12 102 TRP B N 1
ATOM 2732 C CA . TRP B 1 102 ? -8.797 -15.617 2.428 1 97.12 102 TRP B CA 1
ATOM 2733 C C . TRP B 1 102 ? -7.844 -15.117 1.351 1 97.12 102 TRP B C 1
ATOM 2735 O O . TRP B 1 102 ? -8.141 -15.211 0.157 1 97.12 102 TRP B O 1
ATOM 2745 N N . VAL B 1 103 ? -6.738 -14.562 1.754 1 98.19 103 VAL B N 1
ATOM 2746 C CA . VAL B 1 103 ? -5.641 -14.203 0.864 1 98.19 103 VAL B CA 1
ATOM 2747 C C . VAL B 1 103 ? -4.445 -15.109 1.119 1 98.19 103 VAL B C 1
ATOM 2749 O O . VAL B 1 103 ? -3.967 -15.219 2.25 1 98.19 103 VAL B O 1
ATOM 2752 N N . GLY B 1 104 ? -3.998 -15.805 0.083 1 98.62 104 GLY B N 1
ATOM 2753 C CA . GLY B 1 104 ? -2.818 -16.641 0.223 1 98.62 104 GLY B CA 1
ATOM 2754 C C . GLY B 1 104 ? -1.526 -15.859 0.293 1 98.62 104 GLY B C 1
ATOM 2755 O O . GLY B 1 104 ? -1.22 -15.078 -0.612 1 98.62 104 GLY B O 1
ATOM 2756 N N . VAL B 1 105 ? -0.71 -16.125 1.385 1 98.12 105 VAL B N 1
ATOM 2757 C CA . VAL B 1 105 ? 0.471 -15.281 1.583 1 98.12 105 VAL B CA 1
ATOM 2758 C C . VAL B 1 105 ? 1.727 -16.156 1.559 1 98.12 105 VAL B C 1
ATOM 2760 O O . VAL B 1 105 ? 2.846 -15.641 1.625 1 98.12 105 VAL B O 1
ATOM 2763 N N . ASN B 1 106 ? 1.61 -17.469 1.493 1 97.75 106 ASN B N 1
ATOM 2764 C CA . ASN B 1 106 ? 2.752 -18.359 1.385 1 97.75 106 ASN B CA 1
ATOM 2765 C C . ASN B 1 106 ? 3.395 -18.297 0.003 1 97.75 106 ASN B C 1
ATOM 2767 O O . ASN B 1 106 ? 2.809 -18.734 -0.983 1 97.75 106 ASN B O 1
ATOM 2771 N N . THR B 1 107 ? 4.586 -17.797 -0.058 1 97.44 107 THR B N 1
ATOM 2772 C CA . THR B 1 107 ? 5.207 -17.438 -1.329 1 97.44 107 THR B CA 1
ATOM 2773 C C . THR B 1 107 ? 5.766 -18.672 -2.021 1 97.44 107 THR B C 1
ATOM 2775 O O . THR B 1 107 ? 6.238 -18.594 -3.156 1 97.44 107 THR B O 1
ATOM 2778 N N . SER B 1 108 ? 5.652 -19.844 -1.416 1 96.56 108 SER B N 1
ATOM 2779 C CA . SER B 1 108 ? 6.062 -21.078 -2.064 1 96.56 108 SER B CA 1
ATOM 2780 C C . SER B 1 108 ? 4.93 -21.672 -2.896 1 96.56 108 SER B C 1
ATOM 2782 O O . SER B 1 108 ? 5.148 -22.578 -3.699 1 96.56 108 SER B O 1
ATOM 2784 N N . VAL B 1 109 ? 3.801 -21.141 -2.766 1 98.31 109 VAL B N 1
ATOM 2785 C CA . VAL B 1 109 ? 2.619 -21.719 -3.389 1 98.31 109 VAL B CA 1
ATOM 2786 C C . VAL B 1 109 ? 2.717 -21.594 -4.906 1 98.31 109 VAL B C 1
ATOM 2788 O O . VAL B 1 109 ? 2.447 -22.547 -5.637 1 98.31 109 VAL B O 1
ATOM 2791 N N . PRO B 1 110 ? 3.146 -20.453 -5.441 1 98.56 110 PRO B N 1
ATOM 2792 C CA . PRO B 1 110 ? 3.154 -20.328 -6.898 1 98.56 110 PRO B CA 1
ATOM 2793 C C . PRO B 1 110 ? 4.004 -21.391 -7.582 1 98.56 110 PRO B C 1
ATOM 2795 O O . PRO B 1 110 ? 3.594 -21.969 -8.594 1 98.56 110 PRO B O 1
ATOM 2798 N N . ASN B 1 111 ? 5.145 -21.688 -7.016 1 97.5 111 ASN B N 1
ATOM 2799 C CA . ASN B 1 111 ? 6.008 -22.703 -7.602 1 97.5 111 ASN B CA 1
ATOM 2800 C C . ASN B 1 111 ? 5.352 -24.078 -7.559 1 97.5 111 ASN B C 1
ATOM 2802 O O . ASN B 1 111 ? 5.418 -24.844 -8.531 1 97.5 111 ASN B O 1
ATOM 2806 N N . ARG B 1 112 ? 4.699 -24.391 -6.473 1 97.88 112 ARG B N 1
ATOM 2807 C CA . ARG B 1 112 ? 3.971 -25.656 -6.359 1 97.88 112 ARG B CA 1
ATOM 2808 C C . ARG B 1 112 ? 2.781 -25.688 -7.312 1 97.88 112 ARG B C 1
ATOM 2810 O O . ARG B 1 112 ? 2.463 -26.734 -7.879 1 97.88 112 ARG B O 1
ATOM 2817 N N . MET B 1 113 ? 2.197 -24.562 -7.492 1 98.69 113 MET B N 1
ATOM 2818 C CA . MET B 1 113 ? 1.006 -24.469 -8.328 1 98.69 113 MET B CA 1
ATOM 2819 C C . MET B 1 113 ? 1.351 -24.719 -9.797 1 98.69 113 MET B C 1
ATOM 2821 O O . MET B 1 113 ? 0.611 -25.406 -10.5 1 98.69 113 MET B O 1
ATOM 2825 N N . ILE B 1 114 ? 2.453 -24.172 -10.281 1 98.25 114 ILE B N 1
ATOM 2826 C CA . ILE B 1 114 ? 2.83 -24.344 -11.68 1 98.25 114 ILE B CA 1
ATOM 2827 C C . ILE B 1 114 ? 3.002 -25.828 -11.984 1 98.25 114 ILE B C 1
ATOM 2829 O O . ILE B 1 114 ? 2.559 -26.312 -13.031 1 98.25 114 ILE B O 1
ATOM 2833 N N . GLU B 1 115 ? 3.604 -26.547 -11.047 1 98.12 115 GLU B N 1
ATOM 2834 C CA . GLU B 1 115 ? 3.799 -27.984 -11.242 1 98.12 115 GLU B CA 1
ATOM 2835 C C . GLU B 1 115 ? 2.465 -28.719 -11.234 1 98.12 115 GLU B C 1
ATOM 2837 O O . GLU B 1 115 ? 2.184 -29.516 -12.148 1 98.12 115 GLU B O 1
ATOM 2842 N N . ALA B 1 116 ? 1.657 -28.469 -10.234 1 98.38 116 ALA B N 1
ATOM 2843 C CA . ALA B 1 116 ? 0.363 -29.141 -10.117 1 98.38 116 ALA B CA 1
ATOM 2844 C C . ALA B 1 116 ? -0.521 -28.844 -11.328 1 98.38 116 ALA B C 1
ATOM 2846 O O . ALA B 1 116 ? -1.146 -29.75 -11.883 1 98.38 116 ALA B O 1
ATOM 2847 N N . ALA B 1 117 ? -0.557 -27.594 -11.727 1 98.62 117 ALA B N 1
ATOM 2848 C CA . ALA B 1 117 ? -1.386 -27.172 -12.859 1 98.62 117 ALA B CA 1
ATOM 2849 C C . ALA B 1 117 ? -0.899 -27.797 -14.164 1 98.62 117 ALA B C 1
ATOM 2851 O O . ALA B 1 117 ? -1.705 -28.141 -15.023 1 98.62 117 ALA B O 1
ATOM 2852 N N . PHE B 1 118 ? 0.412 -27.922 -14.32 1 98.44 118 PHE B N 1
ATOM 2853 C CA . PHE B 1 118 ? 0.994 -28.562 -15.492 1 98.44 118 PHE B CA 1
ATOM 2854 C C . PHE B 1 118 ? 0.527 -30.016 -15.609 1 98.44 118 PHE B C 1
ATOM 2856 O O . PHE B 1 118 ? 0.018 -30.422 -16.656 1 98.44 118 PHE B O 1
ATOM 2863 N N . HIS B 1 119 ? 0.595 -30.734 -14.5 1 97.88 119 HIS B N 1
ATOM 2864 C CA . HIS B 1 119 ? 0.253 -32.156 -14.508 1 97.88 119 HIS B CA 1
ATOM 2865 C C . HIS B 1 119 ? -1.249 -32.344 -14.672 1 97.88 119 HIS B C 1
ATOM 2867 O O . HIS B 1 119 ? -1.686 -33.344 -15.234 1 97.88 119 HIS B O 1
ATOM 2873 N N . ALA B 1 120 ? -2.002 -31.344 -14.273 1 97.56 120 ALA B N 1
ATOM 2874 C CA . ALA B 1 120 ? -3.457 -31.422 -14.383 1 97.56 120 ALA B CA 1
ATOM 2875 C C . ALA B 1 120 ? -3.928 -30.922 -15.742 1 97.56 120 ALA B C 1
ATOM 2877 O O . ALA B 1 120 ? -5.125 -30.953 -16.047 1 97.56 120 ALA B O 1
ATOM 2878 N N . GLY B 1 121 ? -3.049 -30.406 -16.516 1 97.06 121 GLY B N 1
ATOM 2879 C CA . GLY B 1 121 ? -3.402 -29.906 -17.828 1 97.06 121 GLY B CA 1
ATOM 2880 C C . GLY B 1 121 ? -4.184 -28.594 -17.781 1 97.06 121 GLY B C 1
ATOM 2881 O O . GLY B 1 121 ? -5.074 -28.375 -18.594 1 97.06 121 GLY B O 1
ATOM 2882 N N . ARG B 1 122 ? -3.861 -27.734 -16.812 1 97.12 122 ARG B N 1
ATOM 2883 C CA . ARG B 1 122 ? -4.652 -26.516 -16.594 1 97.12 122 ARG B CA 1
ATOM 2884 C C . ARG B 1 122 ? -3.904 -25.281 -17.078 1 97.12 122 ARG B C 1
ATOM 2886 O O . ARG B 1 122 ? -4.344 -24.156 -16.844 1 97.12 122 ARG B O 1
ATOM 2893 N N . LEU B 1 123 ? -2.771 -25.516 -17.734 1 98.06 123 LEU B N 1
ATOM 2894 C CA . LEU B 1 123 ? -1.972 -24.422 -18.266 1 98.06 123 LEU B CA 1
ATOM 2895 C C . LEU B 1 123 ? -1.994 -24.422 -19.797 1 98.06 123 LEU B C 1
ATOM 2897 O O . LEU B 1 123 ? -1.196 -25.109 -20.422 1 98.06 123 LEU B O 1
ATOM 2901 N N . ASP B 1 124 ? -2.803 -23.547 -20.375 1 96.88 124 ASP B N 1
ATOM 2902 C CA . ASP B 1 124 ? -2.951 -23.516 -21.828 1 96.88 124 ASP B CA 1
ATOM 2903 C C . ASP B 1 124 ? -1.626 -23.188 -22.516 1 96.88 124 ASP B C 1
ATOM 2905 O O . ASP B 1 124 ? -1.297 -23.75 -23.562 1 96.88 124 ASP B O 1
ATOM 2909 N N . PHE B 1 125 ? -0.862 -22.328 -21.891 1 97.25 125 PHE B N 1
ATOM 2910 C CA . PHE B 1 125 ? 0.373 -21.859 -22.516 1 97.25 125 PHE B CA 1
ATOM 2911 C C . PHE B 1 125 ? 1.423 -22.969 -22.516 1 97.25 125 PHE B C 1
ATOM 2913 O O . PHE B 1 125 ? 2.453 -22.844 -23.188 1 97.25 125 PHE B O 1
ATOM 2920 N N . ALA B 1 126 ? 1.15 -24.125 -21.812 1 97.62 126 ALA B N 1
ATOM 2921 C CA . ALA B 1 126 ? 2.102 -25.234 -21.703 1 97.62 126 ALA B CA 1
ATOM 2922 C C . ALA B 1 126 ? 1.724 -26.375 -22.641 1 97.62 126 ALA B C 1
ATOM 2924 O O . ALA B 1 126 ? 2.279 -27.469 -22.531 1 97.62 126 ALA B O 1
ATOM 2925 N N . ALA B 1 127 ? 0.762 -26.125 -23.484 1 96.38 127 ALA B N 1
ATOM 2926 C CA . ALA B 1 127 ? 0.353 -27.156 -24.422 1 96.38 127 ALA B CA 1
ATOM 2927 C C . ALA B 1 127 ? 1.551 -27.703 -25.203 1 96.38 127 ALA B C 1
ATOM 2929 O O . ALA B 1 127 ? 2.377 -26.922 -25.688 1 96.38 127 ALA B O 1
ATOM 2930 N N . GLY B 1 128 ? 1.674 -28.969 -25.281 1 97.19 128 GLY B N 1
ATOM 2931 C CA . GLY B 1 128 ? 2.736 -29.609 -26.031 1 97.19 128 GLY B CA 1
ATOM 2932 C C . GLY B 1 128 ? 3.932 -30 -25.188 1 97.19 128 GLY B C 1
ATOM 2933 O O . GLY B 1 128 ? 4.73 -30.844 -25.578 1 97.19 128 GLY B O 1
ATOM 2934 N N . TYR B 1 129 ? 4.125 -29.281 -24.109 1 98.44 129 TYR B N 1
ATOM 2935 C CA . TYR B 1 129 ? 5.203 -29.656 -23.203 1 98.44 129 TYR B CA 1
ATOM 2936 C C . TYR B 1 129 ? 4.852 -30.906 -22.422 1 98.44 129 TYR B C 1
ATOM 2938 O O . TYR B 1 129 ? 3.697 -31.109 -22.031 1 98.44 129 TYR B O 1
ATOM 2946 N N . THR B 1 130 ? 5.852 -31.766 -22.109 1 98.19 130 THR B N 1
ATOM 2947 C CA . THR B 1 130 ? 5.574 -33.062 -21.516 1 98.19 130 THR B CA 1
ATOM 2948 C C . THR B 1 130 ? 6.281 -33.219 -20.172 1 98.19 130 THR B C 1
ATOM 2950 O O . THR B 1 130 ? 5.984 -34.125 -19.391 1 98.19 130 THR B O 1
ATOM 2953 N N . GLN B 1 131 ? 7.227 -32.312 -19.906 1 98.12 131 GLN B N 1
ATOM 2954 C CA . GLN B 1 131 ? 7.973 -32.375 -18.641 1 98.12 131 GLN B CA 1
ATOM 2955 C C . GLN B 1 131 ? 7.996 -31 -17.969 1 98.12 131 GLN B C 1
ATOM 2957 O O . GLN B 1 131 ? 8.094 -29.969 -18.641 1 98.12 131 GLN B O 1
ATOM 2962 N N . CYS B 1 132 ? 7.902 -31.047 -16.672 1 98.31 132 CYS B N 1
ATOM 2963 C CA . CYS B 1 132 ? 8.016 -29.875 -15.828 1 98.31 132 CYS B CA 1
ATOM 2964 C C . CYS B 1 132 ? 9.023 -30.094 -14.711 1 98.31 132 CYS B C 1
ATOM 2966 O O . CYS B 1 132 ? 8.828 -30.969 -13.852 1 98.31 132 CYS B O 1
ATOM 2968 N N . ARG B 1 133 ? 10.133 -29.344 -14.742 1 97.62 133 ARG B N 1
ATOM 2969 C CA . ARG B 1 133 ? 11.148 -29.391 -13.695 1 97.62 133 ARG B CA 1
ATOM 2970 C C . ARG B 1 133 ? 11.102 -28.141 -12.828 1 97.62 133 ARG B C 1
ATOM 2972 O O . ARG B 1 133 ? 11.258 -27.031 -13.328 1 97.62 133 ARG B O 1
ATOM 2979 N N . ARG B 1 134 ? 10.914 -28.344 -11.562 1 96.94 134 ARG B N 1
ATOM 2980 C CA . ARG B 1 134 ? 10.922 -27.203 -10.641 1 96.94 134 ARG B CA 1
ATOM 2981 C C . ARG B 1 134 ? 12.344 -26.828 -10.234 1 96.94 134 ARG B C 1
ATOM 2983 O O . ARG B 1 134 ? 13.25 -27.672 -10.289 1 96.94 134 ARG B O 1
ATOM 2990 N N . GLU B 1 135 ? 12.469 -25.609 -9.883 1 97 135 GLU B N 1
ATOM 2991 C CA . GLU B 1 135 ? 13.75 -25.109 -9.406 1 97 135 GLU B CA 1
ATOM 2992 C C . GLU B 1 135 ? 14.875 -25.469 -10.375 1 97 135 GLU B C 1
ATOM 2994 O O . GLU B 1 135 ? 15.883 -26.047 -9.969 1 97 135 GLU B O 1
ATOM 2999 N N . ALA B 1 136 ? 14.695 -25.109 -11.586 1 96.75 136 ALA B N 1
ATOM 3000 C CA . ALA B 1 136 ? 15.602 -25.5 -12.656 1 96.75 136 ALA B CA 1
ATOM 3001 C C . ALA B 1 136 ? 16.75 -24.516 -12.797 1 96.75 136 ALA B C 1
ATOM 3003 O O . ALA B 1 136 ? 16.531 -23.297 -12.789 1 96.75 136 ALA B O 1
ATOM 3004 N N . ARG B 1 137 ? 17.891 -24.953 -12.992 1 96.19 137 ARG B N 1
ATOM 3005 C CA . ARG B 1 137 ? 19.078 -24.125 -13.109 1 96.19 137 ARG B CA 1
ATOM 3006 C C . ARG B 1 137 ? 19.328 -23.75 -14.57 1 96.19 137 ARG B C 1
ATOM 3008 O O . ARG B 1 137 ? 19.172 -24.578 -15.461 1 96.19 137 ARG B O 1
ATOM 3015 N N . ARG B 1 138 ? 19.625 -22.547 -14.789 1 94.19 138 ARG B N 1
ATOM 3016 C CA . ARG B 1 138 ? 20.125 -22 -16.047 1 94.19 138 ARG B CA 1
ATOM 3017 C C . ARG B 1 138 ? 21.375 -21.172 -15.844 1 94.19 138 ARG B C 1
ATOM 3019 O O . ARG B 1 138 ? 21.312 -20 -15.5 1 94.19 138 ARG B O 1
ATOM 3026 N N . GLY B 1 139 ? 22.547 -21.672 -16.141 1 91.31 139 GLY B N 1
ATOM 3027 C CA . GLY B 1 139 ? 23.781 -21.016 -15.781 1 91.31 139 GLY B CA 1
ATOM 3028 C C . GLY B 1 139 ? 23.938 -20.844 -14.281 1 91.31 139 GLY B C 1
ATOM 3029 O O . GLY B 1 139 ? 23.922 -21.812 -13.531 1 91.31 139 GLY B O 1
ATOM 3030 N N . GLU B 1 140 ? 24.031 -19.594 -13.922 1 89.31 140 GLU B N 1
ATOM 3031 C CA . GLU B 1 140 ? 24.234 -19.297 -12.508 1 89.31 140 GLU B CA 1
ATOM 3032 C C . GLU B 1 140 ? 22.906 -18.969 -11.812 1 89.31 140 GLU B C 1
ATOM 3034 O O . GLU B 1 140 ? 22.875 -18.734 -10.609 1 89.31 140 GLU B O 1
ATOM 3039 N N . SER B 1 141 ? 21.844 -19.094 -12.641 1 92.25 141 SER B N 1
ATOM 3040 C CA . SER B 1 141 ? 20.562 -18.719 -12.078 1 92.25 141 SER B CA 1
ATOM 3041 C C . SER B 1 141 ? 19.656 -19.938 -11.922 1 92.25 141 SER B C 1
ATOM 3043 O O . SER B 1 141 ? 19.922 -21 -12.5 1 92.25 141 SER B O 1
ATOM 3045 N N . ARG B 1 142 ? 18.781 -19.812 -10.977 1 96.06 142 ARG B N 1
ATOM 3046 C CA . ARG B 1 142 ? 17.719 -20.781 -10.781 1 96.06 142 ARG B CA 1
ATOM 3047 C C . ARG B 1 142 ? 16.344 -20.156 -10.969 1 96.06 142 ARG B C 1
ATOM 3049 O O . ARG B 1 142 ? 16.078 -19.094 -10.406 1 96.06 142 ARG B O 1
ATOM 3056 N N . LEU B 1 143 ? 15.586 -20.797 -11.883 1 97.62 143 LEU B N 1
ATOM 3057 C CA . LEU B 1 143 ? 14.219 -20.328 -12.109 1 97.62 143 LEU B CA 1
ATOM 3058 C C . LEU B 1 143 ? 13.203 -21.312 -11.539 1 97.62 143 LEU B C 1
ATOM 3060 O O . LEU B 1 143 ? 13.547 -22.453 -11.242 1 97.62 143 LEU B O 1
ATOM 3064 N N . ASP B 1 144 ? 12.039 -20.891 -11.359 1 98.25 144 ASP B N 1
ATOM 3065 C CA . ASP B 1 144 ? 11.039 -21.656 -10.609 1 98.25 144 ASP B CA 1
ATOM 3066 C C . ASP B 1 144 ? 10.664 -22.938 -11.352 1 98.25 144 ASP B C 1
ATOM 3068 O O . ASP B 1 144 ? 10.383 -23.953 -10.719 1 98.25 144 ASP B O 1
ATOM 3072 N N . ALA B 1 145 ? 10.633 -22.859 -12.727 1 98.5 145 ALA B N 1
ATOM 3073 C CA . ALA B 1 145 ? 10.312 -24.062 -13.492 1 98.5 145 ALA B CA 1
ATOM 3074 C C . ALA B 1 145 ? 10.898 -24 -14.898 1 98.5 145 ALA B C 1
ATOM 3076 O O . ALA B 1 145 ? 11.164 -22.906 -15.414 1 98.5 145 ALA B O 1
ATOM 3077 N N . CYS B 1 146 ? 11.102 -25.156 -15.43 1 98.75 146 CYS B N 1
ATOM 3078 C CA . CYS B 1 146 ? 11.438 -25.328 -16.828 1 98.75 146 CYS B CA 1
ATOM 3079 C C . CYS B 1 146 ? 10.586 -26.422 -17.469 1 98.75 146 CYS B C 1
ATOM 3081 O O . CYS B 1 146 ? 10.547 -27.547 -16.969 1 98.75 146 CYS B O 1
ATOM 3083 N N . LEU B 1 147 ? 9.828 -26.031 -18.453 1 98.75 147 LEU B N 1
ATOM 3084 C CA . LEU B 1 147 ? 9.031 -27 -19.219 1 98.75 147 LEU B CA 1
ATOM 3085 C C . LEU B 1 147 ? 9.766 -27.422 -20.484 1 98.75 147 LEU B C 1
ATOM 3087 O O . LEU B 1 147 ? 10.375 -26.594 -21.172 1 98.75 147 LEU B O 1
ATOM 3091 N N . THR B 1 148 ? 9.75 -28.734 -20.734 1 98.38 148 THR B N 1
ATOM 3092 C CA . THR B 1 148 ? 10.359 -29.25 -21.938 1 98.38 148 THR B CA 1
ATOM 3093 C C . THR B 1 148 ? 9.398 -30.203 -22.656 1 98.38 148 THR B C 1
ATOM 3095 O O . THR B 1 148 ? 8.492 -30.766 -22.031 1 98.38 148 THR B O 1
ATOM 3098 N N . GLY B 1 149 ? 9.461 -30.234 -23.875 1 96.94 149 GLY B N 1
ATOM 3099 C CA . GLY B 1 149 ? 8.672 -31.109 -24.75 1 96.94 149 GLY B CA 1
ATOM 3100 C C . GLY B 1 149 ? 9.297 -31.312 -26.109 1 96.94 149 GLY B C 1
ATOM 3101 O O . GLY B 1 149 ? 10.242 -30.609 -26.484 1 96.94 149 GLY B O 1
ATOM 3102 N N . PRO B 1 150 ? 8.852 -32.406 -26.797 1 95.81 150 PRO B N 1
ATOM 3103 C CA . PRO B 1 150 ? 9.406 -32.688 -28.109 1 95.81 150 PRO B CA 1
ATOM 3104 C C . PRO B 1 150 ? 9.195 -31.547 -29.094 1 95.81 150 PRO B C 1
ATOM 3106 O O . PRO B 1 150 ? 8.102 -30.984 -29.172 1 95.81 150 PRO B O 1
ATOM 3109 N N . ASP B 1 151 ? 10.242 -31.125 -29.812 1 94.62 151 ASP B N 1
ATOM 3110 C CA . ASP B 1 151 ? 10.242 -30.172 -30.922 1 94.62 151 ASP B CA 1
ATOM 3111 C C . ASP B 1 151 ? 9.812 -28.781 -30.453 1 94.62 151 ASP B C 1
ATOM 3113 O O . ASP B 1 151 ? 9.227 -28.031 -31.234 1 94.62 151 ASP B O 1
ATOM 3117 N N . LEU B 1 152 ? 9.891 -28.516 -29.172 1 96.88 152 LEU B N 1
ATOM 3118 C CA . LEU B 1 152 ? 9.609 -27.188 -28.609 1 96.88 152 LEU B CA 1
ATOM 3119 C C . LEU B 1 152 ? 10.828 -26.641 -27.875 1 96.88 152 LEU B C 1
ATOM 3121 O O . LEU B 1 152 ? 11.562 -27.391 -27.234 1 96.88 152 LEU B O 1
ATOM 3125 N N . PRO B 1 153 ? 11.055 -25.359 -28.016 1 97.81 153 PRO B N 1
ATOM 3126 C CA . PRO B 1 153 ? 12.102 -24.781 -27.172 1 97.81 153 PRO B CA 1
ATOM 3127 C C . PRO B 1 153 ? 11.75 -24.844 -25.688 1 97.81 153 PRO B C 1
ATOM 3129 O O . PRO B 1 153 ? 10.57 -24.797 -25.328 1 97.81 153 PRO B O 1
ATOM 3132 N N . PRO B 1 154 ? 12.758 -24.953 -24.812 1 98.31 154 PRO B N 1
ATOM 3133 C CA . PRO B 1 154 ? 12.461 -24.906 -23.375 1 98.31 154 PRO B CA 1
ATOM 3134 C C . PRO B 1 154 ? 11.727 -23.625 -22.969 1 98.31 154 PRO B C 1
ATOM 3136 O O . PRO B 1 154 ? 11.992 -22.562 -23.531 1 98.31 154 PRO B O 1
ATOM 3139 N N . LEU B 1 155 ? 10.75 -23.812 -22.125 1 98.81 155 LEU B N 1
ATOM 3140 C CA . LEU B 1 155 ? 10.039 -22.688 -21.547 1 98.81 155 LEU B CA 1
ATOM 3141 C C . LEU B 1 155 ? 10.43 -22.5 -20.078 1 98.81 155 LEU B C 1
ATOM 3143 O O . LEU B 1 155 ? 10.148 -23.359 -19.234 1 98.81 155 LEU B O 1
ATOM 3147 N N . TRP B 1 156 ? 11.117 -21.344 -19.812 1 98.75 156 TRP B N 1
ATOM 3148 C CA . TRP B 1 156 ? 11.516 -20.969 -18.453 1 98.75 156 TRP B CA 1
ATOM 3149 C C . TRP B 1 156 ? 10.453 -20.109 -17.781 1 98.75 156 TRP B C 1
ATOM 3151 O O . TRP B 1 156 ? 10 -19.109 -18.359 1 98.75 156 TRP B O 1
ATOM 3161 N N . VAL B 1 157 ? 10.023 -20.547 -16.562 1 98.81 157 VAL B N 1
ATOM 3162 C CA . VAL B 1 157 ? 8.914 -19.859 -15.898 1 98.81 157 VAL B CA 1
ATOM 3163 C C . VAL B 1 157 ? 9.359 -19.328 -14.547 1 98.81 157 VAL B C 1
ATOM 3165 O O . VAL B 1 157 ? 9.961 -20.047 -13.75 1 98.81 157 VAL B O 1
ATOM 3168 N N . GLU B 1 158 ? 9.211 -18.062 -14.336 1 98.69 158 GLU B N 1
ATOM 3169 C CA . GLU B 1 158 ? 9.367 -17.406 -13.039 1 98.69 158 GLU B CA 1
ATOM 3170 C C . GLU B 1 158 ? 8.008 -17.141 -12.391 1 98.69 158 GLU B C 1
ATOM 3172 O O . GLU B 1 158 ? 7.098 -16.625 -13.031 1 98.69 158 GLU B O 1
ATOM 3177 N N . CYS B 1 159 ? 7.934 -17.484 -11.086 1 98.69 159 CYS B N 1
ATOM 3178 C CA . CYS B 1 159 ? 6.648 -17.391 -10.398 1 98.69 159 CYS B CA 1
ATOM 3179 C C . CYS B 1 159 ? 6.672 -16.312 -9.328 1 98.69 159 CYS B C 1
ATOM 3181 O O . CYS B 1 159 ? 7.684 -16.125 -8.648 1 98.69 159 CYS B O 1
ATOM 3183 N N . LYS B 1 160 ? 5.609 -15.617 -9.18 1 98.69 160 LYS B N 1
ATOM 3184 C CA . LYS B 1 160 ? 5.43 -14.625 -8.125 1 98.69 160 LYS B CA 1
ATOM 3185 C C . LYS B 1 160 ? 4.098 -14.812 -7.41 1 98.69 160 LYS B C 1
ATOM 3187 O O . LYS B 1 160 ? 3.102 -15.195 -8.031 1 98.69 160 LYS B O 1
ATOM 3192 N N . ASN B 1 161 ? 4.047 -14.57 -6.113 1 98.62 161 ASN B N 1
ATOM 3193 C CA . ASN B 1 161 ? 2.832 -14.5 -5.309 1 98.62 161 ASN B CA 1
ATOM 3194 C C . ASN B 1 161 ? 2.277 -13.078 -5.254 1 98.62 161 ASN B C 1
ATOM 3196 O O . ASN B 1 161 ? 2.98 -12.148 -4.855 1 98.62 161 ASN B O 1
ATOM 3200 N N . VAL B 1 162 ? 1.046 -12.891 -5.715 1 98.62 162 VAL B N 1
ATOM 3201 C CA . VAL B 1 162 ? 0.444 -11.562 -5.781 1 98.62 162 VAL B CA 1
ATOM 3202 C C . VAL B 1 162 ? -0.644 -11.438 -4.715 1 98.62 162 VAL B C 1
ATOM 3204 O O . VAL B 1 162 ? -1.631 -12.18 -4.738 1 98.62 162 VAL B O 1
ATOM 3207 N N . THR B 1 163 ? -0.431 -10.453 -3.795 1 97.56 163 THR B N 1
ATOM 3208 C CA . THR B 1 163 ? -1.387 -10.297 -2.703 1 97.56 163 THR B CA 1
ATOM 3209 C C . THR B 1 163 ? -1.96 -8.883 -2.684 1 97.56 163 THR B C 1
ATOM 3211 O O . THR B 1 163 ? -2.867 -8.586 -1.904 1 97.56 163 THR B O 1
ATOM 3214 N N . MET B 1 164 ? -1.466 -8.039 -3.521 1 95.94 164 MET B N 1
ATOM 3215 C CA . MET B 1 164 ? -1.899 -6.645 -3.5 1 95.94 164 MET B CA 1
ATOM 3216 C C . MET B 1 164 ? -2.918 -6.375 -4.602 1 95.94 164 MET B C 1
ATOM 3218 O O . MET B 1 164 ? -2.73 -6.801 -5.742 1 95.94 164 MET B O 1
ATOM 3222 N N . VAL B 1 165 ? -4.031 -5.805 -4.246 1 93.81 165 VAL B N 1
ATOM 3223 C CA . VAL B 1 165 ? -5.008 -5.305 -5.207 1 93.81 165 VAL B CA 1
ATOM 3224 C C . VAL B 1 165 ? -5.332 -3.844 -4.898 1 93.81 165 VAL B C 1
ATOM 3226 O O . VAL B 1 165 ? -5.641 -3.498 -3.756 1 93.81 165 VAL B O 1
ATOM 3229 N N . GLU B 1 166 ? -5.09 -3.018 -5.848 1 88.69 166 GLU B N 1
ATOM 3230 C CA . GLU B 1 166 ? -5.398 -1.594 -5.758 1 88.69 166 GLU B CA 1
ATOM 3231 C C . GLU B 1 166 ? -6.309 -1.15 -6.898 1 88.69 166 GLU B C 1
ATOM 3233 O O . GLU B 1 166 ? -5.977 -1.335 -8.07 1 88.69 166 GLU B O 1
ATOM 3238 N N . ASP B 1 167 ? -7.441 -0.538 -6.566 1 83.06 167 ASP B N 1
ATOM 3239 C CA . ASP B 1 167 ? -8.398 -0.056 -7.555 1 83.06 167 ASP B CA 1
ATOM 3240 C C . ASP B 1 167 ? -8.789 -1.166 -8.531 1 83.06 167 ASP B C 1
ATOM 3242 O O . ASP B 1 167 ? -8.773 -0.963 -9.742 1 83.06 167 ASP B O 1
ATOM 3246 N N . GLY B 1 168 ? -8.938 -2.389 -7.973 1 89 168 GLY B N 1
ATOM 3247 C CA . GLY B 1 168 ? -9.391 -3.525 -8.758 1 89 168 GLY B CA 1
ATOM 3248 C C . GLY B 1 168 ? -8.289 -4.156 -9.586 1 89 168 GLY B C 1
ATOM 3249 O O . GLY B 1 168 ? -8.531 -5.117 -10.32 1 89 168 GLY B O 1
ATOM 3250 N N . VAL B 1 169 ? -7.129 -3.635 -9.5 1 93.31 169 VAL B N 1
ATOM 3251 C CA . VAL B 1 169 ? -5.988 -4.16 -10.25 1 93.31 169 VAL B CA 1
ATOM 3252 C C . VAL B 1 169 ? -5.086 -4.961 -9.312 1 93.31 169 VAL B C 1
ATOM 3254 O O . VAL B 1 169 ? -4.586 -4.434 -8.32 1 93.31 169 VAL B O 1
ATOM 3257 N N . ALA B 1 170 ? -4.965 -6.246 -9.57 1 97.5 170 ALA B N 1
ATOM 3258 C CA . ALA B 1 170 ? -3.916 -7.008 -8.898 1 97.5 170 ALA B CA 1
ATOM 3259 C C . ALA B 1 170 ? -2.531 -6.535 -9.336 1 97.5 170 ALA B C 1
ATOM 3261 O O . ALA B 1 170 ? -2.283 -6.332 -10.523 1 97.5 170 ALA B O 1
ATOM 3262 N N . CYS B 1 171 ? -1.699 -6.336 -8.32 1 96.62 171 CYS B N 1
ATOM 3263 C CA . CYS B 1 171 ? -0.443 -5.684 -8.664 1 96.62 171 CYS B CA 1
ATOM 3264 C C . CYS B 1 171 ? 0.736 -6.367 -7.984 1 96.62 171 CYS B C 1
ATOM 3266 O O . CYS B 1 171 ? 0.594 -6.906 -6.887 1 96.62 171 CYS B O 1
ATOM 3268 N N . PHE B 1 172 ? 1.818 -6.293 -8.656 1 97.75 172 PHE B N 1
ATOM 3269 C CA . PHE B 1 172 ? 3.113 -6.727 -8.148 1 97.75 172 PHE B CA 1
ATOM 3270 C C . PHE B 1 172 ? 4.211 -5.746 -8.547 1 97.75 172 PHE B C 1
ATOM 3272 O O . PHE B 1 172 ? 4.199 -5.219 -9.664 1 97.75 172 PHE B O 1
ATOM 3279 N N . PRO B 1 173 ? 5.207 -5.5 -7.617 1 97.56 173 PRO B N 1
ATOM 3280 C CA . PRO B 1 173 ? 5.363 -6.062 -6.277 1 97.56 173 PRO B CA 1
ATOM 3281 C C . PRO B 1 173 ? 4.676 -5.223 -5.199 1 97.56 173 PRO B C 1
ATOM 3283 O O . PRO B 1 173 ? 4.203 -4.117 -5.484 1 97.56 173 PRO B O 1
ATOM 3286 N N . ASP B 1 174 ? 4.547 -5.797 -3.988 1 94.94 174 ASP B N 1
ATOM 3287 C CA . ASP B 1 174 ? 3.982 -5.031 -2.885 1 94.94 174 ASP B CA 1
ATOM 3288 C C . ASP B 1 174 ? 5.078 -4.328 -2.084 1 94.94 174 ASP B C 1
ATOM 3290 O O . ASP B 1 174 ? 4.805 -3.736 -1.038 1 94.94 174 ASP B O 1
ATOM 3294 N N . ALA B 1 175 ? 6.293 -4.41 -2.492 1 93.81 175 ALA B N 1
ATOM 3295 C CA . ALA B 1 175 ? 7.473 -3.721 -1.977 1 93.81 175 ALA B CA 1
ATOM 3296 C C . ALA B 1 175 ? 8.531 -3.564 -3.062 1 93.81 175 ALA B C 1
ATOM 3298 O O . ALA B 1 175 ? 8.594 -4.359 -4.004 1 93.81 175 ALA B O 1
ATOM 3299 N N . ALA B 1 176 ? 9.328 -2.525 -2.926 1 93.5 176 ALA B N 1
ATOM 3300 C CA . ALA B 1 176 ? 10.438 -2.414 -3.867 1 93.5 176 ALA B CA 1
ATOM 3301 C C . ALA B 1 176 ? 11.25 -3.707 -3.92 1 93.5 176 ALA B C 1
ATOM 3303 O O . ALA B 1 176 ? 11.508 -4.324 -2.887 1 93.5 176 ALA B O 1
ATOM 3304 N N . THR B 1 177 ? 11.641 -4.152 -5.141 1 95.94 177 THR B N 1
ATOM 3305 C CA . THR B 1 177 ? 12.234 -5.48 -5.242 1 95.94 177 THR B CA 1
ATOM 3306 C C . THR B 1 177 ? 13.375 -5.484 -6.258 1 95.94 177 THR B C 1
ATOM 3308 O O . THR B 1 177 ? 13.133 -5.516 -7.465 1 95.94 177 THR B O 1
ATOM 3311 N N . GLU B 1 178 ? 14.562 -5.527 -5.793 1 94.62 178 GLU B N 1
ATOM 3312 C CA . GLU B 1 178 ? 15.734 -5.66 -6.652 1 94.62 178 GLU B CA 1
ATOM 3313 C C . GLU B 1 178 ? 15.805 -7.047 -7.285 1 94.62 178 GLU B C 1
ATOM 3315 O O . GLU B 1 178 ? 16.125 -7.184 -8.469 1 94.62 178 GLU B O 1
ATOM 3320 N N . ARG B 1 179 ? 15.5 -8.078 -6.523 1 94.62 179 ARG B N 1
ATOM 3321 C CA . ARG B 1 179 ? 15.539 -9.445 -7.023 1 94.62 179 ARG B CA 1
ATOM 3322 C C . ARG B 1 179 ? 14.516 -9.648 -8.141 1 94.62 179 ARG B C 1
ATOM 3324 O O . ARG B 1 179 ? 14.805 -10.328 -9.133 1 94.62 179 ARG B O 1
ATOM 3331 N N . GLY B 1 180 ? 13.352 -9.062 -7.973 1 96.75 180 GLY B N 1
ATOM 3332 C CA . GLY B 1 180 ? 12.344 -9.148 -9.023 1 96.75 180 GLY B CA 1
ATOM 3333 C C . GLY B 1 180 ? 12.812 -8.547 -10.336 1 96.75 180 GLY B C 1
ATOM 3334 O O . GLY B 1 180 ? 12.57 -9.125 -11.406 1 96.75 180 GLY B O 1
ATOM 3335 N N . ARG B 1 181 ? 13.469 -7.457 -10.258 1 97.94 181 ARG B N 1
ATOM 3336 C CA . ARG B 1 181 ? 13.984 -6.785 -11.445 1 97.94 181 ARG B CA 1
ATOM 3337 C C . ARG B 1 181 ? 15.047 -7.633 -12.133 1 97.94 181 ARG B C 1
ATOM 3339 O O . ARG B 1 181 ? 15.062 -7.746 -13.359 1 97.94 181 ARG B O 1
ATOM 3346 N N . LYS B 1 182 ? 15.852 -8.242 -11.344 1 97.12 182 LYS B N 1
ATOM 3347 C CA . LYS B 1 182 ? 16.906 -9.102 -11.891 1 97.12 182 LYS B CA 1
ATOM 3348 C C . LYS B 1 182 ? 16.297 -10.273 -12.664 1 97.12 182 LYS B C 1
ATOM 3350 O O . LYS B 1 182 ? 16.781 -10.633 -13.734 1 97.12 182 LYS B O 1
ATOM 3355 N N . HIS B 1 183 ? 15.266 -10.805 -12.125 1 98 183 HIS B N 1
ATOM 3356 C CA . HIS B 1 183 ? 14.609 -11.93 -12.789 1 98 183 HIS B CA 1
ATOM 3357 C C . HIS B 1 183 ? 14.039 -11.516 -14.141 1 98 183 HIS B C 1
ATOM 3359 O O . HIS B 1 183 ? 14.125 -12.266 -15.109 1 98 183 HIS B O 1
ATOM 3365 N N . LEU B 1 184 ? 13.438 -10.336 -14.219 1 98.56 184 LEU B N 1
ATOM 3366 C CA . LEU B 1 184 ? 12.898 -9.852 -15.484 1 98.56 184 LEU B CA 1
ATOM 3367 C C . LEU B 1 184 ? 14 -9.727 -16.531 1 98.56 184 LEU B C 1
ATOM 3369 O O . LEU B 1 184 ? 13.812 -10.117 -17.688 1 98.56 184 LEU B O 1
ATOM 3373 N N . ARG B 1 185 ? 15.141 -9.203 -16.125 1 98.19 185 ARG B N 1
ATOM 3374 C CA . ARG B 1 185 ? 16.266 -9.07 -17.031 1 98.19 185 ARG B CA 1
ATOM 3375 C C . ARG B 1 185 ? 16.75 -10.438 -17.516 1 98.19 185 ARG B C 1
ATOM 3377 O O . ARG B 1 185 ? 17.047 -10.609 -18.703 1 98.19 185 ARG B O 1
ATOM 3384 N N . GLU B 1 186 ? 16.766 -11.32 -16.594 1 98.19 186 GLU B N 1
ATOM 3385 C CA . GLU B 1 186 ? 17.172 -12.68 -16.938 1 98.19 186 GLU B CA 1
ATOM 3386 C C . GLU B 1 186 ? 16.219 -13.305 -17.953 1 98.19 186 GLU B C 1
ATOM 3388 O O . GLU B 1 186 ? 16.641 -13.961 -18.906 1 98.19 186 GLU B O 1
ATOM 3393 N N . LEU B 1 187 ? 14.945 -13.125 -17.781 1 98.69 187 LEU B N 1
ATOM 3394 C CA . LEU B 1 187 ? 13.953 -13.688 -18.688 1 98.69 187 LEU B CA 1
ATOM 3395 C C . LEU B 1 187 ? 14.102 -13.078 -20.078 1 98.69 187 LEU B C 1
ATOM 3397 O O . LEU B 1 187 ? 13.961 -13.781 -21.094 1 98.69 187 LEU B O 1
ATOM 3401 N N . MET B 1 188 ? 14.375 -11.805 -20.125 1 98.69 188 MET B N 1
ATOM 3402 C CA . MET B 1 188 ? 14.609 -11.156 -21.406 1 98.69 188 MET B CA 1
ATOM 3403 C C . MET B 1 188 ? 15.812 -11.773 -22.109 1 98.69 188 MET B C 1
ATOM 3405 O O . MET B 1 188 ? 15.797 -11.961 -23.328 1 98.69 188 MET B O 1
ATOM 3409 N N . ASP B 1 189 ? 16.812 -12.047 -21.344 1 98.25 189 ASP B N 1
ATOM 3410 C CA . ASP B 1 189 ? 18.016 -12.672 -21.891 1 98.25 189 ASP B CA 1
ATOM 3411 C C . ASP B 1 189 ? 17.703 -14.062 -22.453 1 98.25 189 ASP B C 1
ATOM 3413 O O . ASP B 1 189 ? 18.219 -14.445 -23.5 1 98.25 189 ASP B O 1
ATOM 3417 N N . ILE B 1 190 ? 16.891 -14.758 -21.812 1 98.44 190 ILE B N 1
ATOM 3418 C CA . ILE B 1 190 ? 16.5 -16.094 -22.25 1 98.44 190 ILE B CA 1
ATOM 3419 C C . ILE B 1 190 ? 15.82 -16.016 -23.609 1 98.44 190 ILE B C 1
ATOM 3421 O O . ILE B 1 190 ? 16.156 -16.766 -24.531 1 98.44 190 ILE B O 1
ATOM 3425 N N . VAL B 1 191 ? 14.93 -15.102 -23.75 1 98.69 191 VAL B N 1
ATOM 3426 C CA . VAL B 1 191 ? 14.219 -14.914 -25 1 98.69 191 VAL B CA 1
ATOM 3427 C C . VAL B 1 191 ? 15.203 -14.531 -26.109 1 98.69 191 VAL B C 1
ATOM 3429 O O . VAL B 1 191 ? 15.117 -15.039 -27.219 1 98.69 191 VAL B O 1
ATOM 3432 N N . ARG B 1 192 ? 16.109 -13.703 -25.766 1 98 192 ARG B N 1
ATOM 3433 C CA . ARG B 1 192 ? 17.125 -13.281 -26.719 1 98 192 ARG B CA 1
ATOM 3434 C C . ARG B 1 192 ? 17.922 -14.477 -27.234 1 98 192 ARG B C 1
ATOM 3436 O O . ARG B 1 192 ? 18.344 -14.492 -28.391 1 98 192 ARG B O 1
ATOM 3443 N N . CYS B 1 193 ? 18.078 -15.469 -26.469 1 97.38 193 CYS B N 1
ATOM 3444 C CA . CYS B 1 193 ? 18.844 -16.656 -26.812 1 97.38 193 CYS B CA 1
ATOM 3445 C C . CYS B 1 193 ? 18 -17.656 -27.578 1 97.38 193 CYS B C 1
ATOM 3447 O O . CYS B 1 193 ? 18.453 -18.766 -27.875 1 97.38 193 CYS B O 1
ATOM 3449 N N . GLY B 1 194 ? 16.797 -17.406 -27.797 1 97.5 194 GLY B N 1
ATOM 3450 C CA . GLY B 1 194 ? 15.961 -18.234 -28.656 1 97.5 194 GLY B CA 1
ATOM 3451 C C . GLY B 1 194 ? 15.102 -19.219 -27.875 1 97.5 194 GLY B C 1
ATOM 3452 O O . GLY B 1 194 ? 14.469 -20.094 -28.469 1 97.5 194 GLY B O 1
ATOM 3453 N N . GLU B 1 195 ? 15.062 -19.016 -26.578 1 98.06 195 GLU B N 1
ATOM 3454 C CA . GLU B 1 195 ? 14.195 -19.844 -25.75 1 98.06 195 GLU B CA 1
ATOM 3455 C C . GLU B 1 195 ? 12.938 -19.094 -25.344 1 98.06 195 GLU B C 1
ATOM 3457 O O . GLU B 1 195 ? 12.805 -17.906 -25.609 1 98.06 195 GLU B O 1
ATOM 3462 N N . ARG B 1 196 ? 11.984 -19.828 -24.797 1 98.62 196 ARG B N 1
ATOM 3463 C CA . ARG B 1 196 ? 10.758 -19.203 -24.312 1 98.62 196 ARG B CA 1
ATOM 3464 C C . ARG B 1 196 ? 10.852 -18.875 -22.828 1 98.62 196 ARG B C 1
ATOM 3466 O O . ARG B 1 196 ? 11.445 -19.625 -22.062 1 98.62 196 ARG B O 1
ATOM 3473 N N . ALA B 1 197 ? 10.375 -17.734 -22.375 1 98.81 197 ALA B N 1
ATOM 3474 C CA . ALA B 1 197 ? 10.359 -17.297 -20.984 1 98.81 197 ALA B CA 1
ATOM 3475 C C . ALA B 1 197 ? 9 -16.719 -20.609 1 98.81 197 ALA B C 1
ATOM 3477 O O . ALA B 1 197 ? 8.375 -16.016 -21.406 1 98.81 197 ALA B O 1
ATOM 3478 N N . ALA B 1 198 ? 8.547 -17.047 -19.391 1 98.88 198 ALA B N 1
ATOM 3479 C CA . ALA B 1 198 ? 7.234 -16.578 -18.953 1 98.88 198 ALA B CA 1
ATOM 3480 C C . ALA B 1 198 ? 7.254 -16.188 -17.484 1 98.88 198 ALA B C 1
ATOM 3482 O O . ALA B 1 198 ? 7.977 -16.781 -16.672 1 98.88 198 ALA B O 1
ATOM 3483 N N . MET B 1 199 ? 6.523 -15.172 -17.203 1 98.81 199 MET B N 1
ATOM 3484 C CA . MET B 1 199 ? 6.164 -14.836 -15.828 1 98.81 199 MET B CA 1
ATOM 3485 C C . MET B 1 199 ? 4.812 -15.438 -15.461 1 98.81 199 MET B C 1
ATOM 3487 O O . MET B 1 199 ? 3.828 -15.25 -16.172 1 98.81 199 MET B O 1
ATOM 3491 N N . PHE B 1 200 ? 4.793 -16.203 -14.383 1 98.81 200 PHE B N 1
ATOM 3492 C CA . PHE B 1 200 ? 3.576 -16.75 -13.789 1 98.81 200 PHE B CA 1
ATOM 3493 C C . PHE B 1 200 ? 3.219 -16 -12.508 1 98.81 200 PHE B C 1
ATOM 3495 O O . PHE B 1 200 ? 3.848 -16.219 -11.469 1 98.81 200 PHE B O 1
AT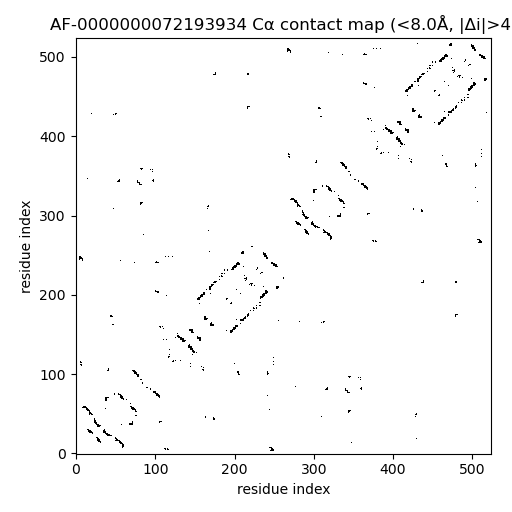OM 3502 N N . TYR B 1 201 ? 2.271 -15.086 -12.57 1 98.88 201 TYR B N 1
ATOM 3503 C CA . TYR B 1 201 ? 1.787 -14.367 -11.398 1 98.88 201 TYR B CA 1
ATOM 3504 C C . TYR B 1 201 ? 0.554 -15.039 -10.812 1 98.88 201 TYR B C 1
ATOM 3506 O O . TYR B 1 201 ? -0.502 -15.078 -11.445 1 98.88 201 TYR B O 1
ATOM 3514 N N . LEU B 1 202 ? 0.701 -15.586 -9.648 1 98.88 202 LEU B N 1
ATOM 3515 C CA . LEU B 1 202 ? -0.44 -16.203 -8.992 1 98.88 202 LEU B CA 1
ATOM 3516 C C . LEU B 1 202 ? -1.133 -15.227 -8.055 1 98.88 202 LEU B C 1
ATOM 3518 O O . LEU B 1 202 ? -0.614 -14.914 -6.977 1 98.88 202 LEU B O 1
ATOM 3522 N N . VAL B 1 203 ? -2.324 -14.75 -8.469 1 98.81 203 VAL B N 1
ATOM 3523 C CA . VAL B 1 203 ? -3.102 -13.789 -7.691 1 98.81 203 VAL B CA 1
ATOM 3524 C C . VAL B 1 203 ? -3.98 -14.531 -6.688 1 98.81 203 VAL B C 1
ATOM 3526 O O . VAL B 1 203 ? -5.051 -15.031 -7.039 1 98.81 203 VAL B O 1
ATOM 3529 N N . GLN B 1 204 ? -3.539 -14.539 -5.441 1 98.62 204 GLN B N 1
ATOM 3530 C CA . GLN B 1 204 ? -4.219 -15.359 -4.445 1 98.62 204 GLN B CA 1
ATOM 3531 C C . GLN B 1 204 ? -5.242 -14.539 -3.664 1 98.62 204 GLN B C 1
ATOM 3533 O O . GLN B 1 204 ? -5.258 -14.57 -2.432 1 98.62 204 GLN B O 1
ATOM 3538 N N . ARG B 1 205 ? -6.09 -13.898 -4.32 1 96.69 205 ARG B N 1
ATOM 3539 C CA . ARG B 1 205 ? -7.285 -13.219 -3.834 1 96.69 205 ARG B CA 1
ATOM 3540 C C . ARG B 1 205 ? -8.273 -12.969 -4.969 1 96.69 205 ARG B C 1
ATOM 3542 O O . ARG B 1 205 ? -7.875 -12.859 -6.133 1 96.69 205 ARG B O 1
ATOM 3549 N N . PRO B 1 206 ? -9.555 -12.828 -4.664 1 95.75 206 PRO B N 1
ATOM 3550 C CA . PRO B 1 206 ? -10.586 -12.906 -5.707 1 95.75 206 PRO B CA 1
ATOM 3551 C C . PRO B 1 206 ? -10.961 -11.539 -6.273 1 95.75 206 PRO B C 1
ATOM 3553 O O . PRO B 1 206 ? -11.695 -11.453 -7.258 1 95.75 206 PRO B O 1
ATOM 3556 N N . ASP B 1 207 ? -10.469 -10.445 -5.75 1 92.94 207 ASP B N 1
ATOM 3557 C CA . ASP B 1 207 ? -11.109 -9.156 -5.977 1 92.94 207 ASP B CA 1
ATOM 3558 C C . ASP B 1 207 ? -10.336 -8.328 -6.996 1 92.94 207 ASP B C 1
ATOM 3560 O O . ASP B 1 207 ? -10.648 -7.156 -7.223 1 92.94 207 ASP B O 1
ATOM 3564 N N . GLY B 1 208 ? -9.344 -8.898 -7.602 1 94.69 208 GLY B N 1
ATOM 3565 C CA . GLY B 1 208 ? -8.68 -8.242 -8.719 1 94.69 208 GLY B CA 1
ATOM 3566 C C . GLY B 1 208 ? -9.32 -8.562 -10.062 1 94.69 208 GLY B C 1
ATOM 3567 O O . GLY B 1 208 ? -9.695 -9.703 -10.32 1 94.69 208 GLY B O 1
ATOM 3568 N N . HIS B 1 209 ? -9.367 -7.586 -10.984 1 95.38 209 HIS B N 1
ATOM 3569 C CA . HIS B 1 209 ? -10.055 -7.781 -12.258 1 95.38 209 HIS B CA 1
ATOM 3570 C C . HIS B 1 209 ? -9.062 -7.836 -13.414 1 95.38 209 HIS B C 1
ATOM 3572 O O . HIS B 1 209 ? -9.406 -8.273 -14.516 1 95.38 209 HIS B O 1
ATOM 3578 N N . CYS B 1 210 ? -7.98 -7.344 -13.227 1 97.56 210 CYS B N 1
ATOM 3579 C CA . CYS B 1 210 ? -6.844 -7.398 -14.133 1 97.56 210 CYS B CA 1
ATOM 3580 C C . CYS B 1 210 ? -5.527 -7.359 -13.367 1 97.56 210 CYS B C 1
ATOM 3582 O O . CYS B 1 210 ? -5.527 -7.352 -12.133 1 97.56 210 CYS B O 1
ATOM 3584 N N . PHE B 1 211 ? -4.453 -7.527 -14.18 1 98.31 211 PHE B N 1
ATOM 3585 C CA . PHE B 1 211 ? -3.141 -7.523 -13.547 1 98.31 211 PHE B CA 1
ATOM 3586 C C . PHE B 1 211 ? -2.23 -6.484 -14.195 1 98.31 211 PHE B C 1
ATOM 3588 O O . PHE B 1 211 ? -2.234 -6.32 -15.414 1 98.31 211 PHE B O 1
ATOM 3595 N N . GLY B 1 212 ? -1.435 -5.855 -13.312 1 97.31 212 GLY B N 1
ATOM 3596 C CA . GLY B 1 212 ? -0.367 -4.988 -13.789 1 97.31 212 GLY B CA 1
ATOM 3597 C C . GLY B 1 212 ? 0.73 -4.777 -12.758 1 97.31 212 GLY B C 1
ATOM 3598 O O . GLY B 1 212 ? 0.56 -5.109 -11.586 1 97.31 212 GLY B O 1
ATOM 3599 N N . PRO B 1 213 ? 1.895 -4.285 -13.25 1 97.62 213 PRO B N 1
ATOM 3600 C CA . PRO B 1 213 ? 2.955 -3.959 -12.289 1 97.62 213 PRO B CA 1
ATOM 3601 C C . PRO B 1 213 ? 2.584 -2.795 -11.375 1 97.62 213 PRO B C 1
ATOM 3603 O O . PRO B 1 213 ? 1.796 -1.928 -11.758 1 97.62 213 PRO B O 1
ATOM 3606 N N . ALA B 1 214 ? 3.076 -2.863 -10.141 1 95 214 ALA B N 1
ATOM 3607 C CA . ALA B 1 214 ? 2.844 -1.796 -9.172 1 95 214 ALA B CA 1
ATOM 3608 C C . ALA B 1 214 ? 3.855 -0.667 -9.344 1 95 214 ALA B C 1
ATOM 3610 O O . ALA B 1 214 ? 4.816 -0.563 -8.578 1 95 214 ALA B O 1
ATOM 3611 N N . ASP B 1 215 ? 3.613 0.224 -10.234 1 93 215 ASP B N 1
ATOM 3612 C CA . ASP B 1 215 ? 4.543 1.305 -10.547 1 93 215 ASP B CA 1
ATOM 3613 C C . ASP B 1 215 ? 4.68 2.27 -9.375 1 93 215 ASP B C 1
ATOM 3615 O O . ASP B 1 215 ? 5.742 2.861 -9.172 1 93 215 ASP B O 1
ATOM 3619 N N . VAL B 1 216 ? 3.641 2.305 -8.555 1 90.31 216 VAL B N 1
ATOM 3620 C CA . VAL B 1 216 ? 3.654 3.211 -7.414 1 90.31 216 VAL B CA 1
ATOM 3621 C C . VAL B 1 216 ? 4.648 2.707 -6.367 1 90.31 216 VAL B C 1
ATOM 3623 O O . VAL B 1 216 ? 5.242 3.502 -5.637 1 90.31 216 VAL B O 1
ATOM 3626 N N . VAL B 1 217 ? 4.801 1.436 -6.34 1 93.38 217 VAL B N 1
ATOM 3627 C CA . VAL B 1 217 ? 5.68 0.823 -5.348 1 93.38 217 VAL B CA 1
ATOM 3628 C C . VAL B 1 217 ? 7.094 0.714 -5.906 1 93.38 217 VAL B C 1
ATOM 3630 O O . VAL B 1 217 ? 8.062 1.07 -5.234 1 93.38 217 VAL B O 1
ATOM 3633 N N . ASP B 1 218 ? 7.184 0.263 -7.121 1 95.62 218 ASP B N 1
ATOM 3634 C CA . ASP B 1 218 ? 8.477 0.063 -7.758 1 95.62 218 ASP B CA 1
ATOM 3635 C C . ASP B 1 218 ? 8.43 0.452 -9.234 1 95.62 218 ASP B C 1
ATOM 3637 O O . ASP B 1 218 ? 8.242 -0.403 -10.102 1 95.62 218 ASP B O 1
ATOM 3641 N N . PRO B 1 219 ? 8.719 1.733 -9.492 1 94.94 219 PRO B N 1
ATOM 3642 C CA . PRO B 1 219 ? 8.641 2.209 -10.875 1 94.94 219 PRO B CA 1
ATOM 3643 C C . PRO B 1 219 ? 9.648 1.518 -11.789 1 94.94 219 PRO B C 1
ATOM 3645 O O . PRO B 1 219 ? 9.375 1.31 -12.977 1 94.94 219 PRO B O 1
ATOM 3648 N N . ALA B 1 220 ? 10.789 1.2 -11.273 1 96 220 ALA B N 1
ATOM 3649 C CA . ALA B 1 220 ? 11.812 0.519 -12.07 1 96 220 ALA B CA 1
ATOM 3650 C C . ALA B 1 220 ? 11.344 -0.878 -12.469 1 96 220 ALA B C 1
ATOM 3652 O O . ALA B 1 220 ? 11.57 -1.312 -13.602 1 96 220 ALA B O 1
ATOM 3653 N N . TYR B 1 221 ? 10.711 -1.617 -11.555 1 97.75 221 TYR B N 1
ATOM 3654 C CA . TYR B 1 221 ? 10.141 -2.918 -11.891 1 97.75 221 TYR B CA 1
ATOM 3655 C C . TYR B 1 221 ? 9.094 -2.789 -12.992 1 97.75 221 TYR B C 1
ATOM 3657 O O . TYR B 1 221 ? 9.078 -3.584 -13.938 1 97.75 221 TYR B O 1
ATOM 3665 N N . ALA B 1 222 ? 8.242 -1.79 -12.812 1 97.38 222 ALA B N 1
ATOM 3666 C CA . ALA B 1 222 ? 7.184 -1.584 -13.797 1 97.38 222 ALA B CA 1
ATOM 3667 C C . ALA B 1 222 ? 7.77 -1.334 -15.18 1 97.38 222 ALA B C 1
ATOM 3669 O O . ALA B 1 222 ? 7.301 -1.903 -16.172 1 97.38 222 ALA B O 1
ATOM 3670 N N . ALA B 1 223 ? 8.766 -0.49 -15.258 1 97.06 223 ALA B N 1
ATOM 3671 C CA . ALA B 1 223 ? 9.422 -0.218 -16.531 1 97.06 223 ALA B CA 1
ATOM 3672 C C . ALA B 1 223 ? 10.008 -1.494 -17.125 1 97.06 223 ALA B C 1
ATOM 3674 O O . ALA B 1 223 ? 9.836 -1.76 -18.328 1 97.06 223 ALA B O 1
ATOM 3675 N N . LEU B 1 224 ? 10.625 -2.297 -16.328 1 98 224 LEU B N 1
ATOM 3676 C CA . LEU B 1 224 ? 11.234 -3.541 -16.781 1 98 224 LEU B CA 1
ATOM 3677 C C . LEU B 1 224 ? 10.172 -4.551 -17.203 1 98 224 LEU B C 1
ATOM 3679 O O . LEU B 1 224 ? 10.391 -5.332 -18.125 1 98 224 LEU B O 1
ATOM 3683 N N . PHE B 1 225 ? 9.062 -4.539 -16.531 1 98.56 225 PHE B N 1
ATOM 3684 C CA . PHE B 1 225 ? 7.953 -5.426 -16.875 1 98.56 225 PHE B CA 1
ATOM 3685 C C . PHE B 1 225 ? 7.512 -5.207 -18.312 1 98.56 225 PHE B C 1
ATOM 3687 O O . PHE B 1 225 ? 7.41 -6.16 -19.094 1 98.56 225 PHE B O 1
ATOM 3694 N N . TYR B 1 226 ? 7.344 -4.004 -18.656 1 97.56 226 TYR B N 1
ATOM 3695 C CA . TYR B 1 226 ? 6.883 -3.697 -20 1 97.56 226 TYR B CA 1
ATOM 3696 C C . TYR B 1 226 ? 7.996 -3.92 -21.016 1 97.56 226 TYR B C 1
ATOM 3698 O O . TYR B 1 226 ? 7.738 -4.363 -22.141 1 97.56 226 TYR B O 1
ATOM 3706 N N . ALA B 1 227 ? 9.195 -3.619 -20.656 1 97.62 227 ALA B N 1
ATOM 3707 C CA . ALA B 1 227 ? 10.328 -3.947 -21.516 1 97.62 227 ALA B CA 1
ATOM 3708 C C . ALA B 1 227 ? 10.391 -5.449 -21.781 1 97.62 227 ALA B C 1
ATOM 3710 O O . ALA B 1 227 ? 10.711 -5.871 -22.906 1 97.62 227 ALA B O 1
ATOM 3711 N N . ALA B 1 228 ? 10.086 -6.219 -20.766 1 98.5 228 ALA B N 1
ATOM 3712 C CA . ALA B 1 228 ? 10.086 -7.672 -20.891 1 98.5 228 ALA B CA 1
ATOM 3713 C C . ALA B 1 228 ? 8.992 -8.133 -21.859 1 98.5 228 ALA B C 1
ATOM 3715 O O . ALA B 1 228 ? 9.227 -9 -22.703 1 98.5 228 ALA B O 1
ATOM 3716 N N . LEU B 1 229 ? 7.852 -7.586 -21.734 1 98.06 229 LEU B N 1
ATOM 3717 C CA . LEU B 1 229 ? 6.77 -7.879 -22.672 1 98.06 229 LEU B CA 1
ATOM 3718 C C . LEU B 1 229 ? 7.195 -7.598 -24.109 1 98.06 229 LEU B C 1
ATOM 3720 O O . LEU B 1 229 ? 6.992 -8.43 -25 1 98.06 229 LEU B O 1
ATOM 3724 N N . ASP B 1 230 ? 7.812 -6.48 -24.266 1 97.62 230 ASP B N 1
ATOM 3725 C CA . ASP B 1 230 ? 8.258 -6.062 -25.594 1 97.62 230 ASP B CA 1
ATOM 3726 C C . ASP B 1 230 ? 9.312 -7.02 -26.141 1 97.62 230 ASP B C 1
ATOM 3728 O O . ASP B 1 230 ? 9.398 -7.234 -27.359 1 97.62 230 ASP B O 1
ATOM 3732 N N . ALA B 1 231 ? 10.086 -7.562 -25.281 1 98.38 231 ALA B N 1
ATOM 3733 C CA . ALA B 1 231 ? 11.188 -8.445 -25.672 1 98.38 231 ALA B CA 1
ATOM 3734 C C . ALA B 1 231 ? 10.68 -9.852 -25.984 1 98.38 231 ALA B C 1
ATOM 3736 O O . ALA B 1 231 ? 11.43 -10.695 -26.484 1 98.38 231 ALA B O 1
ATOM 3737 N N . GLY B 1 232 ? 9.43 -10.094 -25.594 1 98.56 232 GLY B N 1
ATOM 3738 C CA . GLY B 1 232 ? 8.852 -11.383 -25.953 1 98.56 232 GLY B CA 1
ATOM 3739 C C . GLY B 1 232 ? 8.625 -12.281 -24.75 1 98.56 232 GLY B C 1
ATOM 3740 O O . GLY B 1 232 ? 8.188 -13.43 -24.906 1 98.56 232 GLY B O 1
ATOM 3741 N N . VAL B 1 233 ? 8.922 -11.766 -23.578 1 98.88 233 VAL B N 1
ATOM 3742 C CA . VAL B 1 233 ? 8.586 -12.531 -22.375 1 98.88 233 VAL B CA 1
ATOM 3743 C C . VAL B 1 233 ? 7.07 -12.641 -22.234 1 98.88 233 VAL B C 1
ATOM 3745 O O . VAL B 1 233 ? 6.355 -11.648 -22.391 1 98.88 233 VAL B O 1
ATOM 3748 N N . GLU B 1 234 ? 6.582 -13.844 -22.016 1 98.81 234 GLU B N 1
ATOM 3749 C CA . GLU B 1 234 ? 5.148 -14.07 -21.844 1 98.81 234 GLU B CA 1
ATOM 3750 C C . GLU B 1 234 ? 4.715 -13.836 -20.406 1 98.81 234 GLU B C 1
ATOM 3752 O O . GLU B 1 234 ? 5.504 -14.031 -19.469 1 98.81 234 GLU B O 1
ATOM 3757 N N . VAL B 1 235 ? 3.49 -13.344 -20.25 1 98.75 235 VAL B N 1
ATOM 3758 C CA . VAL B 1 235 ? 2.986 -13.031 -18.906 1 98.75 235 VAL B CA 1
ATOM 3759 C C . VAL B 1 235 ? 1.642 -13.719 -18.688 1 98.75 235 VAL B C 1
ATOM 3761 O O . VAL B 1 235 ? 0.709 -13.539 -19.484 1 98.75 235 VAL B O 1
ATOM 3764 N N . PHE B 1 236 ? 1.572 -14.477 -17.594 1 98.75 236 PHE B N 1
ATOM 3765 C CA . PHE B 1 236 ? 0.37 -15.242 -17.297 1 98.75 236 PHE B CA 1
ATOM 3766 C C . PHE B 1 236 ? -0.089 -14.992 -15.859 1 98.75 236 PHE B C 1
ATOM 3768 O O . PHE B 1 236 ? 0.278 -15.727 -14.945 1 98.75 236 PHE B O 1
ATOM 3775 N N . PRO B 1 237 ? -0.886 -13.953 -15.656 1 98.81 237 PRO B N 1
ATOM 3776 C CA . PRO B 1 237 ? -1.532 -13.781 -14.352 1 98.81 237 PRO B CA 1
ATOM 3777 C C . PRO B 1 237 ? -2.746 -14.688 -14.172 1 98.81 237 PRO B C 1
ATOM 3779 O O . PRO B 1 237 ? -3.715 -14.586 -14.93 1 98.81 237 PRO B O 1
ATOM 3782 N N . TYR B 1 238 ? -2.674 -15.578 -13.203 1 98.75 238 TYR B N 1
ATOM 3783 C CA . TYR B 1 238 ? -3.781 -16.484 -12.898 1 98.75 238 TYR B CA 1
ATOM 3784 C C . TYR B 1 238 ? -4.414 -16.125 -11.555 1 98.75 238 TYR B C 1
ATOM 3786 O O . TYR B 1 238 ? -3.709 -15.82 -10.594 1 98.75 238 TYR B O 1
ATOM 3794 N N . ARG B 1 239 ? -5.715 -16.156 -11.484 1 98.56 239 ARG B N 1
ATOM 3795 C CA . ARG B 1 239 ? -6.414 -16.062 -10.203 1 98.56 239 ARG B CA 1
ATOM 3796 C C . ARG B 1 239 ? -6.406 -17.422 -9.492 1 98.56 239 ARG B C 1
ATOM 3798 O O . ARG B 1 239 ? -6.504 -18.469 -10.133 1 98.56 239 ARG B O 1
ATOM 3805 N N . ALA B 1 240 ? -6.273 -17.344 -8.234 1 98.5 240 ALA B N 1
ATOM 3806 C CA . ALA B 1 240 ? -6.41 -18.547 -7.414 1 98.5 240 ALA B CA 1
ATOM 3807 C C . ALA B 1 240 ? -7.496 -18.359 -6.355 1 98.5 240 ALA B C 1
ATOM 3809 O O . ALA B 1 240 ? -7.652 -17.266 -5.797 1 98.5 240 ALA B O 1
ATOM 3810 N N . SER B 1 241 ? -8.227 -19.391 -6.113 1 97.94 241 SER B N 1
ATOM 3811 C CA . SER B 1 241 ? -9.133 -19.438 -4.969 1 97.94 241 SER B CA 1
ATOM 3812 C C . SER B 1 241 ? -8.453 -20.047 -3.746 1 97.94 241 SER B C 1
ATOM 3814 O O . SER B 1 241 ? -7.77 -21.062 -3.852 1 97.94 241 SER B O 1
ATOM 3816 N N . VAL B 1 242 ? -8.617 -19.359 -2.609 1 98.19 242 VAL B N 1
ATOM 3817 C CA . VAL B 1 242 ? -7.941 -19.766 -1.378 1 98.19 242 VAL B CA 1
ATOM 3818 C C . VAL B 1 242 ? -8.984 -20.109 -0.315 1 98.19 242 VAL B C 1
ATOM 3820 O O . VAL B 1 242 ? -9.938 -19.359 -0.099 1 98.19 242 VAL B O 1
ATOM 3823 N N . SER B 1 243 ? -8.867 -21.234 0.27 1 96.62 243 SER B N 1
ATOM 3824 C CA . SER B 1 243 ? -9.711 -21.672 1.376 1 96.62 243 SER B CA 1
ATOM 3825 C C . SER B 1 243 ? -8.945 -22.594 2.326 1 96.62 243 SER B C 1
ATOM 3827 O O . SER B 1 243 ? -7.848 -23.062 2.006 1 96.62 243 SER B O 1
ATOM 3829 N N 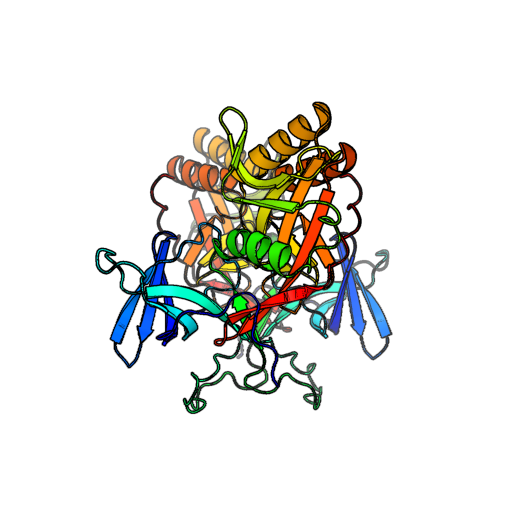. PRO B 1 244 ? -9.5 -22.875 3.492 1 96.19 244 PRO B N 1
ATOM 3830 C CA . PRO B 1 244 ? -8.844 -23.812 4.414 1 96.19 244 PRO B CA 1
ATOM 3831 C C . PRO B 1 244 ? -8.688 -25.203 3.824 1 96.19 244 PRO B C 1
ATOM 3833 O O . PRO B 1 244 ? -7.891 -26.016 4.324 1 96.19 244 PRO B O 1
ATOM 3836 N N . ALA B 1 245 ? -9.438 -25.484 2.773 1 96.75 245 ALA B N 1
ATOM 3837 C CA . ALA B 1 245 ? -9.297 -26.781 2.117 1 96.75 245 ALA B CA 1
ATOM 3838 C C . ALA B 1 245 ? -8.07 -26.812 1.207 1 96.75 245 ALA B C 1
ATOM 3840 O O . ALA B 1 245 ? -7.551 -27.891 0.89 1 96.75 245 ALA B O 1
ATOM 3841 N N . GLY B 1 246 ? -7.691 -25.672 0.756 1 98.19 246 GLY B N 1
ATOM 3842 C CA . GLY B 1 246 ? -6.559 -25.594 -0.155 1 98.19 246 GLY B CA 1
ATOM 3843 C C . GLY B 1 246 ? -6.688 -24.469 -1.162 1 98.19 246 GLY B C 1
ATOM 3844 O O . GLY B 1 246 ? -7.477 -23.531 -0.965 1 98.19 246 GLY B O 1
ATOM 3845 N N . ILE B 1 247 ? -5.781 -24.5 -2.17 1 98.62 247 ILE B N 1
ATOM 3846 C CA . ILE B 1 247 ? -5.691 -23.453 -3.193 1 98.62 247 ILE B CA 1
ATOM 3847 C C . ILE B 1 247 ? -5.93 -24.078 -4.57 1 98.62 247 ILE B C 1
ATOM 3849 O O . ILE B 1 247 ? -5.359 -25.125 -4.898 1 98.62 247 ILE B O 1
ATOM 3853 N N . ASP B 1 248 ? -6.824 -23.438 -5.293 1 98.56 248 ASP B N 1
ATOM 3854 C CA . ASP B 1 248 ? -7.113 -23.906 -6.645 1 98.56 248 ASP B CA 1
ATOM 3855 C C . ASP B 1 248 ? -6.812 -22.812 -7.68 1 98.56 248 ASP B C 1
ATOM 3857 O O . ASP B 1 248 ? -6.754 -21.641 -7.344 1 98.56 248 ASP B O 1
ATOM 3861 N N . LEU B 1 249 ? -6.535 -23.297 -8.875 1 98.5 249 LEU B N 1
ATOM 3862 C CA . LEU B 1 249 ? -6.246 -22.375 -9.969 1 98.5 249 LEU B CA 1
ATOM 3863 C C . LEU B 1 249 ? -7.516 -22.031 -10.742 1 98.5 249 LEU B C 1
ATOM 3865 O O . LEU B 1 249 ? -8.281 -22.922 -11.117 1 98.5 249 LEU B O 1
ATOM 3869 N N . GLU B 1 250 ? -7.723 -20.703 -10.844 1 97.12 250 GLU B N 1
ATOM 3870 C CA . GLU B 1 250 ? -8.844 -20.219 -11.648 1 97.12 250 GLU B CA 1
ATOM 3871 C C . GLU B 1 250 ? -8.367 -19.719 -13.008 1 97.12 250 GLU B C 1
ATOM 3873 O O . GLU B 1 250 ? -7.43 -20.281 -13.586 1 97.12 250 GLU B O 1
ATOM 3878 N N . GLY B 1 251 ? -9.016 -18.766 -13.562 1 96.19 251 GLY B N 1
ATOM 3879 C CA . GLY B 1 251 ? -8.711 -18.344 -14.922 1 96.19 251 GLY B CA 1
ATOM 3880 C C . GLY B 1 251 ? -7.684 -17.234 -14.977 1 96.19 251 GLY B C 1
ATOM 3881 O O . GLY B 1 251 ? -7.262 -16.719 -13.945 1 96.19 251 GLY B O 1
ATOM 3882 N N . LEU B 1 252 ? -7.301 -16.922 -16.25 1 98.06 252 LEU B N 1
ATOM 3883 C CA . LEU B 1 252 ? -6.359 -15.852 -16.516 1 98.06 252 LEU B CA 1
ATOM 3884 C C . LEU B 1 252 ? -7.016 -14.484 -16.312 1 98.06 252 LEU B C 1
ATOM 3886 O O . LEU B 1 252 ? -8.172 -14.289 -16.688 1 98.06 252 LEU B O 1
ATOM 3890 N N . LEU B 1 253 ? -6.301 -13.625 -15.656 1 98.38 253 LEU B N 1
ATOM 3891 C CA . LEU B 1 253 ? -6.676 -12.211 -15.641 1 98.38 253 LEU B CA 1
ATOM 3892 C C . LEU B 1 253 ? -6.066 -11.477 -16.828 1 98.38 253 LEU B C 1
ATOM 3894 O O . LEU B 1 253 ? -4.938 -11.766 -17.234 1 98.38 253 LEU B O 1
ATOM 3898 N N . PRO B 1 254 ? -6.82 -10.516 -17.391 1 97.88 254 PRO B N 1
ATOM 3899 C CA . PRO B 1 254 ? -6.184 -9.695 -18.422 1 97.88 254 PRO B CA 1
ATOM 3900 C C . PRO B 1 254 ? -5.059 -8.828 -17.859 1 97.88 254 PRO B C 1
ATOM 3902 O O . PRO B 1 254 ? -5.129 -8.367 -16.719 1 97.88 254 PRO B O 1
ATOM 3905 N N . VAL B 1 255 ? -4.004 -8.664 -18.672 1 96.75 255 VAL B N 1
ATOM 3906 C CA . VAL B 1 255 ? -2.955 -7.715 -18.328 1 96.75 255 VAL B CA 1
ATOM 3907 C C . VAL B 1 255 ? -3.453 -6.289 -18.562 1 96.75 255 VAL B C 1
ATOM 3909 O O . VAL B 1 255 ? -4.004 -5.988 -19.625 1 96.75 255 VAL B O 1
ATOM 3912 N N . ALA B 1 256 ? -3.293 -5.484 -17.531 1 93 256 ALA B N 1
ATOM 3913 C CA . ALA B 1 256 ? -3.75 -4.102 -17.641 1 93 256 ALA B CA 1
ATOM 3914 C C . ALA B 1 256 ? -3.002 -3.357 -18.734 1 93 256 ALA B C 1
ATOM 3916 O O . ALA B 1 256 ? -1.84 -3.658 -19.031 1 93 256 ALA B O 1
ATOM 3917 N N . PRO B 1 257 ? -3.691 -2.396 -19.312 1 88.69 257 PRO B N 1
ATOM 3918 C CA . PRO B 1 257 ? -3.016 -1.591 -20.328 1 88.69 257 PRO B CA 1
ATOM 3919 C C . PRO B 1 257 ? -1.806 -0.837 -19.781 1 88.69 257 PRO B C 1
ATOM 3921 O O . PRO B 1 257 ? -1.82 -0.396 -18.625 1 88.69 257 PRO B O 1
ATOM 3924 N N . ARG B 1 258 ? -0.871 -0.714 -20.672 1 89.69 258 ARG B N 1
ATOM 3925 C CA . ARG B 1 258 ? 0.333 0.034 -20.328 1 89.69 258 ARG B CA 1
ATOM 3926 C C . ARG B 1 258 ? 0.011 1.503 -20.078 1 89.69 258 ARG B C 1
ATOM 3928 O O . ARG B 1 258 ? -0.607 2.162 -20.906 1 89.69 258 ARG B O 1
ATOM 3935 N N . PRO B 1 259 ? 0.36 1.977 -18.812 1 81.5 259 PRO B N 1
ATOM 3936 C CA . PRO B 1 259 ? 0.157 3.41 -18.578 1 81.5 259 PRO B CA 1
ATOM 3937 C C . PRO B 1 259 ? 0.947 4.277 -19.562 1 81.5 259 PRO B C 1
ATOM 3939 O O . PRO B 1 259 ? 1.987 3.848 -20.078 1 81.5 259 PRO B O 1
ATOM 3942 N N . ALA B 1 260 ? 0.376 5.496 -19.734 1 72.5 260 ALA B N 1
ATOM 3943 C CA . ALA B 1 260 ? 1.054 6.426 -20.641 1 72.5 260 ALA B CA 1
ATOM 3944 C C . ALA B 1 260 ? 2.445 6.773 -20.125 1 72.5 260 ALA B C 1
ATOM 3946 O O . ALA B 1 260 ? 2.635 6.973 -18.922 1 72.5 260 ALA B O 1
ATOM 3947 N N . GLY B 1 261 ? 3.426 6.66 -20.969 1 69.31 261 GLY B N 1
ATOM 3948 C CA . GLY B 1 261 ? 4.777 7.059 -20.609 1 69.31 261 GLY B CA 1
ATOM 3949 C C . GLY B 1 261 ? 5.68 5.887 -20.281 1 69.31 261 GLY B C 1
ATOM 3950 O O . GLY B 1 261 ? 6.875 6.066 -20.047 1 69.31 261 GLY B O 1
ATOM 3951 N N . LEU B 1 262 ? 5.051 4.781 -20.016 1 70.75 262 LEU B N 1
ATOM 3952 C CA . LEU B 1 262 ? 5.855 3.596 -19.75 1 70.75 262 LEU B CA 1
ATOM 3953 C C . LEU B 1 262 ? 6.023 2.756 -21.016 1 70.75 262 LEU B C 1
ATOM 3955 O O . LEU B 1 262 ? 5.086 2.621 -21.797 1 70.75 262 LEU B O 1
#

Nearest PDB structures (foldseek):
  4dap-assembly1_A  TM=9.286E-01  e=1.360E-28  Escherichia coli K-12
  4da2-assembly1_A  TM=9.174E-01  e=5.256E-21  Pyrococcus furiosus DSM 3638
  1nnx-assembly1_A  TM=5.894E-01  e=7.467E-01  Escherichia coli
  7js5-assembly1_A  TM=4.584E-01  e=9.542E-01  Streptomyces antibioticus
  7js7-assembly2_B  TM=4.014E-01  e=2.393E+00  Streptomyces antibioticus

Organism: NCBI:txid901